Protein AF-A0A2U9Q0R7-F1 (afdb_monomer)

Sequence (409 aa):
MSDPLDISRLRLRRRIRINATPTELYAAVADVGAMAAWSPELVWARYDDGEGPTAGSWFTGRNRGPKGEWETRSVITRAQPPEVFEWTVIVDGASIGQWTYSFQADGDATVVEVAWQVNNWIPVLGDTDDKLEQLKVHTAEMMETTLAAMADALAASNCPGAEGVSTLDDKVVAITGASSGIGAATARRLAAAGAAVVLGARRTEQLDALAAEIRSEGGRADAVTVDVTRSEDVQRLVDTAVEGWGRLDVLVSSAGIGPISTMSAGRRTDWDAMIDVNVRGVLHGIHAALPVFEQQGRGHFVTIVSTAGLQISPTMAVYAATKNAVRTLLEGLRTESTDGTVKTTAISPGYVRTEFSDSITDPGVRAQIRQGMELAIDPDAVARAVEFVIDQPWEVEIGELTIRPTVQG

Structure (mmCIF, N/CA/C/O backbone):
data_AF-A0A2U9Q0R7-F1
#
_entry.id   AF-A0A2U9Q0R7-F1
#
loop_
_atom_site.group_PDB
_atom_site.id
_atom_site.type_symbol
_atom_site.label_atom_id
_atom_site.label_alt_id
_atom_site.label_comp_id
_atom_site.label_asym_id
_atom_site.label_entity_id
_atom_site.label_seq_id
_atom_site.pdbx_PDB_ins_code
_atom_site.Cartn_x
_atom_site.Cartn_y
_atom_site.Cartn_z
_atom_site.occupancy
_atom_site.B_iso_or_equiv
_atom_site.auth_seq_id
_atom_site.auth_comp_id
_atom_site.auth_asym_id
_atom_site.auth_atom_id
_atom_site.pdbx_PDB_model_num
ATOM 1 N N . MET A 1 1 ? -42.981 18.824 51.037 1.00 36.31 1 MET A N 1
ATOM 2 C CA . MET A 1 1 ? -41.598 18.462 51.392 1.00 36.31 1 MET A CA 1
ATOM 3 C C . MET A 1 1 ? -41.343 17.128 50.729 1.00 36.31 1 MET A C 1
ATOM 5 O O . MET A 1 1 ? -41.839 16.124 51.221 1.00 36.31 1 MET A O 1
ATOM 9 N N . SER A 1 2 ? -40.757 17.152 49.533 1.00 39.16 2 SER A N 1
ATOM 10 C CA . SER A 1 2 ? -40.217 15.952 48.895 1.00 39.16 2 SER A CA 1
ATOM 11 C C . SER A 1 2 ? -39.167 15.357 49.829 1.00 39.16 2 SER A C 1
ATOM 13 O O . SER A 1 2 ? -38.414 16.098 50.460 1.00 39.16 2 SER A O 1
ATOM 15 N N . ASP A 1 3 ? -39.185 14.037 49.968 1.00 39.62 3 ASP A N 1
ATOM 16 C CA . ASP A 1 3 ? -38.144 13.283 50.663 1.00 39.62 3 ASP A CA 1
ATOM 17 C C . ASP A 1 3 ? -36.784 13.711 50.078 1.00 39.62 3 ASP A C 1
ATOM 19 O O . ASP A 1 3 ? -36.675 13.747 48.846 1.00 39.62 3 ASP A O 1
ATOM 23 N N . PRO A 1 4 ? -35.777 14.114 50.880 1.00 48.28 4 PRO A N 1
ATOM 24 C CA . PRO A 1 4 ? -34.452 14.378 50.339 1.00 48.28 4 PRO A CA 1
ATOM 25 C C . PRO A 1 4 ? -33.988 13.098 49.646 1.00 48.28 4 PRO A C 1
ATOM 27 O O . PRO A 1 4 ? -33.861 12.056 50.285 1.00 48.28 4 PRO A O 1
ATOM 30 N N . LEU A 1 5 ? 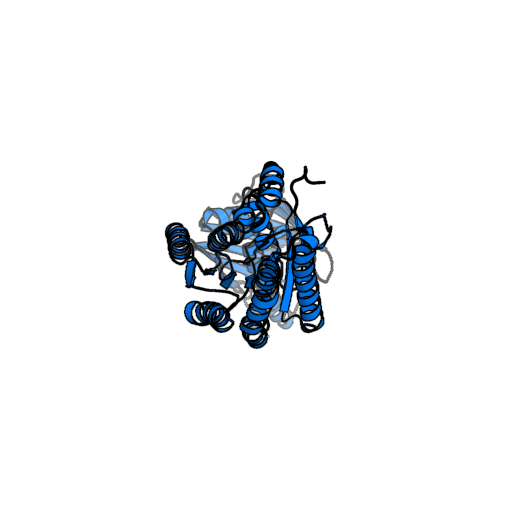-33.823 13.171 48.324 1.00 50.31 5 LEU A N 1
ATOM 31 C CA . LEU A 1 5 ? -33.411 12.059 47.476 1.00 50.31 5 LEU A CA 1
ATOM 32 C C . LEU A 1 5 ? -32.237 11.324 48.153 1.00 50.31 5 LEU A C 1
ATOM 34 O O . LEU A 1 5 ? -31.189 11.927 48.388 1.00 50.31 5 LEU A O 1
ATOM 38 N N . ASP A 1 6 ? -32.415 10.040 48.497 1.00 57.03 6 ASP A N 1
ATOM 39 C CA . ASP A 1 6 ? -31.360 9.185 49.069 1.00 57.03 6 ASP A CA 1
ATOM 40 C C . ASP A 1 6 ? -30.329 8.842 47.979 1.00 57.03 6 ASP A C 1
ATOM 42 O O . ASP A 1 6 ? -30.268 7.745 47.418 1.00 57.03 6 ASP A O 1
ATOM 46 N N . ILE A 1 7 ? -29.538 9.849 47.629 1.00 53.94 7 ILE A N 1
ATOM 47 C CA . ILE A 1 7 ? -28.488 9.832 46.608 1.00 53.94 7 ILE A CA 1
ATOM 48 C C . ILE A 1 7 ? -27.239 9.066 47.038 1.00 53.94 7 I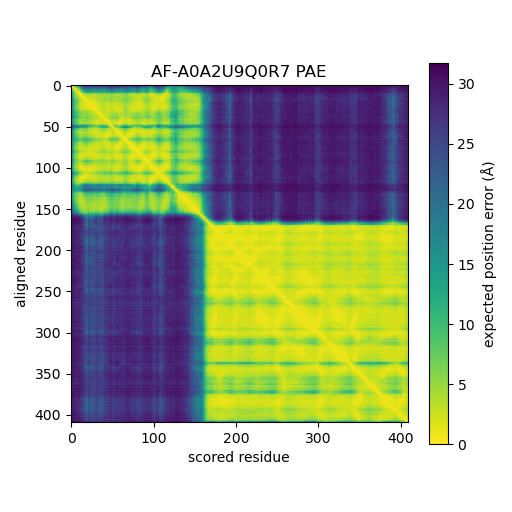LE A C 1
ATOM 50 O O . ILE A 1 7 ? -26.376 8.838 46.194 1.00 53.94 7 ILE A O 1
ATOM 54 N N . SER A 1 8 ? -27.162 8.590 48.291 1.00 53.50 8 SER A N 1
ATOM 55 C CA . SER A 1 8 ? -26.117 7.647 48.734 1.00 53.50 8 SER A CA 1
ATOM 56 C C . SER A 1 8 ? -26.096 6.358 47.892 1.00 53.50 8 SER A C 1
ATOM 58 O O . SER A 1 8 ? -25.140 5.582 47.925 1.00 53.50 8 SER A O 1
ATOM 60 N N . ARG A 1 9 ? -27.157 6.141 47.103 1.00 55.09 9 ARG A N 1
ATOM 61 C CA . ARG A 1 9 ? -27.356 5.011 46.195 1.00 55.09 9 ARG A CA 1
ATOM 62 C C . ARG A 1 9 ? -27.059 5.321 44.728 1.00 55.09 9 ARG A C 1
ATOM 64 O O . ARG A 1 9 ? -27.230 4.431 43.892 1.00 55.09 9 ARG A O 1
ATOM 71 N N . LEU A 1 10 ? -26.652 6.545 44.379 1.00 68.00 10 LEU A N 1
ATOM 72 C CA . LEU A 1 10 ? -26.339 6.883 42.993 1.00 68.00 10 LEU A CA 1
ATOM 73 C C . LEU A 1 10 ? -25.033 6.201 42.577 1.00 68.00 10 LEU A C 1
ATOM 75 O O . LEU A 1 10 ? -23.938 6.644 42.924 1.00 68.00 10 LEU A O 1
ATOM 79 N N . ARG A 1 11 ? -25.177 5.114 41.819 1.00 77.62 11 ARG A N 1
ATOM 80 C CA . ARG A 1 11 ? -24.068 4.339 41.279 1.00 77.62 11 ARG A CA 1
ATOM 81 C C . ARG A 1 11 ? -24.190 4.239 39.767 1.00 77.62 11 ARG A C 1
ATOM 83 O O . ARG A 1 11 ? -25.132 3.638 39.254 1.00 77.62 11 ARG A O 1
ATOM 90 N N . LEU A 1 12 ? -23.219 4.809 39.069 1.00 81.94 12 LEU A N 1
ATOM 91 C CA . LEU A 1 12 ? -23.057 4.671 37.628 1.00 81.94 12 LEU A CA 1
ATOM 92 C C . LEU A 1 12 ? -22.105 3.516 37.351 1.00 81.94 12 LEU A C 1
ATOM 94 O O . LEU A 1 12 ? -21.152 3.301 38.099 1.00 81.94 12 LEU A O 1
ATOM 98 N N . ARG A 1 13 ? -22.392 2.745 36.302 1.00 84.19 13 ARG A N 1
ATOM 99 C CA . ARG A 1 13 ? -21.550 1.635 35.856 1.00 84.19 13 ARG A CA 1
ATOM 100 C C . ARG A 1 13 ? -21.471 1.598 34.341 1.00 84.19 13 ARG A C 1
ATOM 102 O O . ARG A 1 13 ? -22.481 1.811 33.658 1.00 84.19 13 ARG A O 1
ATOM 109 N N . ARG A 1 14 ? -20.286 1.275 33.840 1.00 84.69 14 ARG A N 1
ATOM 110 C CA . ARG A 1 14 ? -20.006 1.011 32.431 1.00 84.69 14 ARG A CA 1
ATOM 111 C C . ARG A 1 14 ? -19.108 -0.197 32.289 1.00 84.69 14 ARG A C 1
ATOM 113 O O . ARG A 1 14 ? -18.334 -0.502 33.191 1.00 84.69 14 ARG A O 1
ATOM 120 N N . ARG A 1 15 ? -19.278 -0.906 31.176 1.00 83.00 15 ARG A N 1
ATOM 121 C CA . ARG A 1 15 ? -18.509 -2.099 30.839 1.00 83.00 15 ARG A CA 1
ATOM 122 C C . ARG A 1 15 ? -18.008 -1.993 29.417 1.00 83.00 15 ARG A C 1
ATOM 124 O O . ARG A 1 15 ? -18.792 -1.676 28.527 1.00 83.00 15 ARG A O 1
ATOM 131 N N . ILE A 1 16 ? -16.745 -2.331 29.223 1.00 82.31 16 ILE A N 1
ATOM 132 C CA . ILE A 1 16 ? -16.118 -2.434 27.910 1.00 82.31 16 ILE A CA 1
ATOM 133 C C . ILE A 1 16 ? -15.230 -3.675 27.876 1.00 82.31 16 ILE A C 1
ATOM 135 O O . ILE A 1 16 ? -14.721 -4.115 28.908 1.00 82.31 16 ILE A O 1
ATOM 139 N N . ARG A 1 17 ? -15.077 -4.264 26.693 1.00 81.44 17 ARG A N 1
ATOM 140 C CA . ARG A 1 17 ? -14.149 -5.366 26.440 1.00 81.44 17 ARG A CA 1
ATOM 141 C C . ARG A 1 17 ? -12.865 -4.790 25.842 1.00 81.44 17 ARG A C 1
ATOM 143 O O . ARG A 1 17 ? -12.944 -4.084 24.844 1.00 81.44 17 ARG A O 1
ATOM 150 N N . ILE A 1 18 ? -11.716 -5.094 26.443 1.00 81.69 18 ILE A N 1
ATOM 151 C CA . ILE A 1 18 ? -10.391 -4.614 26.022 1.00 81.69 18 ILE A CA 1
ATOM 152 C C . ILE A 1 18 ? -9.479 -5.818 25.780 1.00 81.69 18 ILE A C 1
ATOM 154 O O . ILE A 1 18 ? -9.442 -6.736 26.599 1.00 81.69 18 ILE A O 1
ATOM 158 N N . ASN A 1 19 ? -8.732 -5.813 24.675 1.00 79.81 19 ASN A N 1
ATOM 159 C CA . ASN A 1 19 ? -7.786 -6.873 24.307 1.00 79.81 19 ASN A CA 1
ATOM 160 C C . ASN A 1 19 ? -6.472 -6.751 25.102 1.00 79.81 19 ASN A C 1
ATOM 162 O O . ASN A 1 19 ? -5.429 -6.411 24.557 1.00 79.81 19 ASN A O 1
ATOM 166 N N . ALA A 1 20 ? -6.549 -6.984 26.409 1.00 81.88 20 ALA A N 1
ATOM 167 C CA . ALA A 1 20 ? -5.415 -7.058 27.324 1.00 81.88 20 ALA A CA 1
ATOM 168 C C . ALA A 1 20 ? -5.755 -8.012 28.476 1.00 81.88 20 ALA A C 1
ATOM 170 O O . ALA A 1 20 ? -6.934 -8.258 28.766 1.00 81.88 20 ALA A O 1
ATOM 171 N N . THR A 1 21 ? -4.741 -8.541 29.156 1.00 86.56 21 THR A N 1
ATOM 172 C CA . THR A 1 21 ? -4.942 -9.405 30.324 1.00 86.56 21 THR A CA 1
ATOM 173 C C . THR A 1 21 ? -5.424 -8.596 31.537 1.00 86.56 21 THR A C 1
ATOM 175 O O . THR A 1 21 ? -5.109 -7.407 31.661 1.00 86.56 21 THR A O 1
ATOM 178 N N . PRO A 1 22 ? -6.126 -9.223 32.502 1.00 89.25 22 PRO A N 1
ATOM 179 C CA . PRO A 1 22 ? -6.543 -8.531 33.722 1.00 89.25 22 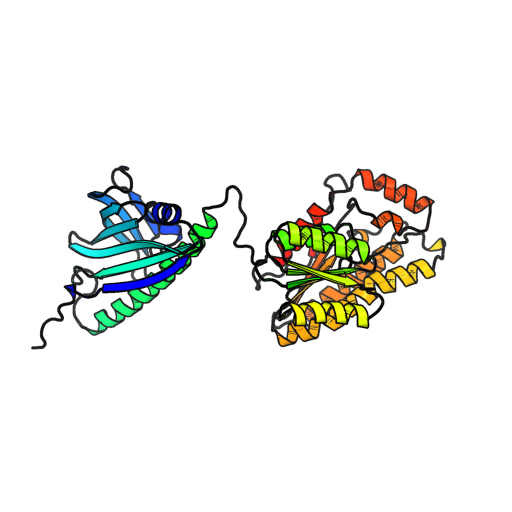PRO A CA 1
ATOM 180 C C . PRO A 1 22 ? -5.369 -7.908 34.490 1.00 89.25 22 PRO A C 1
ATOM 182 O O . PRO A 1 22 ? -5.508 -6.846 35.089 1.00 89.25 22 PRO A O 1
ATOM 185 N N . THR A 1 23 ? -4.197 -8.547 34.454 1.00 88.06 23 THR A N 1
ATOM 186 C CA . THR A 1 23 ? -2.985 -8.077 35.137 1.00 88.06 23 THR A CA 1
ATOM 187 C C . THR A 1 23 ? -2.444 -6.782 34.536 1.00 88.06 23 THR A C 1
ATOM 189 O O . THR A 1 23 ? -2.077 -5.880 35.285 1.00 88.06 23 THR A O 1
ATOM 192 N N . GLU A 1 24 ? -2.409 -6.668 33.207 1.00 84.69 24 GLU A N 1
ATOM 193 C CA . GLU A 1 24 ? -1.933 -5.462 32.511 1.00 84.69 24 GLU A CA 1
ATOM 194 C C . GLU A 1 24 ? -2.866 -4.277 32.764 1.00 84.69 24 GLU A C 1
ATOM 196 O O . GLU A 1 24 ? -2.420 -3.183 33.111 1.00 84.69 24 GLU A O 1
ATOM 201 N N . LEU A 1 25 ? -4.175 -4.520 32.685 1.00 84.75 25 LEU A N 1
ATOM 202 C CA . LEU A 1 25 ? -5.189 -3.500 32.943 1.00 84.75 25 LEU A CA 1
ATOM 203 C C . LEU A 1 25 ? -5.178 -3.043 34.400 1.00 84.75 25 LEU A C 1
ATOM 205 O O . LEU A 1 25 ? -5.251 -1.845 34.673 1.00 84.75 25 LEU A O 1
ATOM 209 N N . TYR A 1 26 ? -5.028 -3.982 35.338 1.00 90.94 26 TYR A N 1
ATOM 210 C CA . TYR A 1 26 ? -4.843 -3.644 36.742 1.00 90.94 26 TYR A CA 1
ATOM 211 C C . TYR A 1 26 ? -3.612 -2.754 36.930 1.00 90.94 26 TYR A C 1
ATOM 213 O O . TYR A 1 26 ? -3.703 -1.736 37.611 1.00 90.94 26 TYR A O 1
ATOM 221 N N . ALA A 1 27 ? -2.472 -3.116 36.333 1.00 87.50 27 ALA A N 1
ATOM 222 C CA . ALA A 1 27 ? -1.229 -2.367 36.484 1.00 87.50 27 ALA A CA 1
ATOM 223 C C . ALA A 1 27 ? -1.359 -0.921 35.978 1.00 87.50 27 ALA A C 1
ATOM 225 O O . ALA A 1 27 ? -0.905 -0.008 36.663 1.00 87.50 27 ALA A O 1
ATOM 226 N N . ALA A 1 28 ? -2.033 -0.696 34.846 1.00 84.56 28 ALA A N 1
ATOM 227 C CA . ALA A 1 28 ? -2.244 0.650 34.313 1.00 84.56 28 ALA A CA 1
ATOM 228 C C . ALA A 1 28 ? -3.179 1.509 35.173 1.00 84.56 28 ALA A C 1
ATOM 230 O O . ALA A 1 28 ? -2.927 2.698 35.354 1.00 84.56 28 ALA A O 1
ATOM 231 N N . VAL A 1 29 ? -4.242 0.922 35.733 1.00 87.25 29 VAL A N 1
ATOM 232 C CA . VAL A 1 29 ? -5.137 1.642 36.656 1.00 87.25 29 VAL A CA 1
ATOM 233 C C . VAL A 1 29 ? -4.445 1.915 37.996 1.00 87.25 29 VAL A C 1
ATOM 235 O O . VAL A 1 29 ? -4.684 2.945 38.625 1.00 87.25 29 VAL A O 1
ATOM 238 N N . ALA A 1 30 ? -3.575 1.004 38.425 1.00 88.88 30 ALA A N 1
ATOM 239 C CA . ALA A 1 30 ? -2.810 1.120 39.655 1.00 88.88 30 ALA A CA 1
ATOM 240 C C . ALA A 1 30 ? -1.616 2.088 39.540 1.00 88.88 30 ALA A C 1
ATOM 242 O O . ALA A 1 30 ? -1.083 2.494 40.566 1.00 88.88 30 ALA A O 1
ATOM 243 N N . ASP A 1 31 ? -1.192 2.489 38.340 1.00 88.25 31 ASP A N 1
ATOM 244 C CA . ASP A 1 31 ? -0.187 3.539 38.154 1.00 88.25 31 ASP A CA 1
ATOM 245 C C . ASP A 1 31 ? -0.850 4.924 38.127 1.00 88.25 31 ASP A C 1
ATOM 247 O O . ASP A 1 31 ? -1.196 5.470 37.076 1.00 88.25 31 ASP A O 1
ATOM 251 N N . VAL A 1 32 ? -1.001 5.531 39.310 1.00 85.75 32 VAL A N 1
ATOM 252 C CA . VAL A 1 32 ? -1.632 6.857 39.436 1.00 85.75 32 VAL A CA 1
ATOM 253 C C . VAL A 1 32 ? -0.897 7.953 38.659 1.00 85.75 32 VAL A C 1
ATOM 255 O O . VAL A 1 32 ? -1.521 8.933 38.263 1.00 85.75 32 VAL A O 1
ATOM 258 N N . GLY A 1 33 ? 0.408 7.801 38.411 1.00 82.12 33 GLY A N 1
ATOM 259 C CA . GLY A 1 33 ? 1.181 8.749 37.607 1.00 82.12 33 GLY A CA 1
ATOM 260 C C . GLY A 1 33 ? 0.798 8.700 36.132 1.00 82.12 33 GLY A C 1
ATOM 261 O O . GLY A 1 33 ? 0.728 9.740 35.473 1.00 82.12 33 GLY A O 1
ATOM 262 N N . ALA A 1 34 ? 0.487 7.503 35.640 1.00 80.94 34 ALA A N 1
ATOM 263 C CA . ALA A 1 34 ? 0.043 7.271 34.274 1.00 80.94 34 ALA A CA 1
ATOM 264 C C . ALA A 1 34 ? -1.440 7.611 34.048 1.00 80.94 34 ALA A C 1
ATOM 266 O O . ALA A 1 34 ? -1.838 7.803 32.901 1.00 80.94 34 ALA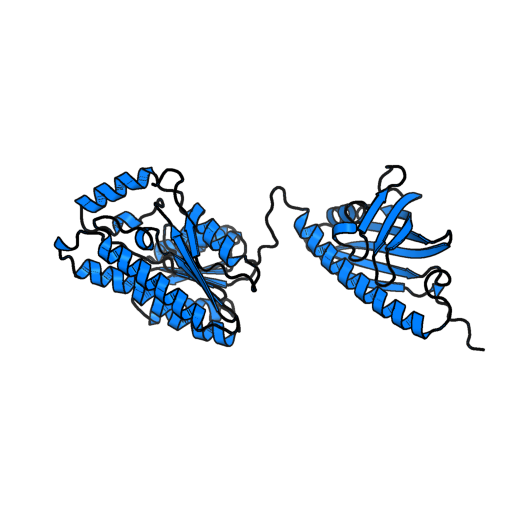 A O 1
ATOM 267 N N . MET A 1 35 ? -2.255 7.756 35.103 1.00 82.31 35 MET A N 1
ATOM 268 C CA . MET A 1 35 ? -3.690 8.068 34.971 1.00 82.31 35 MET A CA 1
ATOM 269 C C . MET A 1 35 ? -3.975 9.327 34.149 1.00 82.31 35 MET A C 1
ATOM 271 O O . MET A 1 35 ? -4.976 9.389 33.441 1.00 82.31 35 MET A O 1
ATOM 275 N N . ALA A 1 36 ? -3.100 10.333 34.215 1.00 78.50 36 ALA A N 1
ATOM 276 C CA . ALA A 1 36 ? -3.255 11.571 33.450 1.00 78.50 36 ALA A CA 1
ATOM 277 C C . ALA A 1 36 ? -3.142 11.370 31.927 1.00 78.50 36 ALA A C 1
ATOM 279 O O . ALA A 1 36 ? -3.573 12.227 31.163 1.00 78.50 36 ALA A O 1
ATOM 280 N N . ALA A 1 37 ? -2.582 10.243 31.473 1.00 72.81 37 ALA A N 1
ATOM 281 C CA . ALA A 1 37 ? -2.518 9.913 30.052 1.00 72.81 37 ALA A CA 1
ATOM 282 C C . ALA A 1 37 ? -3.889 9.528 29.471 1.00 72.81 37 ALA A C 1
ATOM 284 O O . ALA A 1 37 ? -4.082 9.642 28.264 1.00 72.81 37 ALA A O 1
ATOM 285 N N . TRP A 1 38 ? -4.830 9.083 30.311 1.00 75.69 38 TRP A N 1
ATOM 286 C CA . TRP A 1 38 ? -6.128 8.568 29.868 1.00 75.69 38 TRP A CA 1
ATOM 287 C C . TRP A 1 38 ? -7.338 9.152 30.606 1.00 75.69 38 TRP A C 1
ATOM 289 O O . TRP A 1 38 ? -8.475 8.948 30.190 1.00 75.69 38 TRP A O 1
ATOM 299 N N . SER A 1 39 ? -7.141 9.903 31.687 1.00 79.19 39 SER A N 1
ATOM 300 C CA . SER A 1 39 ? -8.217 10.645 32.339 1.00 79.19 39 SER A CA 1
ATOM 301 C C . SER A 1 39 ? -8.267 12.073 31.777 1.00 79.19 39 SER A C 1
ATOM 303 O O . SER A 1 39 ? -7.356 12.858 32.040 1.00 79.19 39 SER A O 1
ATOM 305 N N . PRO A 1 40 ? -9.315 12.446 31.019 1.00 71.88 40 PRO A N 1
ATOM 306 C CA . PRO A 1 40 ? -9.360 13.699 30.254 1.00 71.88 40 PRO A CA 1
ATOM 307 C C . PRO A 1 40 ? -9.313 14.962 31.124 1.00 71.88 40 PRO A C 1
ATOM 309 O O . PRO A 1 40 ? -8.894 16.022 30.660 1.00 71.88 40 PRO A O 1
ATOM 312 N N . GLU A 1 41 ? -9.737 14.861 32.383 1.00 79.12 41 GLU A N 1
ATOM 313 C CA . GLU A 1 41 ? -9.744 15.986 33.319 1.00 79.12 41 GLU A CA 1
ATOM 314 C C . GLU A 1 41 ? -8.511 16.010 34.227 1.00 79.12 41 GLU A C 1
ATOM 316 O O . GLU A 1 41 ? -8.253 17.030 34.863 1.00 79.12 41 GLU A O 1
ATOM 321 N N . LEU A 1 42 ? -7.728 14.928 34.291 1.00 84.00 42 LEU A N 1
ATOM 322 C CA . LEU A 1 42 ? -6.583 14.814 35.189 1.00 84.00 42 LEU A CA 1
ATOM 323 C C . LEU A 1 42 ? -5.303 15.288 34.493 1.00 84.00 42 LEU A C 1
ATOM 325 O O . LEU A 1 42 ? -4.824 14.681 33.545 1.00 84.00 42 LEU A O 1
ATOM 329 N N . VAL A 1 43 ? -4.702 16.359 35.004 1.00 84.50 43 VAL A N 1
ATOM 330 C CA . VAL A 1 43 ? -3.455 16.930 34.472 1.00 84.50 43 VAL A CA 1
ATOM 331 C C . VAL A 1 43 ? -2.236 16.133 34.938 1.00 84.50 43 VAL A C 1
ATOM 333 O O . VAL A 1 43 ? -1.302 15.912 34.173 1.00 84.50 43 VAL A O 1
ATOM 336 N N . TRP A 1 44 ? -2.219 15.740 36.211 1.00 90.12 44 TRP A N 1
ATOM 337 C CA . TRP A 1 44 ? -1.220 14.844 36.798 1.00 90.12 44 TRP A CA 1
ATOM 338 C C . TRP A 1 44 ? -1.771 14.243 38.090 1.00 90.12 44 TRP A C 1
ATOM 340 O O . TRP A 1 44 ? -2.589 14.872 38.764 1.00 90.12 44 TRP A O 1
ATOM 350 N N . ALA A 1 45 ? -1.276 13.068 38.475 1.00 89.44 45 ALA A N 1
ATOM 351 C CA . ALA A 1 45 ? -1.429 12.527 39.821 1.00 89.44 45 ALA A CA 1
ATOM 352 C C . ALA A 1 45 ? -0.126 11.874 40.294 1.00 89.44 45 ALA A C 1
ATOM 354 O O . ALA A 1 45 ? 0.746 11.537 39.497 1.00 89.44 45 ALA A O 1
ATOM 355 N N . ARG A 1 46 ? 0.049 11.768 41.611 1.00 90.94 46 ARG A N 1
ATOM 356 C CA . ARG A 1 46 ? 1.210 11.115 42.225 1.00 90.94 46 ARG A CA 1
ATOM 357 C C . ARG A 1 46 ? 0.862 10.585 43.603 1.00 90.94 46 ARG A C 1
ATOM 359 O O . ARG A 1 46 ? 0.080 11.208 44.320 1.00 90.94 46 ARG A O 1
ATOM 366 N N . TYR A 1 47 ? 1.497 9.486 43.990 1.00 91.94 47 TYR A N 1
ATOM 367 C CA . TYR A 1 47 ? 1.465 9.024 45.373 1.00 91.94 47 TYR A CA 1
ATOM 368 C C . TYR A 1 47 ? 2.083 10.061 46.308 1.00 91.94 47 TYR A C 1
ATOM 370 O O . TYR A 1 47 ? 3.127 10.633 45.991 1.00 91.94 47 TYR A O 1
ATOM 378 N N . ASP A 1 48 ? 1.441 10.282 47.453 1.00 86.75 48 ASP A N 1
ATOM 379 C CA . ASP A 1 48 ? 1.896 11.257 48.448 1.00 86.75 48 ASP A CA 1
ATOM 380 C C . ASP A 1 48 ? 3.192 10.777 49.123 1.00 86.75 48 ASP A C 1
ATOM 382 O O . ASP A 1 48 ? 4.151 11.538 49.241 1.00 86.75 48 ASP A O 1
ATOM 386 N N . ASP A 1 49 ? 3.239 9.489 49.479 1.00 79.50 49 ASP A N 1
ATOM 387 C CA . ASP A 1 49 ? 4.306 8.905 50.306 1.00 79.50 49 ASP A CA 1
ATOM 388 C C . ASP A 1 49 ? 5.165 7.867 49.552 1.00 79.50 49 ASP A C 1
ATOM 390 O O . ASP A 1 49 ? 6.077 7.270 50.116 1.00 79.50 49 ASP A O 1
ATOM 394 N N . GLY A 1 50 ? 4.885 7.631 48.263 1.00 69.81 50 GLY A N 1
ATOM 395 C CA . GLY A 1 50 ? 5.636 6.689 47.418 1.00 69.81 50 GLY A CA 1
ATOM 396 C C . GLY A 1 50 ? 5.381 5.197 47.684 1.00 69.81 50 GLY A C 1
ATOM 397 O O . GLY A 1 50 ? 6.016 4.364 47.045 1.00 69.81 50 GLY A O 1
ATOM 398 N N . GLU A 1 51 ? 4.445 4.841 48.572 1.00 70.62 51 GLU A N 1
ATOM 399 C CA . GLU A 1 51 ? 4.152 3.442 48.948 1.00 70.62 51 GLU A CA 1
ATOM 400 C C . GLU A 1 51 ? 3.430 2.608 47.864 1.00 70.62 51 GLU A C 1
ATOM 402 O O . GLU A 1 51 ? 3.206 1.412 48.044 1.00 70.62 51 GLU A O 1
ATOM 407 N N . GLY A 1 52 ? 3.127 3.194 46.701 1.00 68.62 52 GLY A N 1
ATOM 408 C CA . GLY A 1 52 ? 2.522 2.482 45.573 1.00 68.62 52 GLY A CA 1
ATOM 409 C C . GLY A 1 52 ? 1.059 2.082 45.815 1.00 68.62 52 GLY A C 1
ATOM 410 O O . GLY A 1 52 ? 0.430 2.554 46.764 1.00 68.62 52 GLY A O 1
ATOM 411 N N . PRO A 1 53 ? 0.470 1.241 44.946 1.00 82.88 53 PRO A N 1
ATOM 412 C CA . PRO A 1 53 ? -0.961 0.940 44.960 1.00 82.88 53 PRO A CA 1
ATOM 413 C C . PRO A 1 53 ? -1.346 -0.052 46.067 1.00 82.88 53 PRO A C 1
ATOM 415 O O . PRO A 1 53 ? -1.805 -1.159 45.785 1.00 82.88 53 PRO A O 1
ATOM 418 N N . THR A 1 54 ? -1.171 0.319 47.336 1.00 89.50 54 THR A N 1
ATOM 419 C CA . THR A 1 54 ? -1.647 -0.478 48.476 1.00 89.50 54 THR A CA 1
ATOM 420 C C . THR A 1 54 ? -2.878 0.152 49.115 1.00 89.50 54 THR A C 1
ATOM 422 O O . THR A 1 54 ? -3.088 1.364 49.061 1.00 89.50 54 THR A O 1
ATOM 425 N N . ALA A 1 55 ? -3.737 -0.679 49.705 1.00 91.56 55 ALA A N 1
ATOM 426 C CA . ALA A 1 55 ? -4.884 -0.178 50.451 1.00 91.56 55 ALA A CA 1
ATOM 427 C C . ALA A 1 55 ? -4.402 0.680 51.634 1.00 91.56 55 ALA A C 1
ATOM 429 O O . ALA A 1 55 ? -3.587 0.234 52.438 1.00 91.56 55 ALA A O 1
ATOM 430 N N . GLY A 1 56 ? -4.925 1.900 51.737 1.00 91.06 56 GLY A N 1
ATOM 431 C CA . GLY A 1 56 ? -4.498 2.911 52.704 1.00 91.06 56 GLY A CA 1
ATOM 432 C C . GLY A 1 56 ? -3.521 3.948 52.146 1.00 91.06 56 GLY A C 1
ATOM 433 O O . GLY A 1 56 ? -3.386 5.009 52.757 1.00 91.06 56 GLY A O 1
ATOM 434 N N . SER A 1 57 ? -2.897 3.704 50.989 1.00 92.56 57 SER A N 1
ATOM 435 C CA . SER A 1 57 ? -2.027 4.688 50.340 1.00 92.56 57 SER A CA 1
ATOM 436 C C . SER A 1 57 ? -2.824 5.872 49.793 1.00 92.56 57 SER A C 1
ATOM 438 O O . SER A 1 57 ? -3.954 5.732 49.308 1.00 92.56 57 SER A O 1
ATOM 440 N N . TRP A 1 58 ? -2.199 7.045 49.854 1.00 93.44 58 TRP A N 1
ATOM 441 C CA . TRP A 1 58 ? -2.769 8.305 49.395 1.00 93.44 58 TRP A CA 1
ATOM 442 C C . TRP A 1 58 ? -2.111 8.776 48.105 1.00 93.44 58 TRP A C 1
ATOM 444 O O . TRP A 1 58 ? -0.906 8.602 47.904 1.00 93.44 58 TRP A O 1
ATOM 454 N N . PHE A 1 59 ? -2.900 9.410 47.246 1.00 93.25 59 PHE A N 1
ATOM 455 C CA . PHE A 1 59 ? -2.391 10.122 46.084 1.00 93.25 59 PHE A CA 1
ATOM 456 C C . PHE A 1 59 ? -3.108 11.454 45.892 1.00 93.25 59 PHE A C 1
ATOM 458 O O . PHE A 1 59 ? -4.302 11.593 46.172 1.00 93.25 59 PHE A O 1
ATOM 465 N N . THR A 1 60 ? -2.368 12.430 45.384 1.00 92.75 60 THR A N 1
ATOM 466 C CA . THR A 1 60 ? -2.872 13.758 45.039 1.00 92.75 60 THR A CA 1
ATOM 467 C C . THR A 1 60 ? -2.900 13.904 43.527 1.00 92.75 60 THR A C 1
ATOM 469 O O . THR A 1 60 ? -1.966 13.477 42.846 1.00 92.75 60 THR A O 1
ATOM 472 N N . GLY A 1 61 ? -3.959 14.522 43.006 1.00 90.56 61 GLY A N 1
ATOM 473 C CA . GLY A 1 61 ? -4.109 14.824 41.587 1.00 90.56 61 GLY A CA 1
ATOM 474 C C . GLY A 1 61 ? -4.574 16.254 41.340 1.00 90.56 61 GLY A C 1
ATOM 475 O O . GLY A 1 61 ? -5.356 16.800 42.121 1.00 90.56 61 GLY A O 1
ATOM 476 N N . ARG A 1 62 ? -4.103 16.851 40.243 1.00 89.88 62 ARG A N 1
ATOM 477 C CA . ARG A 1 62 ? -4.563 18.153 39.747 1.00 89.88 62 ARG A CA 1
ATOM 478 C C . ARG A 1 62 ? -5.465 17.934 38.551 1.00 89.88 62 ARG A C 1
ATOM 480 O O . ARG A 1 62 ? -5.050 17.311 37.579 1.00 89.88 62 ARG A O 1
ATOM 487 N N . ASN A 1 63 ? -6.661 18.495 38.611 1.00 84.88 63 ASN A N 1
ATOM 488 C CA . ASN A 1 63 ? -7.671 18.373 37.574 1.00 84.88 63 ASN A CA 1
ATOM 489 C C . ASN A 1 63 ? -7.885 19.723 36.879 1.00 84.88 63 ASN A C 1
ATOM 491 O O . ASN A 1 63 ? -7.626 20.778 37.467 1.00 84.88 63 ASN A O 1
ATOM 495 N N . ARG A 1 64 ? -8.363 19.696 35.635 1.00 82.50 64 ARG A N 1
ATOM 496 C CA . ARG A 1 64 ? -8.706 20.869 34.828 1.00 82.50 64 ARG A CA 1
ATOM 497 C C . ARG A 1 64 ? -10.103 20.702 34.248 1.00 82.50 64 ARG A C 1
ATOM 499 O O . ARG A 1 64 ? -10.395 19.705 33.603 1.00 82.50 64 ARG A O 1
ATOM 506 N N . GLY A 1 65 ? -10.920 21.739 34.395 1.00 74.88 65 GLY A N 1
ATOM 507 C CA . GLY A 1 65 ? -12.269 21.777 33.845 1.00 74.88 65 GLY A CA 1
ATOM 508 C C . GLY A 1 65 ? -12.737 23.199 33.523 1.00 74.88 65 GLY A C 1
ATOM 509 O O . GLY A 1 65 ? -11.962 24.156 33.617 1.00 74.88 65 GLY A O 1
ATOM 510 N N . PRO A 1 66 ? -14.021 23.378 33.166 1.00 61.53 66 PRO A N 1
ATOM 511 C CA . PRO A 1 66 ? -14.548 24.646 32.646 1.00 61.53 66 PRO A CA 1
ATOM 512 C C . PRO A 1 66 ? -14.421 25.845 33.598 1.00 61.53 66 PRO A C 1
ATOM 514 O O . PRO A 1 66 ? -14.442 26.991 33.158 1.00 61.53 66 PRO A O 1
ATOM 517 N N . LYS A 1 67 ? -14.310 25.594 34.909 1.00 67.25 67 LYS A N 1
ATOM 518 C CA . LYS A 1 67 ? -14.205 26.625 35.956 1.00 67.25 67 LYS A CA 1
ATOM 519 C C . LYS A 1 67 ? -12.769 26.869 36.439 1.00 67.25 67 LYS A C 1
ATOM 521 O O . LYS A 1 67 ? -12.578 27.637 37.378 1.00 67.25 67 LYS A O 1
ATOM 526 N N . GLY A 1 68 ? -11.779 26.245 35.803 1.00 76.88 68 GLY A N 1
ATOM 527 C CA . GLY A 1 68 ? -10.372 26.323 36.183 1.00 76.88 68 GLY A CA 1
ATOM 528 C C . GLY A 1 68 ? -9.825 24.986 36.670 1.00 76.88 68 GLY A C 1
ATOM 529 O O . GLY A 1 68 ? -10.357 23.922 36.354 1.00 76.88 68 GLY A O 1
ATOM 530 N N . GLU A 1 69 ? -8.730 25.052 37.418 1.00 84.88 69 GLU A N 1
ATOM 531 C CA . GLU A 1 69 ? -8.029 23.880 37.936 1.00 84.88 69 GLU A CA 1
ATOM 532 C C . GLU A 1 69 ? -8.252 23.734 39.441 1.00 84.88 69 GLU A C 1
ATOM 534 O O . GLU A 1 69 ? -8.330 24.732 40.161 1.00 84.88 69 GLU A O 1
ATOM 539 N N . TRP A 1 70 ? -8.342 22.494 39.914 1.00 84.31 70 TRP A N 1
ATOM 540 C CA . TRP A 1 70 ? -8.484 22.170 41.333 1.00 84.31 70 TRP A CA 1
ATOM 541 C C . TRP A 1 70 ? -7.686 20.917 41.683 1.00 84.31 70 TRP A C 1
ATOM 543 O O . TRP A 1 70 ? -7.377 20.093 40.820 1.00 84.31 70 TRP A O 1
ATOM 553 N N . GLU A 1 71 ? -7.358 20.763 42.961 1.00 87.12 71 GLU A N 1
ATOM 554 C CA . GLU A 1 71 ? -6.674 19.577 43.467 1.00 87.12 71 GLU A CA 1
ATOM 555 C C . GLU A 1 71 ? -7.659 18.648 44.174 1.00 87.12 71 GLU A C 1
ATOM 557 O O . GLU A 1 71 ? -8.585 19.076 44.863 1.00 87.12 71 GLU A O 1
ATOM 562 N N . THR A 1 72 ? -7.451 17.353 43.985 1.00 89.06 72 THR A N 1
ATOM 563 C CA . THR A 1 72 ? -8.161 16.285 44.684 1.00 89.06 72 THR A CA 1
ATOM 564 C C . THR A 1 72 ? -7.154 15.440 45.431 1.00 89.06 72 THR A C 1
ATOM 566 O O . THR A 1 72 ? -6.078 15.147 44.902 1.00 89.06 72 THR A O 1
ATOM 569 N N . ARG A 1 73 ? -7.532 14.978 46.620 1.00 92.56 73 ARG A N 1
ATOM 570 C CA . ARG A 1 73 ? -6.768 13.975 47.352 1.00 92.56 73 ARG A CA 1
ATOM 571 C C . ARG A 1 73 ? -7.567 12.684 47.399 1.00 92.56 73 ARG A C 1
ATOM 573 O O . ARG A 1 73 ? -8.762 12.719 47.663 1.00 92.56 73 ARG A O 1
ATOM 580 N N . SER A 1 74 ? -6.928 11.553 47.160 1.00 93.19 74 SER A N 1
ATOM 581 C CA . SER A 1 74 ? -7.597 10.260 47.073 1.00 93.19 74 SER A CA 1
ATOM 582 C C . SER A 1 74 ? -6.920 9.241 47.973 1.00 93.19 74 SER A C 1
ATOM 584 O O . SER A 1 74 ? -5.702 9.267 48.140 1.00 93.19 74 SER A O 1
ATOM 586 N N . VAL A 1 75 ? -7.714 8.331 48.533 1.00 94.12 75 VAL A N 1
ATOM 587 C CA . VAL A 1 75 ? -7.226 7.193 49.322 1.00 94.12 75 VAL A CA 1
ATOM 588 C C . VAL A 1 75 ? -7.637 5.891 48.651 1.00 94.12 75 VAL A C 1
ATOM 590 O O . VAL A 1 75 ? -8.812 5.704 48.321 1.00 94.12 75 VAL A O 1
ATOM 593 N N . ILE A 1 76 ? -6.680 4.989 48.449 1.00 94.69 76 ILE A N 1
ATOM 594 C CA . ILE A 1 76 ? -6.945 3.654 47.909 1.00 94.69 76 ILE A CA 1
ATOM 595 C C . ILE A 1 76 ? -7.651 2.840 48.989 1.00 94.69 76 ILE A C 1
ATOM 597 O O . ILE A 1 76 ? -7.099 2.590 50.060 1.00 94.69 76 ILE A O 1
ATOM 601 N N . THR A 1 77 ? -8.883 2.424 48.719 1.00 94.81 77 THR A N 1
ATOM 602 C CA . THR A 1 77 ? -9.693 1.644 49.661 1.00 94.81 77 THR A CA 1
ATOM 603 C C . THR A 1 77 ? -9.532 0.147 49.443 1.00 94.81 77 THR A C 1
ATOM 605 O O . THR A 1 77 ? -9.637 -0.622 50.399 1.00 94.81 77 THR A O 1
ATOM 608 N N . ARG A 1 78 ? -9.245 -0.278 48.208 1.00 95.50 78 ARG A N 1
ATOM 609 C CA . ARG A 1 78 ? -9.036 -1.685 47.858 1.00 95.50 78 ARG A CA 1
ATOM 610 C C . ARG A 1 78 ? -8.089 -1.802 46.668 1.00 95.50 78 ARG A C 1
ATOM 612 O O . ARG A 1 78 ? -8.296 -1.177 45.637 1.00 95.50 78 ARG A O 1
ATOM 619 N N . ALA A 1 79 ? -7.078 -2.645 46.816 1.00 93.69 79 ALA A N 1
ATOM 620 C CA . ALA A 1 79 ? -6.110 -2.975 45.779 1.00 93.69 79 ALA A CA 1
ATOM 621 C C . ALA A 1 79 ? -5.890 -4.493 45.808 1.00 93.69 79 ALA A C 1
ATOM 623 O O . ALA A 1 79 ? -5.167 -4.995 46.669 1.00 93.69 79 ALA A O 1
ATOM 624 N N . GLN A 1 80 ? -6.595 -5.237 44.949 1.00 94.88 80 GLN A N 1
ATOM 625 C CA . GLN A 1 80 ? -6.470 -6.698 44.858 1.00 94.88 80 GLN A CA 1
ATOM 626 C C . GLN A 1 80 ? -6.183 -7.089 43.401 1.00 94.88 80 GLN A C 1
ATOM 628 O O . GLN A 1 80 ? -7.121 -7.235 42.616 1.00 94.88 80 GLN A O 1
ATOM 633 N N . PRO A 1 81 ? -4.905 -7.225 43.011 1.00 89.94 81 PRO A N 1
ATOM 634 C CA . PRO A 1 81 ? -4.541 -7.624 41.659 1.00 89.94 81 PRO A CA 1
ATOM 635 C C . PRO A 1 81 ? -4.879 -9.097 41.380 1.00 89.94 81 PRO A C 1
ATOM 637 O O . PRO A 1 81 ? -4.679 -9.934 42.262 1.00 89.94 81 PRO A O 1
ATOM 640 N N . PRO A 1 82 ? -5.314 -9.443 40.154 1.00 92.00 82 PRO A N 1
ATOM 641 C CA . PRO A 1 82 ? -5.671 -8.547 39.050 1.00 92.00 82 PRO A CA 1
ATOM 642 C C . PRO A 1 82 ? -7.164 -8.163 39.050 1.00 92.00 82 PRO A C 1
ATOM 644 O O . PRO A 1 82 ? -7.674 -7.692 38.046 1.00 92.00 82 PRO A O 1
ATOM 647 N N . GLU A 1 83 ? -7.895 -8.421 40.134 1.00 93.12 83 GLU A N 1
ATOM 648 C CA . GLU A 1 83 ? -9.362 -8.446 40.146 1.00 93.12 83 GLU A CA 1
ATOM 649 C C . GLU A 1 83 ? -10.005 -7.062 40.243 1.00 93.12 83 GLU A C 1
ATOM 651 O O . GLU A 1 83 ? -11.045 -6.818 39.626 1.00 93.12 83 GLU A O 1
ATOM 656 N N . VAL A 1 84 ? -9.436 -6.157 41.045 1.00 95.25 84 VAL A N 1
ATOM 657 C CA . VAL A 1 84 ? -10.151 -4.932 41.430 1.00 95.25 84 VAL A CA 1
ATOM 658 C C . VAL A 1 84 ? -9.257 -3.838 42.015 1.00 95.25 84 VAL A C 1
ATOM 660 O O . VAL A 1 84 ? -8.423 -4.078 42.895 1.00 95.25 84 VAL A O 1
ATOM 663 N N . PHE A 1 85 ? -9.509 -2.603 41.599 1.00 94.44 85 PHE A N 1
ATOM 664 C CA . PHE A 1 85 ? -8.865 -1.418 42.151 1.00 94.44 85 PHE A CA 1
ATOM 665 C C . PHE A 1 85 ? -9.913 -0.352 42.492 1.00 94.44 85 PHE A C 1
ATOM 667 O O . PHE A 1 85 ? -10.762 -0.009 41.667 1.00 94.44 85 PHE A O 1
ATOM 674 N N . GLU A 1 86 ? -9.888 0.144 43.729 1.00 95.25 86 GLU A N 1
ATOM 675 C CA . GLU A 1 86 ? -10.865 1.096 44.259 1.00 95.25 86 GLU A CA 1
ATOM 676 C C . GLU A 1 86 ? -10.188 2.201 45.056 1.00 95.25 86 GLU A C 1
ATOM 678 O O . GLU A 1 86 ? -9.286 1.963 45.868 1.00 95.25 86 GLU A O 1
ATOM 683 N N . TRP A 1 87 ? -10.699 3.414 44.883 1.00 94.19 87 TRP A N 1
ATOM 684 C CA . TRP A 1 87 ? -10.281 4.557 45.675 1.00 94.19 87 TRP A CA 1
ATOM 685 C C . TRP A 1 87 ? -11.433 5.521 45.913 1.00 94.19 87 TRP A C 1
ATOM 687 O O . TRP A 1 87 ? -12.382 5.619 45.131 1.00 94.19 87 TRP A O 1
ATOM 697 N N . THR A 1 88 ? -11.307 6.271 46.998 1.00 92.94 88 THR A N 1
ATOM 698 C CA . THR A 1 88 ? -12.238 7.325 47.383 1.00 92.94 88 THR A CA 1
ATOM 699 C C . THR A 1 88 ? -11.605 8.681 47.126 1.00 92.94 88 THR A C 1
ATOM 701 O O . THR A 1 88 ? -10.486 8.932 47.570 1.00 92.94 88 THR A O 1
ATOM 704 N N . VAL A 1 89 ? -12.341 9.562 46.454 1.00 89.62 89 VAL A N 1
ATOM 705 C CA . VAL A 1 89 ? -11.936 10.943 46.176 1.00 89.62 89 VAL A CA 1
ATOM 706 C C . VAL A 1 89 ? -12.403 11.851 47.312 1.00 89.62 89 VAL A C 1
ATOM 708 O O . VAL A 1 89 ? -13.561 11.785 47.742 1.00 89.62 89 VAL A O 1
ATOM 711 N N . ILE A 1 90 ? -11.500 12.700 47.796 1.00 87.62 90 ILE A N 1
ATOM 712 C CA . ILE A 1 90 ? -11.701 13.638 48.899 1.00 87.62 90 ILE A CA 1
ATOM 713 C C . ILE A 1 90 ? -11.375 15.057 48.423 1.00 87.62 90 ILE A C 1
ATOM 715 O O . ILE A 1 90 ? -10.312 15.323 47.857 1.00 87.62 90 ILE A O 1
ATOM 719 N N . VAL A 1 91 ? -12.300 15.977 48.691 1.00 82.12 91 VAL A N 1
ATOM 720 C CA . VAL A 1 91 ? -12.167 17.415 48.424 1.00 82.12 91 VAL A CA 1
ATOM 721 C C . VAL A 1 91 ? -12.554 18.158 49.696 1.00 82.12 91 VAL A C 1
ATOM 723 O O . VAL A 1 91 ? -13.563 17.827 50.317 1.00 82.12 91 VAL A O 1
ATOM 726 N N . ASP A 1 92 ? -11.719 19.104 50.128 1.00 81.12 92 ASP A N 1
ATOM 727 C CA . ASP A 1 92 ? -11.920 19.902 51.350 1.00 81.12 92 ASP A CA 1
ATOM 728 C C . ASP A 1 92 ? -12.255 19.067 52.605 1.00 81.12 92 ASP A C 1
ATOM 730 O O . ASP A 1 92 ? -13.061 19.447 53.453 1.00 81.12 92 ASP A O 1
ATOM 734 N N . GLY A 1 93 ? -11.637 17.887 52.724 1.00 80.62 93 GLY A N 1
ATOM 735 C CA . GLY A 1 93 ? -11.829 16.970 53.854 1.00 80.62 93 GLY A CA 1
ATOM 736 C C . GLY A 1 93 ? -13.110 16.128 53.805 1.00 80.62 93 GLY A C 1
ATOM 737 O O . GLY A 1 93 ? -13.336 15.330 54.714 1.00 80.62 93 GLY A O 1
ATOM 738 N N . ALA A 1 94 ? -13.926 16.248 52.755 1.00 81.75 94 ALA A N 1
ATOM 739 C CA . ALA A 1 94 ? -15.129 15.446 52.551 1.00 81.75 94 ALA A CA 1
ATOM 740 C C . ALA A 1 94 ? -14.942 14.418 51.423 1.00 81.75 94 ALA A C 1
ATOM 742 O O . ALA A 1 94 ? -14.452 14.745 50.344 1.00 81.75 94 ALA A O 1
ATOM 743 N N . SER A 1 95 ? -15.375 13.174 51.655 1.00 85.44 95 SER A N 1
ATOM 744 C CA . SER A 1 95 ? -15.458 12.156 50.600 1.00 85.44 95 SER A CA 1
ATOM 745 C C . SER A 1 95 ? -16.583 12.506 49.634 1.00 85.44 95 SER A C 1
ATOM 747 O O . SER A 1 95 ? -17.740 12.552 50.045 1.00 85.44 95 SER A O 1
ATOM 749 N N . ILE A 1 96 ? -16.251 12.726 48.363 1.00 81.25 96 ILE A N 1
ATOM 750 C CA . ILE A 1 96 ? -17.235 13.108 47.342 1.00 81.25 96 ILE A CA 1
ATOM 751 C C . ILE A 1 96 ? -17.729 11.910 46.525 1.00 81.25 96 ILE A C 1
ATOM 753 O O . ILE A 1 96 ? -18.889 11.873 46.115 1.00 81.25 96 ILE A O 1
ATOM 757 N N . GLY A 1 97 ? -16.909 10.870 46.382 1.00 85.44 97 GLY A N 1
ATOM 758 C CA . GLY A 1 97 ? -17.322 9.613 45.770 1.00 85.44 97 GLY A CA 1
ATOM 759 C C . GLY A 1 97 ? -16.200 8.591 45.669 1.00 85.44 97 GLY A C 1
ATOM 760 O O . GLY A 1 97 ? -15.072 8.843 46.098 1.00 85.44 97 GLY A O 1
ATOM 761 N N . GLN A 1 98 ? -16.539 7.428 45.130 1.00 90.62 98 GLN A N 1
ATOM 762 C CA . GLN A 1 98 ? -15.674 6.262 45.032 1.00 90.62 98 GLN A CA 1
ATOM 763 C C . GLN A 1 98 ? -15.662 5.720 43.605 1.00 90.62 98 GLN A C 1
ATOM 765 O O . GLN A 1 98 ? -16.715 5.478 43.009 1.00 90.62 98 GLN A O 1
ATOM 770 N N . TRP A 1 99 ? -14.457 5.485 43.095 1.00 91.38 99 TRP A N 1
ATOM 771 C CA . TRP A 1 99 ? -14.219 4.772 41.849 1.00 91.38 99 TRP A CA 1
ATOM 772 C C . TRP A 1 99 ? -13.964 3.293 42.123 1.00 91.38 99 TRP A C 1
ATOM 774 O O . TRP A 1 99 ? -13.353 2.916 43.125 1.00 91.38 99 TRP A O 1
ATOM 784 N N . THR A 1 100 ? -14.430 2.443 41.216 1.00 93.44 100 THR A N 1
ATOM 785 C CA . THR A 1 100 ? -14.171 1.003 41.234 1.00 93.44 100 THR A CA 1
ATOM 786 C C . THR A 1 100 ? -13.908 0.525 39.822 1.00 93.44 100 THR A C 1
ATOM 788 O O . THR A 1 100 ? -14.752 0.714 38.952 1.00 93.44 100 THR A O 1
ATOM 791 N N . TYR A 1 101 ? -12.773 -0.131 39.624 1.00 92.81 101 TYR A N 1
ATOM 792 C CA . TYR A 1 101 ? -12.425 -0.851 38.406 1.00 92.81 101 TYR A CA 1
ATOM 793 C C . TYR A 1 101 ? -12.423 -2.333 38.749 1.00 92.81 101 TYR A C 1
ATOM 795 O O . TYR A 1 101 ? -11.754 -2.736 39.696 1.00 92.81 101 TYR A O 1
ATOM 803 N N . SER A 1 102 ? -13.210 -3.136 38.040 1.00 93.94 102 SER A N 1
ATOM 804 C CA . SER A 1 102 ? -13.252 -4.593 38.189 1.00 93.94 102 SER A CA 1
ATOM 805 C C . SER A 1 102 ? -12.901 -5.252 36.864 1.00 93.94 102 SER A C 1
ATOM 807 O O . SER A 1 102 ? -13.423 -4.852 35.823 1.00 93.94 102 SER A O 1
ATOM 809 N N . PHE A 1 103 ? -12.044 -6.265 36.911 1.00 93.62 103 PHE A N 1
ATOM 810 C CA . PHE A 1 103 ? -11.477 -6.900 35.727 1.00 93.62 103 PHE A CA 1
ATOM 811 C C . PHE A 1 103 ? -11.897 -8.367 35.678 1.00 93.62 103 PHE A C 1
ATOM 813 O O . PHE A 1 103 ? -11.673 -9.124 36.623 1.00 93.62 103 PHE A O 1
ATOM 820 N N . GLN A 1 104 ? -12.514 -8.777 34.574 1.00 93.19 104 GLN A N 1
ATOM 821 C CA . GLN A 1 104 ? -12.956 -10.150 34.363 1.00 93.19 104 GLN A CA 1
ATOM 822 C C . GLN A 1 104 ? -12.391 -10.686 33.048 1.00 93.19 104 GLN A C 1
ATOM 824 O O . GLN A 1 104 ? -12.669 -10.136 31.987 1.00 93.19 104 GLN A O 1
ATOM 829 N N . ALA A 1 105 ? -11.628 -11.778 33.112 1.00 90.50 105 ALA A N 1
ATOM 830 C CA . ALA A 1 105 ? -11.091 -12.435 31.922 1.00 90.50 105 ALA A CA 1
ATOM 831 C C . ALA A 1 105 ? -12.209 -12.954 30.997 1.00 90.50 105 ALA A C 1
ATOM 833 O O . ALA A 1 105 ? -13.219 -13.490 31.466 1.00 90.50 105 ALA A O 1
ATOM 834 N N . ASP A 1 106 ? -12.001 -12.818 29.689 1.00 85.44 106 ASP A N 1
ATOM 835 C CA . ASP A 1 106 ? -12.930 -13.202 28.626 1.00 85.44 106 ASP A CA 1
ATOM 836 C C . ASP A 1 106 ? -12.151 -13.617 27.357 1.00 85.44 106 ASP A C 1
ATOM 838 O O . ASP A 1 106 ? -11.984 -12.849 26.404 1.00 85.44 106 ASP A O 1
ATOM 842 N N . GLY A 1 107 ? -11.629 -14.849 27.359 1.00 84.94 107 GLY A N 1
ATOM 843 C CA . GLY A 1 107 ? -10.703 -15.334 26.328 1.00 84.94 107 GLY A CA 1
ATOM 844 C C . GLY A 1 107 ? -9.358 -14.610 26.406 1.00 84.94 107 GLY A C 1
ATOM 845 O O . GLY A 1 107 ? -8.807 -14.474 27.496 1.00 84.94 107 GLY A O 1
ATOM 846 N N . ASP A 1 108 ? -8.873 -14.110 25.267 1.00 76.38 108 ASP A N 1
ATOM 847 C CA . ASP A 1 108 ? -7.653 -13.286 25.174 1.00 76.38 108 ASP A CA 1
ATOM 848 C C . ASP A 1 108 ? -7.899 -11.799 25.513 1.00 76.38 108 ASP A C 1
ATOM 850 O O . ASP A 1 108 ? -7.018 -10.956 25.366 1.00 76.38 108 ASP A O 1
ATOM 854 N N . ALA A 1 109 ? -9.112 -11.461 25.959 1.00 78.06 109 ALA A N 1
ATOM 855 C CA . ALA A 1 109 ? -9.513 -10.113 26.339 1.00 78.06 109 ALA A CA 1
ATOM 856 C C . ALA A 1 109 ? -9.971 -10.061 27.804 1.00 78.06 109 ALA A C 1
ATOM 858 O O . ALA A 1 109 ? -10.163 -11.082 28.468 1.00 78.06 109 ALA A O 1
ATOM 859 N N . THR A 1 110 ? -10.211 -8.851 28.300 1.00 86.62 110 THR A N 1
ATOM 860 C CA . THR A 1 110 ? -10.779 -8.593 29.623 1.00 86.62 110 THR A CA 1
ATOM 861 C C . THR A 1 110 ? -11.991 -7.686 29.498 1.00 86.62 110 THR A C 1
ATOM 863 O O . THR A 1 110 ? -11.955 -6.647 28.839 1.00 86.62 110 THR A O 1
ATOM 866 N N . VAL A 1 111 ? -13.073 -8.053 30.176 1.00 86.81 111 VAL A N 1
ATOM 867 C CA . VAL A 1 111 ? -14.199 -7.158 30.430 1.00 86.81 111 VAL A CA 1
ATOM 868 C C . VAL A 1 111 ? -13.859 -6.304 31.647 1.00 86.81 111 VAL A C 1
ATOM 870 O O . VAL A 1 111 ? -13.706 -6.822 32.755 1.00 86.81 111 VAL A O 1
ATOM 873 N N . VAL A 1 112 ? -13.754 -4.995 31.438 1.00 89.25 112 VAL A N 1
ATOM 874 C CA . VAL A 1 112 ? -13.538 -4.009 32.500 1.00 89.25 112 VAL A CA 1
ATOM 875 C C . VAL A 1 112 ? -14.873 -3.381 32.865 1.00 89.25 112 VAL A C 1
ATOM 877 O O . VAL A 1 112 ? -15.533 -2.792 32.010 1.00 89.25 112 VAL A O 1
ATOM 880 N N . GLU A 1 113 ? -15.277 -3.490 34.130 1.00 89.88 113 GLU A N 1
ATOM 881 C CA . GLU A 1 113 ? -16.371 -2.700 34.699 1.00 89.88 113 GLU A CA 1
ATOM 882 C C . GLU A 1 113 ? -15.793 -1.511 35.462 1.00 89.88 113 GLU A C 1
ATOM 884 O O . GLU A 1 113 ? -15.075 -1.694 36.444 1.00 89.88 113 GLU A O 1
ATOM 889 N N . VAL A 1 114 ? -16.166 -0.300 35.053 1.00 89.19 114 VAL A N 1
ATOM 890 C CA . VAL A 1 114 ? -15.898 0.922 35.813 1.00 89.19 114 VAL A CA 1
ATOM 891 C C . VAL A 1 114 ? -17.183 1.367 36.480 1.00 89.19 114 VAL A C 1
ATOM 893 O O . VAL A 1 114 ? -18.234 1.465 35.841 1.00 89.19 114 VAL A O 1
ATOM 896 N N . ALA A 1 115 ? -17.105 1.650 37.773 1.00 88.12 115 ALA A N 1
ATOM 897 C CA . ALA A 1 115 ? -18.201 2.184 38.552 1.00 88.12 115 ALA A CA 1
ATOM 898 C C . ALA A 1 115 ? -17.790 3.462 39.281 1.00 88.12 115 ALA A C 1
ATOM 900 O O . ALA A 1 115 ? -16.691 3.551 39.825 1.00 88.12 115 ALA A O 1
ATOM 901 N N . TRP A 1 116 ? -18.720 4.410 39.337 1.00 87.50 116 TRP A N 1
ATOM 902 C CA . TRP A 1 116 ? -18.636 5.592 40.183 1.00 87.50 116 TRP A CA 1
ATOM 903 C C . TRP A 1 116 ? -19.822 5.611 41.141 1.00 87.50 116 TRP A C 1
ATOM 905 O O . TRP A 1 116 ? -20.973 5.466 40.716 1.00 87.50 116 TRP A O 1
ATOM 915 N N . GLN A 1 117 ? -19.544 5.778 42.429 1.00 86.31 117 GLN A N 1
ATOM 916 C CA . GLN A 1 117 ? -20.548 5.944 43.475 1.00 86.31 117 GLN A CA 1
ATOM 917 C C . GLN A 1 117 ? -20.379 7.310 44.136 1.00 86.31 117 GLN A C 1
ATOM 919 O O . GLN A 1 117 ? -19.289 7.648 44.590 1.00 86.31 117 GLN A O 1
ATOM 924 N N . VAL A 1 118 ? -21.457 8.090 44.212 1.00 81.12 118 VAL A N 1
ATOM 925 C CA . VAL A 1 118 ? -21.438 9.400 44.877 1.00 81.12 118 VAL A CA 1
ATOM 926 C C . VAL A 1 118 ? -21.611 9.212 46.385 1.00 81.12 118 VAL A C 1
ATOM 928 O O . VAL A 1 118 ? -22.575 8.587 46.824 1.00 81.12 118 VAL A O 1
ATOM 931 N N . ASN A 1 119 ? -20.696 9.785 47.172 1.00 74.88 119 ASN A N 1
ATOM 932 C CA . ASN A 1 119 ? -20.722 9.709 48.638 1.00 74.88 119 ASN A CA 1
ATOM 933 C C . ASN A 1 119 ? -21.257 11.004 49.266 1.00 74.88 119 ASN A C 1
ATOM 935 O O . ASN A 1 119 ? -22.095 10.951 50.165 1.00 74.88 119 ASN A O 1
ATOM 939 N N . ASN A 1 120 ? -20.801 12.171 48.792 1.00 68.94 120 ASN A N 1
ATOM 940 C CA . ASN A 1 120 ? -21.273 13.479 49.252 1.00 68.94 120 ASN A CA 1
ATOM 941 C C . ASN A 1 120 ? -21.205 14.515 48.120 1.00 68.94 120 ASN A C 1
ATOM 943 O O . ASN A 1 120 ? -20.181 14.685 47.468 1.00 68.94 120 ASN A O 1
ATOM 947 N N . TRP A 1 121 ? -22.296 15.242 47.909 1.00 61.66 121 TRP A N 1
ATOM 948 C CA . TRP A 1 121 ? -22.481 16.177 46.794 1.00 61.66 121 TRP A CA 1
ATOM 949 C C . TRP A 1 121 ? -22.370 17.653 47.214 1.00 61.66 121 TRP A C 1
ATOM 951 O O . TRP A 1 121 ? -22.178 18.526 46.364 1.00 61.66 121 TRP A O 1
ATOM 961 N N . ILE A 1 122 ? -22.474 17.934 48.521 1.00 53.66 122 ILE A N 1
ATOM 962 C CA . ILE A 1 122 ? -22.556 19.288 49.094 1.00 53.66 122 ILE A CA 1
ATOM 963 C C . ILE A 1 122 ? -21.344 20.174 48.729 1.00 53.66 122 ILE A C 1
ATOM 965 O O . ILE A 1 122 ? -21.572 21.344 48.422 1.00 53.66 122 ILE A O 1
ATOM 969 N N . PRO A 1 123 ? -20.090 19.672 48.673 1.00 53.16 123 PRO A N 1
ATOM 970 C CA . PRO A 1 123 ? -18.943 20.501 48.286 1.00 53.16 123 PRO A CA 1
ATOM 971 C C . PRO A 1 123 ? -18.880 20.830 46.786 1.00 53.16 123 PRO A C 1
ATOM 973 O O . PRO A 1 123 ? -18.261 21.817 46.404 1.00 53.16 123 PRO A O 1
ATOM 976 N N . VAL A 1 124 ? -19.492 20.008 45.924 1.00 51.81 124 VAL A N 1
ATOM 977 C CA . VAL A 1 124 ? -19.218 20.033 44.474 1.00 51.81 124 VAL A CA 1
ATOM 978 C C . VAL A 1 124 ? -20.240 20.867 43.699 1.00 51.81 124 VAL A C 1
ATOM 980 O O . VAL A 1 124 ? -19.879 21.527 42.726 1.00 51.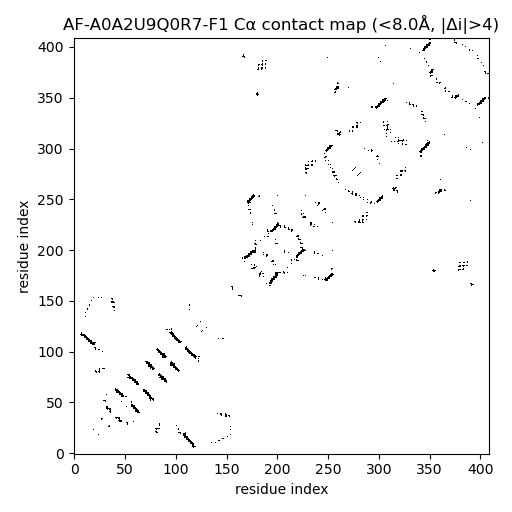81 124 VAL A O 1
ATOM 983 N N . LEU A 1 125 ? -21.516 20.867 44.106 1.00 50.97 125 LEU A N 1
ATOM 984 C CA . LEU A 1 125 ? -22.586 21.414 43.256 1.00 50.97 125 LEU A CA 1
ATOM 985 C C . LEU A 1 125 ? -23.490 22.462 43.916 1.00 50.97 125 LEU A C 1
ATOM 987 O O . LEU A 1 125 ? -24.043 23.303 43.200 1.00 50.97 125 LEU A O 1
ATOM 991 N N . GLY A 1 126 ? -23.645 22.475 45.244 1.00 53.44 126 GLY A N 1
ATOM 992 C CA . GLY A 1 126 ? -24.712 23.249 45.902 1.00 53.44 126 GLY A CA 1
ATOM 993 C C . GLY A 1 126 ? -26.123 22.859 45.410 1.00 53.44 126 GLY A C 1
ATOM 994 O O . GLY A 1 126 ? -26.263 22.128 44.437 1.00 53.44 126 GLY A O 1
ATOM 995 N N . ASP A 1 127 ? -27.181 23.356 46.058 1.00 51.41 127 ASP A N 1
ATOM 996 C CA . ASP A 1 127 ? -28.562 22.825 45.962 1.00 51.41 127 ASP A CA 1
ATOM 997 C C . ASP A 1 127 ? -29.152 22.632 44.536 1.00 51.41 127 ASP A C 1
ATOM 999 O O . ASP A 1 127 ? -28.788 23.375 43.614 1.00 51.41 127 ASP A O 1
ATOM 1003 N N . THR A 1 128 ? -30.137 21.717 44.444 1.00 53.00 128 THR A N 1
ATOM 1004 C CA . THR A 1 128 ? -31.160 21.407 43.401 1.00 53.00 128 THR A CA 1
ATOM 1005 C C . THR A 1 128 ? -30.954 20.235 42.416 1.00 53.00 128 THR A C 1
ATOM 1007 O O . THR A 1 128 ? -29.902 20.066 41.804 1.00 53.00 128 THR A O 1
ATOM 1010 N N . ASP A 1 129 ? -32.035 19.459 42.235 1.00 54.72 129 ASP A N 1
ATOM 1011 C CA . ASP A 1 129 ? -32.181 18.230 41.429 1.00 54.72 129 ASP A CA 1
ATOM 1012 C C . ASP A 1 129 ? -31.734 18.345 39.956 1.00 54.72 129 ASP A C 1
ATOM 1014 O O . ASP A 1 129 ? -31.233 17.373 39.389 1.00 54.72 129 ASP A O 1
ATOM 1018 N N . ASP A 1 130 ? -31.817 19.531 39.341 1.00 59.00 130 ASP A N 1
ATOM 1019 C CA . ASP A 1 130 ? -31.330 19.766 37.968 1.00 59.00 130 ASP A CA 1
ATOM 1020 C C . ASP A 1 130 ? -29.816 19.548 37.846 1.00 59.00 130 ASP A C 1
ATOM 1022 O O . ASP A 1 130 ? -29.311 19.084 36.819 1.00 59.00 130 ASP A O 1
ATOM 1026 N N . LYS A 1 131 ? -29.072 19.832 38.920 1.00 62.16 131 LYS A N 1
ATOM 1027 C CA . LYS A 1 131 ? -27.628 19.588 38.967 1.00 62.16 131 LYS A CA 1
ATOM 1028 C C . LYS A 1 131 ? -27.306 18.108 39.114 1.00 62.16 131 LYS A C 1
ATOM 1030 O O . LYS A 1 131 ? -26.224 17.697 38.708 1.00 62.16 131 LYS A O 1
ATOM 1035 N N . LEU A 1 132 ? -28.222 17.304 39.660 1.00 63.09 132 LEU A N 1
ATOM 1036 C CA . LEU A 1 132 ? -28.034 15.860 39.780 1.00 63.09 132 LEU A CA 1
ATOM 1037 C C . LEU A 1 132 ? -28.128 15.180 38.413 1.00 63.09 132 LEU A C 1
ATOM 1039 O O . LEU A 1 132 ? -27.290 14.337 38.103 1.00 63.09 132 LEU A O 1
ATOM 1043 N N . GLU A 1 133 ? -29.106 15.553 37.585 1.00 66.06 133 GLU A N 1
ATOM 1044 C CA . GLU A 1 133 ? -29.195 15.037 36.213 1.00 66.06 133 GLU A CA 1
ATOM 1045 C C . GLU A 1 133 ? -28.007 15.493 35.360 1.00 66.06 133 GLU A C 1
ATOM 1047 O O . GLU A 1 133 ? -27.400 14.677 34.668 1.00 66.06 133 GLU A O 1
ATOM 1052 N N . GLN A 1 134 ? -27.582 16.753 35.486 1.00 66.75 134 GLN A N 1
ATOM 1053 C CA . GLN A 1 134 ? -26.365 17.232 34.820 1.00 66.75 134 GLN A CA 1
ATOM 1054 C C . GLN A 1 134 ? -25.113 16.484 35.296 1.00 66.75 134 GLN A C 1
ATOM 1056 O O . GLN A 1 134 ? -24.283 16.106 34.474 1.00 66.75 134 GLN A O 1
ATOM 1061 N N . LEU A 1 135 ? -24.996 16.204 36.599 1.00 68.00 135 LEU A N 1
ATOM 1062 C CA . LEU A 1 135 ? -23.898 15.409 37.146 1.00 68.00 135 LEU A CA 1
ATOM 1063 C C . LEU A 1 135 ? -23.918 13.979 36.603 1.00 68.00 135 LEU A C 1
ATOM 1065 O O . LEU A 1 135 ? -22.861 13.460 36.257 1.00 68.00 135 LEU A O 1
ATOM 1069 N N . LYS A 1 136 ? -25.091 13.339 36.511 1.00 66.75 136 LYS A N 1
ATOM 1070 C CA . LYS A 1 136 ? -25.223 11.988 35.944 1.00 66.75 136 LYS A CA 1
ATOM 1071 C C . LYS A 1 136 ? -24.747 11.946 34.497 1.00 66.75 136 LYS A C 1
ATOM 1073 O O . LYS A 1 136 ? -23.977 11.052 34.159 1.00 66.75 136 LYS A O 1
ATOM 1078 N N . VAL A 1 137 ? -25.196 12.895 33.673 1.00 67.69 137 VAL A N 1
ATOM 1079 C CA . VAL A 1 137 ? -24.814 12.992 32.256 1.00 67.69 137 VAL A CA 1
ATOM 1080 C C . VAL A 1 137 ? -23.315 13.235 32.129 1.00 67.69 137 VAL A C 1
ATOM 1082 O O . VAL A 1 137 ? -22.626 12.431 31.513 1.00 67.69 137 VAL A O 1
ATOM 1085 N N . HIS A 1 138 ? -22.797 14.259 32.806 1.00 71.00 138 HIS A N 1
ATOM 1086 C CA . HIS A 1 138 ? -21.379 14.602 32.764 1.00 71.00 138 HIS A CA 1
ATOM 1087 C C . HIS A 1 138 ? -20.487 13.461 33.276 1.00 71.00 138 HIS A C 1
ATOM 1089 O O . HIS A 1 138 ? -19.475 13.135 32.665 1.00 71.00 138 HIS A O 1
ATOM 1095 N N . THR A 1 139 ? -20.888 12.785 34.357 1.00 71.06 139 THR A N 1
ATOM 1096 C CA . THR A 1 139 ? -20.136 11.636 34.878 1.00 71.06 139 THR A CA 1
ATOM 1097 C C . THR A 1 139 ? -20.191 10.453 33.918 1.00 71.06 139 THR A C 1
ATOM 1099 O O . THR A 1 139 ? -19.185 9.775 33.743 1.00 71.06 139 THR A O 1
ATOM 1102 N N . ALA A 1 140 ? -21.334 10.190 33.279 1.00 68.94 140 ALA A N 1
ATOM 1103 C CA . ALA A 1 140 ? -21.435 9.137 32.275 1.00 68.94 140 ALA A CA 1
ATOM 1104 C C . ALA A 1 140 ? -20.533 9.429 31.066 1.00 68.94 140 ALA A C 1
ATOM 1106 O O . ALA A 1 140 ? -19.788 8.548 30.656 1.00 68.94 140 ALA A O 1
ATOM 1107 N N . GLU A 1 141 ? -20.538 10.660 30.550 1.00 72.06 141 GLU A N 1
ATOM 1108 C CA . GLU A 1 141 ? -19.652 11.100 29.463 1.00 72.06 141 GLU A CA 1
ATOM 1109 C C . GLU A 1 141 ? -18.172 10.990 29.853 1.00 72.06 141 GLU A C 1
ATOM 1111 O O . GLU A 1 141 ? -17.359 10.476 29.081 1.00 72.06 141 GLU A O 1
ATOM 1116 N N . MET A 1 142 ? -17.822 11.402 31.075 1.00 74.12 142 MET A N 1
ATOM 1117 C CA . MET A 1 142 ? -16.471 11.253 31.614 1.00 74.12 142 MET A CA 1
ATOM 1118 C C . MET A 1 142 ? -16.074 9.776 31.717 1.00 74.12 142 MET A C 1
ATOM 1120 O O . MET A 1 142 ? -14.960 9.432 31.335 1.00 74.12 142 MET A O 1
ATOM 1124 N N . MET A 1 143 ? -16.960 8.891 32.190 1.00 78.31 143 MET A N 1
ATOM 1125 C CA . MET A 1 143 ? -16.694 7.449 32.275 1.00 78.31 143 MET A CA 1
ATOM 1126 C C . MET A 1 143 ? -16.461 6.829 30.894 1.00 78.31 143 MET A C 1
ATOM 1128 O O . MET A 1 143 ? -15.523 6.050 30.751 1.00 78.31 143 MET A O 1
ATOM 1132 N N . GLU A 1 144 ? -17.268 7.184 29.888 1.00 73.81 144 GLU A N 1
ATOM 1133 C CA . GLU A 1 144 ? -17.074 6.720 28.504 1.00 73.81 144 GLU A CA 1
ATOM 1134 C C . GLU A 1 144 ? -15.738 7.214 27.939 1.00 73.81 144 GLU A C 1
ATOM 1136 O O . GLU A 1 144 ? -14.952 6.427 27.416 1.00 73.81 144 GLU A O 1
ATOM 1141 N N . THR A 1 145 ? -15.438 8.504 28.114 1.00 74.75 145 THR A N 1
ATOM 1142 C CA . THR A 1 145 ? -14.192 9.115 27.624 1.00 74.75 145 THR A CA 1
ATOM 1143 C C . THR A 1 145 ? -12.968 8.502 28.303 1.00 74.75 145 THR A C 1
ATOM 1145 O O . THR A 1 145 ? -11.987 8.190 27.639 1.00 74.75 145 THR A O 1
ATOM 1148 N N . THR A 1 146 ? -13.045 8.272 29.616 1.00 76.06 146 THR A N 1
ATOM 1149 C CA . THR A 1 146 ? -11.980 7.641 30.408 1.00 76.06 146 THR A CA 1
ATOM 1150 C C . THR A 1 146 ? -11.760 6.196 29.967 1.00 76.06 146 THR A C 1
ATOM 1152 O O . THR A 1 146 ? -10.622 5.773 29.817 1.00 76.06 146 THR A O 1
ATOM 1155 N N . LEU A 1 147 ? -12.830 5.430 29.729 1.00 75.06 147 LEU A N 1
ATOM 1156 C CA . LEU A 1 147 ? -12.729 4.047 29.263 1.00 75.06 147 LEU A CA 1
ATOM 1157 C C . LEU A 1 147 ? -12.127 3.946 27.859 1.00 75.06 147 LEU A C 1
ATOM 1159 O O . LEU A 1 147 ? -11.279 3.083 27.636 1.00 75.06 147 LEU A O 1
ATOM 1163 N N . ALA A 1 148 ? -12.539 4.824 26.944 1.00 73.12 148 ALA A N 1
ATOM 1164 C CA . ALA A 1 148 ? -11.985 4.895 25.595 1.00 73.12 148 ALA A CA 1
ATOM 1165 C C . ALA A 1 148 ? -10.495 5.263 25.630 1.00 73.12 148 ALA A C 1
ATOM 1167 O O . ALA A 1 148 ? -9.660 4.509 25.142 1.00 73.12 148 ALA A O 1
ATOM 1168 N N . ALA A 1 149 ? -10.145 6.351 26.318 1.00 74.06 149 ALA A N 1
ATOM 1169 C CA . ALA A 1 149 ? -8.762 6.799 26.431 1.00 74.06 149 ALA A CA 1
ATOM 1170 C C . ALA A 1 149 ? -7.873 5.799 27.193 1.00 74.06 149 ALA A C 1
ATOM 1172 O O . ALA A 1 149 ? -6.689 5.673 26.893 1.00 74.06 149 ALA A O 1
ATOM 1173 N N . MET A 1 150 ? -8.422 5.058 28.161 1.00 74.12 150 MET A N 1
ATOM 1174 C CA . MET A 1 150 ? -7.704 3.992 28.862 1.00 74.12 150 MET A CA 1
ATOM 1175 C C . MET A 1 150 ? -7.420 2.814 27.928 1.00 74.12 150 MET A C 1
ATOM 1177 O O . MET A 1 150 ? -6.309 2.290 27.957 1.00 74.12 150 MET A O 1
ATOM 1181 N N . ALA A 1 151 ? -8.379 2.418 27.085 1.00 69.00 151 ALA A N 1
ATOM 1182 C CA . ALA A 1 151 ? -8.148 1.406 26.056 1.00 69.00 151 ALA A CA 1
ATOM 1183 C C . ALA A 1 151 ? -7.051 1.851 25.070 1.00 69.00 151 ALA A C 1
ATOM 1185 O O . ALA A 1 151 ? -6.149 1.065 24.776 1.00 69.00 151 ALA A O 1
ATOM 1186 N N . ASP A 1 152 ? -7.070 3.120 24.654 1.00 66.75 152 ASP A N 1
ATOM 1187 C CA . ASP A 1 152 ? -6.061 3.703 23.763 1.00 66.75 152 ASP A CA 1
ATOM 1188 C C . ASP A 1 152 ? -4.665 3.754 24.415 1.00 66.75 152 ASP A C 1
ATOM 1190 O O . ASP A 1 152 ? -3.665 3.362 23.811 1.00 66.75 152 ASP A O 1
ATOM 1194 N N . ALA A 1 153 ? -4.575 4.195 25.674 1.00 64.62 153 ALA A N 1
ATOM 1195 C CA . ALA A 1 153 ? -3.311 4.298 26.403 1.00 64.62 153 ALA A CA 1
ATOM 1196 C C . ALA A 1 153 ? -2.684 2.925 26.692 1.00 64.62 153 ALA A C 1
ATOM 1198 O O . ALA A 1 153 ? -1.466 2.769 26.606 1.00 64.62 153 ALA A O 1
ATOM 1199 N N . LEU A 1 154 ? -3.507 1.921 27.001 1.00 62.53 154 LEU A N 1
ATOM 1200 C CA . LEU A 1 154 ? -3.054 0.551 27.240 1.00 62.53 154 LEU A CA 1
ATOM 1201 C C . LEU A 1 154 ? -2.588 -0.150 25.964 1.00 62.53 154 LEU A C 1
ATOM 1203 O O . LEU A 1 154 ? -1.588 -0.871 26.002 1.00 62.53 154 LEU A O 1
ATOM 1207 N N . ALA A 1 155 ? -3.247 0.119 24.835 1.00 56.56 155 ALA A N 1
ATOM 1208 C CA . ALA A 1 155 ? -2.752 -0.291 23.525 1.00 56.56 155 ALA A CA 1
ATOM 1209 C C . ALA A 1 155 ? -1.361 0.311 23.233 1.00 56.56 155 ALA A C 1
ATOM 1211 O O . ALA A 1 155 ? -0.510 -0.362 22.656 1.00 56.56 155 ALA A O 1
ATOM 1212 N N . ALA A 1 156 ? -1.085 1.534 23.701 1.00 47.94 156 ALA A N 1
ATOM 1213 C CA . ALA A 1 156 ? 0.207 2.197 23.522 1.00 47.94 156 ALA A CA 1
ATOM 1214 C C . ALA A 1 156 ? 1.320 1.721 24.486 1.00 47.94 156 ALA A C 1
ATOM 1216 O O . ALA A 1 156 ? 2.499 1.805 24.139 1.00 47.94 156 ALA A O 1
ATOM 1217 N N . SER A 1 157 ? 0.992 1.232 25.692 1.00 44.47 157 SER A N 1
ATOM 1218 C CA . SER A 1 157 ? 1.984 0.877 26.729 1.00 44.47 157 SER A CA 1
ATOM 1219 C C . SER A 1 157 ? 2.575 -0.539 26.632 1.00 44.47 157 SER A C 1
ATOM 1221 O O . SER A 1 157 ? 3.619 -0.797 27.226 1.00 44.47 157 SER A O 1
ATOM 1223 N N . ASN A 1 158 ? 1.955 -1.449 25.875 1.00 40.44 158 ASN A N 1
ATOM 1224 C CA . ASN A 1 158 ? 2.377 -2.853 25.754 1.00 40.44 158 ASN A CA 1
ATOM 1225 C C . ASN A 1 158 ? 3.424 -3.130 24.651 1.00 40.44 158 ASN A C 1
ATOM 1227 O O . ASN A 1 158 ? 3.688 -4.287 24.322 1.00 40.44 158 ASN A O 1
ATOM 1231 N N . CYS A 1 159 ? 4.072 -2.095 24.109 1.00 28.61 159 CYS A N 1
ATOM 1232 C CA . CYS A 1 159 ? 5.064 -2.237 23.042 1.00 28.61 159 CYS A CA 1
ATOM 1233 C C . CYS A 1 159 ? 6.503 -1.933 23.515 1.00 28.61 159 CYS A C 1
ATOM 1235 O O . CYS A 1 159 ? 6.830 -0.780 23.816 1.00 28.61 159 CYS A O 1
ATOM 1237 N N . PRO A 1 160 ? 7.431 -2.912 23.506 1.00 30.25 160 PRO A N 1
ATOM 1238 C CA . PRO A 1 160 ? 8.851 -2.621 23.398 1.00 30.25 160 PRO A CA 1
ATOM 1239 C C . PRO A 1 160 ? 9.142 -2.157 21.962 1.00 30.25 160 PRO A C 1
ATOM 1241 O O . PRO A 1 160 ? 9.356 -2.965 21.066 1.00 30.25 160 PRO A O 1
ATOM 1244 N N . GLY A 1 161 ? 9.168 -0.837 21.770 1.00 28.12 161 GLY A N 1
ATOM 1245 C CA . GLY A 1 161 ? 9.398 -0.189 20.475 1.00 28.12 161 GLY A CA 1
ATOM 1246 C C . GLY A 1 161 ? 8.087 0.291 19.862 1.00 28.12 161 GLY A C 1
ATOM 1247 O O . GLY A 1 161 ? 7.152 -0.477 19.728 1.00 28.12 161 GLY A O 1
ATOM 1248 N N . ALA A 1 162 ? 8.008 1.580 19.547 1.00 33.34 162 ALA A N 1
ATOM 1249 C CA . ALA A 1 162 ? 6.811 2.219 19.017 1.00 33.34 162 ALA A CA 1
ATOM 1250 C C . ALA A 1 162 ? 6.243 1.496 17.779 1.00 33.34 162 ALA A C 1
ATOM 1252 O O . ALA A 1 162 ? 6.845 1.576 16.712 1.00 33.34 162 ALA A O 1
ATOM 1253 N N . GLU A 1 163 ? 5.063 0.889 17.911 1.00 31.38 163 GLU A N 1
ATOM 1254 C CA . GLU A 1 163 ? 4.146 0.595 16.807 1.00 31.38 163 GLU A CA 1
ATOM 1255 C C . GLU A 1 163 ? 2.744 1.017 17.261 1.00 31.38 163 GLU A C 1
ATOM 1257 O O . GLU A 1 163 ? 2.301 0.685 18.361 1.00 31.38 163 GLU A O 1
ATOM 1262 N N . GLY A 1 164 ? 2.105 1.882 16.469 1.00 35.16 164 GLY A N 1
ATOM 1263 C CA . GLY A 1 164 ? 0.749 2.353 16.728 1.00 35.16 164 GLY A CA 1
ATOM 1264 C C . GLY A 1 164 ? -0.255 1.211 16.617 1.00 35.16 164 GLY A C 1
ATOM 1265 O O . GLY A 1 164 ? 0.070 0.126 16.141 1.00 35.16 164 GLY A O 1
ATOM 1266 N N . VAL A 1 165 ? -1.503 1.468 17.012 1.00 39.47 165 VAL A N 1
ATOM 1267 C CA . VAL A 1 165 ? -2.626 0.671 16.510 1.00 39.47 165 VAL A CA 1
ATOM 1268 C C . VAL A 1 165 ? -2.532 0.724 14.990 1.00 39.47 165 VAL A C 1
ATOM 1270 O O . VAL A 1 165 ? -2.827 1.759 14.394 1.00 39.47 165 VAL A O 1
ATOM 1273 N N . SER A 1 166 ? -2.042 -0.361 14.394 1.00 48.12 166 SER A N 1
ATOM 1274 C CA . SER A 1 166 ? -1.965 -0.524 12.954 1.00 48.12 166 SER A CA 1
ATOM 1275 C C . SER A 1 166 ? -3.370 -0.304 12.418 1.00 48.12 166 SER A C 1
ATOM 1277 O O . SER A 1 166 ? -4.273 -1.113 12.630 1.00 48.12 166 SER A O 1
ATOM 1279 N N . THR A 1 167 ? -3.589 0.798 11.709 1.00 62.00 167 THR A N 1
ATOM 1280 C CA . THR A 1 167 ? -4.849 1.026 11.001 1.00 62.00 167 THR A CA 1
ATOM 1281 C C . THR A 1 167 ? -5.034 0.013 9.869 1.00 62.00 167 THR A C 1
ATOM 1283 O O . THR A 1 167 ? -6.061 0.067 9.188 1.00 62.00 167 THR A O 1
ATOM 1286 N N . LEU A 1 168 ? -4.031 -0.844 9.623 1.00 75.06 168 LEU A N 1
ATOM 1287 C CA . LEU A 1 168 ? -3.988 -1.893 8.610 1.00 75.06 168 LEU A CA 1
ATOM 1288 C C . LEU A 1 168 ? -4.763 -3.141 9.026 1.00 75.06 168 LEU A C 1
ATOM 1290 O O . LEU A 1 168 ? -5.152 -3.895 8.129 1.00 75.06 168 LEU A O 1
ATOM 1294 N N . ASP A 1 169 ? -5.040 -3.324 10.323 1.00 75.75 169 ASP A N 1
ATOM 1295 C CA . ASP A 1 169 ? -5.958 -4.364 10.785 1.00 75.75 169 ASP A CA 1
ATOM 1296 C C . ASP A 1 169 ? -7.285 -4.226 10.027 1.00 75.75 169 ASP A C 1
ATOM 1298 O O . ASP A 1 169 ? -7.865 -3.145 9.897 1.00 75.75 169 ASP A O 1
ATOM 1302 N N . ASP A 1 170 ? -7.722 -5.335 9.433 1.00 81.69 170 ASP A N 1
ATOM 1303 C CA . ASP A 1 170 ? -8.928 -5.422 8.606 1.00 81.69 170 ASP A CA 1
ATOM 1304 C C . ASP A 1 170 ? -8.956 -4.588 7.311 1.00 81.69 170 ASP A C 1
ATOM 1306 O O . ASP A 1 170 ? -9.955 -4.655 6.585 1.00 81.69 170 ASP A O 1
ATOM 1310 N N . LYS A 1 171 ? -7.874 -3.890 6.927 1.00 94.56 171 LYS A N 1
ATOM 1311 C CA . LYS A 1 171 ? -7.794 -3.302 5.577 1.00 94.56 171 LYS A CA 1
ATOM 1312 C C . LYS A 1 171 ? -7.695 -4.392 4.513 1.00 94.56 171 LYS A C 1
ATOM 1314 O O . LYS A 1 171 ? -7.043 -5.419 4.710 1.00 94.56 171 LYS A O 1
ATOM 1319 N N . VAL A 1 172 ? -8.285 -4.131 3.350 1.00 98.50 172 VAL A N 1
ATOM 1320 C CA . VAL A 1 172 ? -8.168 -4.975 2.155 1.00 98.50 172 VAL A CA 1
ATOM 1321 C C . VAL A 1 172 ? -7.294 -4.278 1.119 1.00 98.50 172 VAL A C 1
ATOM 1323 O O . VAL A 1 172 ? -7.619 -3.186 0.644 1.00 98.50 172 VAL A O 1
ATOM 1326 N N . VAL A 1 173 ? -6.182 -4.913 0.754 1.00 98.88 173 VAL A N 1
ATOM 1327 C CA . VAL A 1 173 ? -5.157 -4.342 -0.124 1.00 98.88 173 VAL A CA 1
ATOM 1328 C C . VAL A 1 173 ? -4.950 -5.220 -1.353 1.00 98.88 173 VAL A C 1
ATOM 1330 O O . VAL A 1 173 ? -4.455 -6.341 -1.257 1.00 98.88 173 VAL A O 1
ATOM 1333 N N . ALA A 1 174 ? -5.262 -4.695 -2.535 1.00 98.88 174 ALA A N 1
ATOM 1334 C CA . ALA A 1 174 ? -4.917 -5.339 -3.799 1.00 98.88 174 ALA A CA 1
ATOM 1335 C C . ALA A 1 174 ? -3.516 -4.901 -4.249 1.00 98.88 174 ALA A C 1
ATOM 1337 O O . ALA A 1 174 ? -3.204 -3.710 -4.249 1.00 98.88 174 ALA A O 1
ATOM 1338 N N . ILE A 1 175 ? -2.662 -5.844 -4.654 1.00 98.94 175 ILE A N 1
ATOM 1339 C CA . ILE A 1 175 ? -1.259 -5.577 -5.006 1.00 98.94 175 ILE A CA 1
ATOM 1340 C C . ILE A 1 175 ? -0.952 -6.157 -6.384 1.00 98.94 175 ILE A C 1
ATOM 1342 O O . ILE A 1 175 ? -0.939 -7.374 -6.563 1.00 98.94 175 ILE A O 1
ATOM 1346 N N . THR A 1 176 ? -0.623 -5.308 -7.359 1.00 98.88 176 THR A N 1
ATOM 1347 C CA . THR A 1 176 ? -0.085 -5.774 -8.648 1.00 98.88 176 THR A CA 1
ATOM 1348 C C . THR A 1 176 ? 1.428 -5.962 -8.568 1.00 98.88 176 THR A C 1
ATOM 1350 O O . THR A 1 176 ? 2.117 -5.238 -7.856 1.00 98.88 176 THR A O 1
ATOM 1353 N N . GLY A 1 177 ? 1.978 -6.922 -9.314 1.00 98.12 177 GLY A N 1
ATOM 1354 C CA . GLY A 1 177 ? 3.410 -7.233 -9.271 1.00 98.12 177 GLY A CA 1
ATOM 1355 C C . GLY A 1 177 ? 3.826 -8.025 -8.026 1.00 98.12 177 GLY A C 1
ATOM 1356 O O . GLY A 1 177 ? 5.011 -8.077 -7.707 1.00 98.12 177 GLY A O 1
ATOM 1357 N N . ALA A 1 178 ? 2.879 -8.674 -7.343 1.00 98.38 178 ALA A N 1
ATOM 1358 C CA . ALA A 1 178 ? 3.105 -9.341 -6.058 1.00 98.38 178 ALA A CA 1
ATOM 1359 C C . ALA A 1 178 ? 4.011 -10.588 -6.122 1.00 98.38 178 ALA A C 1
ATOM 1361 O O . ALA A 1 178 ? 4.523 -11.022 -5.102 1.00 98.38 178 ALA A O 1
ATOM 1362 N N . SER A 1 179 ? 4.261 -11.155 -7.308 1.00 97.12 179 SER A N 1
ATOM 1363 C CA . SER A 1 179 ? 5.066 -12.387 -7.454 1.00 97.12 179 SER A CA 1
ATOM 1364 C C . SER A 1 179 ? 6.551 -12.270 -7.059 1.00 97.12 179 SER A C 1
ATOM 1366 O O . SER A 1 179 ? 7.208 -13.289 -6.898 1.00 97.12 179 SER A O 1
ATOM 1368 N N . SER A 1 180 ? 7.117 -11.061 -6.934 1.00 97.06 180 SER A N 1
ATOM 1369 C CA . SER A 1 180 ? 8.537 -10.881 -6.574 1.00 97.06 180 SER A CA 1
ATOM 1370 C C . SER A 1 180 ? 8.849 -9.472 -6.064 1.00 97.06 180 SER A C 1
ATOM 1372 O O . SER A 1 180 ? 8.039 -8.557 -6.210 1.00 97.06 180 SER A O 1
ATOM 1374 N N . GLY A 1 181 ? 10.075 -9.268 -5.574 1.00 97.19 181 GLY A N 1
ATOM 1375 C CA . GLY A 1 181 ? 10.642 -7.942 -5.326 1.00 97.19 181 GLY A CA 1
ATOM 1376 C C . GLY A 1 181 ? 9.815 -7.101 -4.354 1.00 97.19 181 GLY A C 1
ATOM 1377 O O . GLY A 1 181 ? 9.386 -7.599 -3.317 1.00 97.19 181 GLY A O 1
ATOM 1378 N N . ILE A 1 182 ? 9.597 -5.825 -4.696 1.00 98.44 182 ILE A N 1
ATOM 1379 C CA . ILE A 1 182 ? 8.871 -4.871 -3.840 1.00 98.44 182 ILE A CA 1
ATOM 1380 C C . ILE A 1 182 ? 7.442 -5.351 -3.578 1.00 98.44 182 ILE A C 1
ATOM 1382 O O . ILE A 1 182 ? 7.033 -5.380 -2.427 1.00 98.44 182 ILE A O 1
ATOM 1386 N N . GLY A 1 183 ? 6.704 -5.786 -4.606 1.00 98.50 183 GLY A N 1
ATOM 1387 C CA . GLY A 1 183 ? 5.326 -6.260 -4.438 1.00 98.50 183 GLY A CA 1
ATOM 1388 C C . GLY A 1 183 ? 5.211 -7.444 -3.472 1.00 98.50 183 GLY A C 1
ATOM 1389 O O . GLY A 1 183 ? 4.339 -7.437 -2.608 1.00 98.50 183 GLY A O 1
ATOM 1390 N N . ALA A 1 184 ? 6.122 -8.420 -3.564 1.00 98.62 184 ALA A N 1
ATOM 1391 C CA . ALA A 1 184 ? 6.144 -9.565 -2.648 1.00 98.62 184 ALA A CA 1
ATOM 1392 C C . ALA A 1 184 ? 6.509 -9.163 -1.209 1.00 98.62 184 ALA A C 1
ATOM 1394 O O . ALA A 1 184 ? 5.932 -9.683 -0.257 1.00 98.62 184 ALA A O 1
ATOM 1395 N N . ALA A 1 185 ? 7.465 -8.245 -1.036 1.00 98.69 185 ALA A N 1
ATOM 1396 C CA . ALA A 1 185 ? 7.838 -7.734 0.283 1.00 98.69 185 ALA A CA 1
ATOM 1397 C C . ALA A 1 185 ? 6.695 -6.927 0.919 1.00 98.69 185 ALA A C 1
ATOM 1399 O O . ALA A 1 185 ? 6.377 -7.127 2.087 1.00 98.69 185 ALA A O 1
ATOM 1400 N N . THR A 1 186 ? 6.024 -6.080 0.133 1.00 98.81 186 THR A N 1
ATOM 1401 C CA . THR A 1 186 ? 4.824 -5.349 0.554 1.00 98.81 186 THR A CA 1
ATOM 1402 C C . THR A 1 186 ? 3.709 -6.304 0.972 1.00 98.81 186 THR A C 1
ATOM 1404 O O . THR A 1 186 ? 3.124 -6.101 2.026 1.00 98.81 186 THR A O 1
ATOM 1407 N N . ALA A 1 187 ? 3.443 -7.360 0.200 1.00 98.75 187 ALA A N 1
ATOM 1408 C CA . ALA A 1 187 ? 2.415 -8.345 0.532 1.00 98.75 187 ALA A CA 1
ATOM 1409 C C . ALA A 1 187 ? 2.657 -9.018 1.890 1.00 98.75 187 ALA A C 1
ATOM 1411 O O . ALA A 1 187 ? 1.760 -9.020 2.727 1.00 98.75 187 ALA A O 1
ATOM 1412 N N . ARG A 1 188 ? 3.875 -9.531 2.125 1.00 98.44 188 ARG A N 1
ATOM 1413 C CA . ARG A 1 188 ? 4.246 -10.138 3.416 1.00 98.44 188 ARG A CA 1
ATOM 1414 C C . ARG A 1 188 ? 4.058 -9.162 4.563 1.00 98.44 188 ARG A C 1
ATOM 1416 O O . ARG A 1 188 ? 3.441 -9.496 5.564 1.00 98.44 188 ARG A O 1
ATOM 1423 N N . ARG A 1 189 ? 4.574 -7.946 4.390 1.00 97.00 189 ARG A N 1
ATOM 1424 C CA . ARG A 1 189 ? 4.568 -6.931 5.436 1.00 97.00 189 ARG A CA 1
ATOM 1425 C C . ARG A 1 189 ? 3.156 -6.498 5.815 1.00 97.00 189 ARG A C 1
ATOM 1427 O O . ARG A 1 189 ? 2.820 -6.516 6.988 1.00 97.00 189 ARG A O 1
ATOM 1434 N N . LEU A 1 190 ? 2.326 -6.167 4.828 1.00 97.75 190 LEU A N 1
ATOM 1435 C CA . LEU A 1 190 ? 0.950 -5.742 5.083 1.00 97.75 190 LEU A CA 1
ATOM 1436 C C . LEU A 1 190 ? 0.108 -6.872 5.684 1.00 97.75 190 LEU A C 1
ATOM 1438 O O . LEU A 1 190 ? -0.701 -6.611 6.565 1.00 97.75 190 LEU A O 1
ATOM 1442 N N . ALA A 1 191 ? 0.319 -8.120 5.254 1.00 97.31 191 ALA A N 1
ATOM 1443 C CA . ALA A 1 191 ? -0.375 -9.261 5.840 1.00 97.31 191 ALA A CA 1
ATOM 1444 C C . ALA A 1 191 ? 0.062 -9.542 7.286 1.00 97.31 191 ALA A C 1
ATOM 1446 O O . ALA A 1 191 ? -0.784 -9.839 8.125 1.00 97.31 191 ALA A O 1
ATOM 1447 N N . ALA A 1 192 ? 1.359 -9.409 7.590 1.00 92.94 192 ALA A N 1
ATOM 1448 C CA . ALA A 1 192 ? 1.881 -9.511 8.953 1.00 92.94 192 ALA A CA 1
ATOM 1449 C C . ALA A 1 192 ? 1.362 -8.383 9.862 1.00 92.94 192 ALA A C 1
ATOM 1451 O O . ALA A 1 192 ? 1.144 -8.611 11.046 1.00 92.94 192 ALA A O 1
ATOM 1452 N N . ALA A 1 193 ? 1.110 -7.200 9.296 1.00 88.06 193 ALA A N 1
ATOM 1453 C CA . ALA A 1 193 ? 0.484 -6.064 9.974 1.00 88.06 193 ALA A CA 1
ATOM 1454 C C . ALA A 1 193 ? -1.057 -6.143 10.035 1.00 88.06 193 ALA A C 1
ATOM 1456 O O . ALA A 1 193 ? -1.702 -5.154 10.382 1.00 88.06 193 ALA A O 1
ATOM 1457 N N . GLY A 1 194 ? -1.637 -7.292 9.662 1.00 91.06 194 GLY A N 1
ATOM 1458 C CA . GLY A 1 194 ? -3.051 -7.599 9.851 1.00 91.06 194 GLY A CA 1
ATOM 1459 C C . GLY A 1 194 ? -3.960 -7.359 8.649 1.00 91.06 194 GLY A C 1
ATOM 1460 O O . GLY A 1 194 ? -5.139 -7.693 8.736 1.00 91.06 194 GLY A O 1
ATOM 1461 N N . ALA A 1 195 ? -3.468 -6.860 7.511 1.00 96.44 195 ALA A N 1
ATOM 1462 C CA . ALA A 1 195 ? -4.291 -6.627 6.318 1.00 96.44 195 ALA A CA 1
ATOM 1463 C C . ALA A 1 195 ? -4.636 -7.927 5.559 1.00 96.44 195 ALA A C 1
ATOM 1465 O O . ALA A 1 195 ? -3.859 -8.883 5.525 1.00 96.44 195 ALA A O 1
ATOM 1466 N N . ALA A 1 196 ? -5.781 -7.949 4.871 1.00 98.31 196 ALA A N 1
ATOM 1467 C CA . ALA A 1 196 ? -6.049 -8.930 3.820 1.00 98.31 196 ALA A CA 1
ATOM 1468 C C . ALA A 1 196 ? -5.412 -8.463 2.516 1.00 98.31 196 ALA A C 1
ATOM 1470 O O . ALA A 1 196 ? -5.695 -7.362 2.043 1.00 98.31 196 ALA A O 1
ATOM 1471 N N . VAL A 1 197 ? -4.581 -9.309 1.911 1.00 98.75 197 VAL A N 1
ATOM 1472 C CA . VAL A 1 197 ? -3.881 -8.980 0.667 1.00 98.75 197 VAL A CA 1
ATOM 1473 C C . VAL A 1 197 ? -4.395 -9.802 -0.513 1.00 98.75 197 VAL A C 1
ATOM 1475 O O . VAL A 1 197 ? -4.435 -11.028 -0.471 1.00 98.75 197 VAL A O 1
ATOM 1478 N N . VAL A 1 198 ? -4.749 -9.137 -1.611 1.00 98.81 198 VAL A N 1
ATOM 1479 C CA . VAL A 1 198 ? -5.110 -9.795 -2.874 1.00 98.81 198 VAL A CA 1
ATOM 1480 C C . VAL A 1 198 ? -3.964 -9.612 -3.864 1.00 98.81 198 VAL A C 1
ATOM 1482 O O . VAL A 1 198 ? -3.643 -8.503 -4.293 1.00 98.81 198 VAL A O 1
ATOM 1485 N N . LEU A 1 199 ? -3.299 -10.714 -4.192 1.00 98.88 199 LEU A N 1
ATOM 1486 C CA . LEU A 1 199 ? -2.016 -10.754 -4.882 1.00 98.88 199 LEU A CA 1
ATOM 1487 C C . LEU A 1 199 ? -2.217 -10.948 -6.388 1.00 98.88 199 LEU A C 1
ATOM 1489 O O . LEU A 1 199 ? -2.647 -12.010 -6.833 1.00 98.88 199 LEU A O 1
ATOM 1493 N N . GLY A 1 200 ? -1.857 -9.939 -7.181 1.00 98.75 200 GLY A N 1
ATOM 1494 C CA . GLY A 1 200 ? -1.973 -9.935 -8.638 1.00 98.75 200 GLY A CA 1
ATOM 1495 C C . GLY A 1 200 ? -0.621 -9.959 -9.352 1.00 98.75 200 GLY A C 1
ATOM 1496 O O . GLY A 1 200 ? 0.198 -9.053 -9.189 1.00 98.75 200 GLY A O 1
ATOM 1497 N N . ALA A 1 201 ? -0.371 -10.961 -10.195 1.00 98.50 201 ALA A N 1
ATOM 1498 C CA . ALA A 1 201 ? 0.754 -10.997 -11.142 1.00 98.50 201 ALA A CA 1
ATOM 1499 C C . ALA A 1 201 ? 0.570 -12.092 -12.211 1.00 98.50 201 ALA A C 1
ATOM 1501 O O . ALA A 1 201 ? -0.328 -12.922 -12.131 1.00 98.50 201 ALA A O 1
ATOM 1502 N N . ARG A 1 202 ? 1.468 -12.141 -13.201 1.00 97.94 202 ARG A N 1
ATOM 1503 C CA . ARG A 1 202 ? 1.419 -13.139 -14.288 1.00 97.94 202 ARG A CA 1
ATOM 1504 C C . ARG A 1 202 ? 1.895 -14.537 -13.876 1.00 97.94 202 ARG A C 1
ATOM 1506 O O . ARG A 1 202 ? 1.515 -15.520 -14.494 1.00 97.94 202 ARG A O 1
ATOM 1513 N N . ARG A 1 203 ? 2.789 -14.626 -12.884 1.00 97.81 203 ARG A N 1
ATOM 1514 C CA . ARG A 1 203 ? 3.441 -15.881 -12.469 1.00 97.81 203 ARG A CA 1
ATOM 1515 C C . ARG A 1 203 ? 2.623 -16.562 -11.375 1.00 97.81 203 ARG A C 1
ATOM 1517 O O . ARG A 1 203 ? 2.910 -16.368 -10.197 1.00 97.81 203 ARG A O 1
ATOM 1524 N N . THR A 1 204 ? 1.621 -17.339 -11.777 1.00 97.00 204 THR A N 1
ATOM 1525 C CA . THR A 1 204 ? 0.658 -17.999 -10.879 1.00 97.00 204 THR A CA 1
ATOM 1526 C C . THR A 1 204 ? 1.337 -18.838 -9.798 1.00 97.00 204 THR A C 1
ATOM 1528 O O . THR A 1 204 ? 1.068 -18.632 -8.624 1.00 97.00 204 THR A O 1
ATOM 1531 N N . GLU A 1 205 ? 2.316 -19.673 -10.158 1.00 97.88 205 GLU A N 1
ATOM 1532 C CA . GLU A 1 205 ? 3.021 -20.535 -9.193 1.00 97.88 205 GLU A CA 1
ATOM 1533 C C . GLU A 1 205 ? 3.691 -19.746 -8.053 1.00 97.88 205 GLU A C 1
ATOM 1535 O O . GLU A 1 205 ? 3.653 -20.160 -6.898 1.00 97.88 205 GLU A O 1
ATOM 1540 N N . GLN A 1 206 ? 4.280 -18.584 -8.359 1.00 97.81 206 GLN A N 1
ATOM 1541 C CA . GLN A 1 206 ? 4.917 -17.734 -7.346 1.00 97.81 206 GLN A CA 1
ATOM 1542 C C . GLN A 1 206 ? 3.891 -17.023 -6.459 1.00 97.81 206 GLN A C 1
ATOM 1544 O O . GLN A 1 206 ? 4.151 -16.814 -5.277 1.00 97.81 206 GLN A O 1
ATOM 1549 N N . LEU A 1 207 ? 2.738 -16.644 -7.019 1.00 97.69 207 LEU A N 1
ATOM 1550 C CA . LEU A 1 207 ? 1.648 -16.046 -6.246 1.00 97.69 207 LEU A CA 1
ATOM 1551 C C . LEU A 1 207 ? 1.026 -17.057 -5.293 1.00 97.69 207 LEU A C 1
ATOM 1553 O O . LEU A 1 207 ? 0.833 -16.735 -4.127 1.00 97.69 207 LEU A O 1
ATOM 1557 N N . ASP A 1 208 ? 0.749 -18.267 -5.775 1.00 98.19 208 ASP A N 1
ATOM 1558 C CA . ASP A 1 208 ? 0.148 -19.325 -4.969 1.00 98.19 208 ASP A CA 1
ATOM 1559 C C . ASP A 1 208 ? 1.078 -19.723 -3.820 1.00 98.19 208 ASP A C 1
ATOM 1561 O O . ASP A 1 208 ? 0.628 -19.873 -2.684 1.00 98.19 208 ASP A O 1
ATOM 1565 N N . ALA A 1 209 ? 2.385 -19.815 -4.093 1.00 98.56 209 ALA A N 1
ATOM 1566 C CA . ALA A 1 209 ? 3.395 -20.048 -3.067 1.00 98.56 209 ALA A CA 1
ATOM 1567 C C . ALA A 1 209 ? 3.420 -18.923 -2.019 1.00 98.56 209 ALA A C 1
ATOM 1569 O O . ALA A 1 209 ? 3.407 -19.212 -0.825 1.00 98.56 209 ALA A O 1
ATOM 1570 N N . LEU A 1 210 ? 3.399 -17.656 -2.448 1.00 98.62 210 LEU A N 1
ATOM 1571 C CA . LEU A 1 210 ? 3.389 -16.505 -1.540 1.00 98.62 210 LEU A CA 1
ATOM 1572 C C . LEU A 1 210 ? 2.095 -16.422 -0.714 1.00 98.62 210 LEU A C 1
ATOM 1574 O O . LEU A 1 210 ? 2.142 -16.146 0.480 1.00 98.62 210 LEU A O 1
ATOM 1578 N N . ALA A 1 211 ? 0.935 -16.678 -1.319 1.00 98.62 211 ALA A N 1
ATOM 1579 C CA . ALA A 1 211 ? -0.335 -16.706 -0.601 1.00 98.62 211 ALA A CA 1
ATOM 1580 C C . ALA A 1 211 ? -0.366 -17.847 0.428 1.00 98.62 211 ALA A C 1
ATOM 1582 O O . ALA A 1 211 ? -0.848 -17.658 1.542 1.00 98.62 211 ALA A O 1
ATOM 1583 N N . ALA A 1 212 ? 0.162 -19.025 0.079 1.00 98.44 212 ALA A N 1
ATOM 1584 C CA . ALA A 1 212 ? 0.279 -20.147 1.005 1.00 98.44 212 ALA A CA 1
ATOM 1585 C C . ALA A 1 212 ? 1.237 -19.841 2.167 1.00 98.44 212 ALA A C 1
ATOM 1587 O O . ALA A 1 212 ? 0.898 -20.140 3.310 1.00 98.44 212 ALA A O 1
ATOM 1588 N N . GLU A 1 213 ? 2.382 -19.215 1.884 1.00 98.19 213 GLU A N 1
ATOM 1589 C CA . GLU A 1 213 ? 3.337 -18.724 2.885 1.00 98.19 213 GLU A CA 1
ATOM 1590 C C . GLU A 1 213 ? 2.638 -17.782 3.877 1.00 98.19 213 GLU A C 1
ATOM 1592 O O . GLU A 1 213 ? 2.567 -18.098 5.063 1.00 98.19 213 GLU A O 1
ATOM 1597 N N . ILE A 1 214 ? 2.005 -16.713 3.383 1.00 98.25 214 ILE A N 1
ATOM 1598 C CA . ILE A 1 214 ? 1.300 -15.724 4.215 1.00 98.25 214 ILE A CA 1
ATOM 1599 C C . ILE A 1 214 ? 0.219 -16.382 5.083 1.00 98.25 214 ILE A C 1
ATOM 1601 O O . ILE A 1 214 ? 0.130 -16.113 6.279 1.00 98.25 214 ILE A O 1
ATOM 1605 N N . ARG A 1 215 ? -0.595 -17.277 4.508 1.00 97.75 215 ARG A N 1
ATOM 1606 C CA . ARG A 1 215 ? -1.636 -17.991 5.266 1.00 97.75 215 ARG A CA 1
ATOM 1607 C C . ARG A 1 215 ? -1.048 -18.917 6.330 1.00 97.75 215 ARG A C 1
ATOM 1609 O O . ARG A 1 215 ? -1.640 -19.063 7.395 1.00 97.75 215 ARG A O 1
ATOM 1616 N N . SER A 1 216 ? 0.095 -19.549 6.058 1.00 95.31 216 SER A N 1
ATOM 1617 C CA . SER A 1 216 ? 0.767 -20.428 7.025 1.00 95.31 216 SER A CA 1
ATOM 1618 C C . SER A 1 216 ? 1.308 -19.671 8.241 1.00 95.31 216 SER A C 1
ATOM 1620 O O . SER A 1 216 ? 1.396 -20.243 9.324 1.00 95.31 216 SER A O 1
ATOM 1622 N N . GLU A 1 217 ? 1.584 -18.378 8.074 1.00 92.25 217 GLU A N 1
ATOM 1623 C CA . GLU A 1 217 ? 1.997 -17.454 9.134 1.00 92.25 217 GLU A CA 1
ATOM 1624 C C . GLU A 1 217 ? 0.800 -16.795 9.850 1.00 92.25 217 GLU A C 1
ATOM 1626 O O . GLU A 1 217 ? 0.988 -15.972 10.739 1.00 92.25 217 GLU A O 1
ATOM 1631 N N . GLY A 1 218 ? -0.437 -17.174 9.501 1.00 91.44 218 GLY A N 1
ATOM 1632 C CA . GLY A 1 218 ? -1.669 -16.646 10.099 1.00 91.44 218 GLY A CA 1
ATOM 1633 C C . GLY A 1 218 ? -2.238 -15.405 9.403 1.00 91.44 218 GLY A C 1
ATOM 1634 O O . GLY A 1 218 ? -3.275 -14.897 9.824 1.00 91.44 218 GLY A O 1
ATOM 1635 N N . GLY A 1 219 ? -1.603 -14.934 8.327 1.00 93.75 219 GLY A N 1
ATOM 1636 C CA . GLY A 1 219 ? -2.080 -13.811 7.526 1.00 93.75 219 GLY A CA 1
ATOM 1637 C C . GLY A 1 219 ? -3.235 -14.174 6.585 1.00 93.75 219 GLY A C 1
ATOM 1638 O O . GLY A 1 219 ? -3.577 -15.339 6.364 1.00 93.75 219 GLY A O 1
ATOM 1639 N N . ARG A 1 220 ? -3.835 -13.148 5.976 1.00 97.06 220 ARG A N 1
ATOM 1640 C CA . ARG A 1 220 ? -4.975 -13.277 5.057 1.00 97.06 220 ARG A CA 1
ATOM 1641 C C . ARG A 1 220 ? -4.541 -12.924 3.642 1.00 97.06 220 ARG A C 1
ATOM 1643 O O . ARG A 1 220 ? -4.135 -11.795 3.389 1.00 97.06 220 ARG A O 1
ATOM 1650 N N . ALA A 1 221 ? -4.622 -13.880 2.720 1.00 98.44 221 ALA A N 1
ATOM 1651 C CA . ALA A 1 221 ? -4.195 -13.663 1.342 1.00 98.44 221 ALA A CA 1
ATOM 1652 C C . ALA A 1 221 ? -5.043 -14.426 0.326 1.00 98.44 221 ALA A C 1
ATOM 1654 O O . ALA A 1 221 ? -5.375 -15.586 0.564 1.00 98.44 221 ALA A O 1
ATOM 1655 N N . ASP A 1 222 ? -5.272 -13.816 -0.835 1.00 98.38 222 ASP A N 1
ATOM 1656 C CA . ASP A 1 222 ? -5.788 -14.457 -2.049 1.00 98.38 222 ASP A CA 1
ATOM 1657 C C . ASP A 1 222 ? -4.874 -14.180 -3.238 1.00 98.38 222 ASP A C 1
ATOM 1659 O O . ASP A 1 222 ? -4.190 -13.162 -3.281 1.00 98.38 222 ASP A O 1
ATOM 1663 N N . ALA A 1 223 ? -4.847 -15.088 -4.210 1.00 98.38 223 ALA A N 1
ATOM 1664 C CA . ALA A 1 223 ? -4.009 -14.974 -5.398 1.00 98.38 223 ALA A CA 1
ATOM 1665 C C . ALA A 1 223 ? -4.872 -14.929 -6.661 1.00 98.38 223 ALA A C 1
ATOM 1667 O O . ALA A 1 223 ? -5.775 -15.744 -6.846 1.00 98.38 223 ALA A O 1
ATOM 1668 N N . VAL A 1 224 ? -4.561 -13.987 -7.551 1.00 98.06 224 VAL A N 1
ATOM 1669 C CA . VAL A 1 224 ? -5.226 -13.813 -8.844 1.00 98.06 224 VAL A CA 1
ATOM 1670 C C . VAL A 1 224 ? -4.160 -13.682 -9.922 1.00 98.06 224 VAL A C 1
ATOM 1672 O O . VAL A 1 224 ? -3.238 -12.870 -9.833 1.00 98.06 224 VAL A O 1
ATOM 1675 N N . THR A 1 225 ? -4.289 -14.465 -10.992 1.00 98.69 225 THR A N 1
ATOM 1676 C CA . THR A 1 225 ? -3.424 -14.273 -12.161 1.00 98.69 225 THR A CA 1
ATOM 1677 C C . THR A 1 225 ? -3.847 -13.001 -12.892 1.00 98.69 225 THR A C 1
ATOM 1679 O O . THR A 1 225 ? -4.997 -12.886 -13.326 1.00 98.69 225 THR A O 1
ATOM 1682 N N . VAL A 1 226 ? -2.918 -12.051 -13.003 1.00 98.69 226 VAL A N 1
ATOM 1683 C CA . VAL A 1 226 ? -3.152 -10.704 -13.539 1.00 98.69 226 VAL A CA 1
ATOM 1684 C C . VAL A 1 226 ? -2.025 -10.300 -14.483 1.00 98.69 226 VAL A C 1
ATOM 1686 O O . VAL A 1 226 ? -0.865 -10.179 -14.068 1.00 98.69 226 VAL A O 1
ATOM 1689 N N . ASP A 1 227 ? -2.371 -10.014 -15.737 1.00 98.69 227 ASP A N 1
ATOM 1690 C CA . ASP A 1 227 ? -1.564 -9.179 -16.620 1.00 98.69 227 ASP A CA 1
ATOM 1691 C C . ASP A 1 227 ? -2.120 -7.748 -16.630 1.00 98.69 227 ASP A C 1
ATOM 1693 O O . ASP A 1 227 ? -3.196 -7.492 -17.158 1.00 98.69 227 ASP A O 1
ATOM 1697 N N . VAL A 1 228 ? -1.375 -6.790 -16.071 1.00 98.69 228 VAL A N 1
ATOM 1698 C CA . VAL A 1 228 ? -1.831 -5.391 -15.964 1.00 98.69 228 VAL A CA 1
ATOM 1699 C C . VAL A 1 228 ? -2.053 -4.710 -17.319 1.00 98.69 228 VAL A C 1
ATOM 1701 O O . VAL A 1 228 ? -2.753 -3.701 -17.394 1.00 98.69 228 VAL A O 1
ATOM 1704 N N . THR A 1 229 ? -1.507 -5.261 -18.408 1.00 98.56 229 THR A N 1
ATOM 1705 C CA . THR A 1 229 ? -1.771 -4.764 -19.769 1.00 98.56 229 THR A CA 1
ATOM 1706 C C . THR A 1 229 ? -3.195 -5.072 -20.246 1.00 98.56 229 THR A C 1
ATOM 1708 O O . THR A 1 229 ? -3.646 -4.492 -21.233 1.00 98.56 229 THR A O 1
ATOM 1711 N N . ARG A 1 230 ? -3.925 -5.934 -19.526 1.00 98.75 230 ARG A N 1
ATOM 1712 C CA . ARG A 1 230 ? -5.299 -6.351 -19.808 1.00 98.75 230 ARG A CA 1
ATOM 1713 C C . ARG A 1 230 ? -6.242 -5.772 -18.758 1.00 98.75 230 ARG A C 1
ATOM 1715 O O . ARG A 1 230 ? -6.161 -6.123 -17.583 1.00 98.75 230 ARG A O 1
ATOM 1722 N N . SER A 1 231 ? -7.147 -4.884 -19.161 1.00 98.44 231 SER A N 1
ATOM 1723 C CA . SER A 1 231 ? -8.061 -4.213 -18.225 1.00 98.44 231 SER A CA 1
ATOM 1724 C C . SER A 1 231 ? -8.950 -5.198 -17.460 1.00 98.44 231 SER A C 1
ATOM 1726 O O . SER A 1 231 ? -9.187 -5.013 -16.270 1.00 98.44 231 SER A O 1
ATOM 1728 N N . GLU A 1 232 ? -9.390 -6.276 -18.112 1.00 98.69 232 GLU A N 1
ATOM 1729 C CA . GLU A 1 232 ? -10.237 -7.310 -17.512 1.00 98.69 232 GLU A CA 1
ATOM 1730 C C . GLU A 1 232 ? -9.537 -8.093 -16.391 1.00 98.69 232 GLU A C 1
ATOM 1732 O O . GLU A 1 232 ? -10.182 -8.560 -15.454 1.00 98.69 232 GLU A O 1
ATOM 1737 N N . ASP A 1 233 ? -8.211 -8.218 -16.459 1.00 98.75 233 ASP A N 1
ATOM 1738 C CA . ASP A 1 233 ? -7.426 -8.896 -15.433 1.00 98.75 233 ASP A CA 1
ATOM 1739 C C . ASP A 1 233 ? -7.297 -8.036 -14.178 1.00 98.75 233 ASP A C 1
ATOM 1741 O O . ASP A 1 233 ? -7.389 -8.546 -13.061 1.00 98.75 233 ASP A O 1
ATOM 1745 N N . VAL A 1 234 ? -7.111 -6.727 -14.360 1.00 98.88 234 VAL A N 1
ATOM 1746 C CA . VAL A 1 234 ? -7.044 -5.771 -13.250 1.00 98.88 234 VAL A CA 1
ATOM 1747 C C . VAL A 1 234 ? -8.417 -5.591 -12.603 1.00 98.88 234 VAL A C 1
ATOM 1749 O O . VAL A 1 234 ? -8.498 -5.544 -11.379 1.00 98.88 234 VAL A O 1
ATOM 1752 N N . GLN A 1 235 ? -9.494 -5.584 -13.395 1.00 98.88 235 GLN A N 1
ATOM 1753 C CA . GLN A 1 235 ? -10.857 -5.590 -12.864 1.00 98.88 235 GLN A CA 1
ATOM 1754 C C . GLN A 1 235 ? -11.100 -6.821 -11.989 1.00 98.88 235 GLN A C 1
ATOM 1756 O O . GLN A 1 235 ? -11.498 -6.682 -10.840 1.00 98.88 235 GLN A O 1
ATOM 1761 N N . ARG A 1 236 ? -10.740 -8.017 -12.470 1.00 98.75 236 ARG A N 1
ATOM 1762 C CA . ARG A 1 236 ? -10.879 -9.261 -11.700 1.00 98.75 236 ARG A CA 1
ATOM 1763 C C . ARG A 1 236 ? -10.101 -9.242 -10.380 1.00 98.75 236 ARG A C 1
ATOM 1765 O O . ARG A 1 236 ? -10.544 -9.852 -9.411 1.00 98.75 236 ARG A O 1
ATOM 1772 N N . LEU A 1 237 ? -8.951 -8.565 -10.324 1.00 98.88 237 LEU A N 1
ATOM 1773 C CA . LEU A 1 237 ? -8.206 -8.377 -9.075 1.00 98.88 237 LEU A CA 1
ATOM 1774 C C . LEU A 1 237 ? -9.012 -7.562 -8.054 1.00 98.88 237 LEU A C 1
ATOM 1776 O O . LEU A 1 237 ? -9.083 -7.949 -6.889 1.00 98.88 237 LEU A O 1
ATOM 1780 N N . VAL A 1 238 ? -9.613 -6.454 -8.497 1.00 98.88 238 VAL A N 1
ATOM 1781 C CA . VAL A 1 238 ? -10.469 -5.596 -7.663 1.00 98.88 238 VAL A CA 1
ATOM 1782 C C . VAL A 1 238 ? -11.743 -6.336 -7.255 1.00 98.88 238 VAL A C 1
ATOM 1784 O O . VAL A 1 238 ? -12.078 -6.343 -6.074 1.00 98.88 238 VAL A O 1
ATOM 1787 N N . ASP A 1 239 ? -12.398 -7.026 -8.190 1.00 98.62 239 ASP A N 1
ATOM 1788 C CA . ASP A 1 239 ? -13.602 -7.817 -7.919 1.00 98.62 239 ASP A CA 1
ATOM 1789 C C . ASP A 1 239 ? -13.315 -8.911 -6.886 1.00 98.62 239 ASP A C 1
ATOM 1791 O O . ASP A 1 239 ? -14.071 -9.064 -5.938 1.00 98.62 239 ASP A O 1
ATOM 1795 N N . THR A 1 240 ? -12.173 -9.603 -6.987 1.00 98.56 240 THR A N 1
ATOM 1796 C CA . THR A 1 240 ? -11.769 -10.617 -5.995 1.00 98.56 240 THR A CA 1
ATOM 1797 C C . THR A 1 240 ? -11.640 -10.016 -4.592 1.00 98.56 240 THR A C 1
ATOM 1799 O O . THR A 1 240 ? -12.030 -10.649 -3.613 1.00 98.56 240 THR A O 1
ATOM 1802 N N . ALA A 1 241 ? -11.124 -8.787 -4.476 1.00 98.31 241 ALA A N 1
ATOM 1803 C CA . ALA A 1 241 ? -11.055 -8.091 -3.194 1.00 98.31 241 ALA A CA 1
ATOM 1804 C C . ALA A 1 241 ? -12.453 -7.775 -2.643 1.00 98.31 241 ALA A C 1
ATOM 1806 O O . ALA A 1 241 ? -12.753 -8.098 -1.494 1.00 98.31 241 ALA A O 1
ATOM 1807 N N . VAL A 1 242 ? -13.327 -7.206 -3.473 1.00 98.12 242 VAL A N 1
ATOM 1808 C CA . VAL A 1 242 ? -14.684 -6.817 -3.067 1.00 98.12 242 VAL A CA 1
ATOM 1809 C C . VAL A 1 242 ? -15.560 -8.037 -2.764 1.00 98.12 242 VAL A C 1
ATOM 1811 O O . VAL A 1 242 ? -16.262 -8.046 -1.758 1.00 98.12 242 VAL A O 1
ATOM 1814 N N . GLU A 1 243 ? -15.512 -9.085 -3.581 1.00 97.00 243 GLU A N 1
ATOM 1815 C CA . GLU A 1 243 ? -16.298 -10.309 -3.396 1.00 97.00 243 GLU A CA 1
ATOM 1816 C C . GLU A 1 243 ? -15.791 -11.150 -2.219 1.00 97.00 243 GLU A C 1
ATOM 1818 O O . GLU A 1 243 ? -16.595 -11.675 -1.448 1.00 97.00 243 GLU A O 1
ATOM 1823 N N . GLY A 1 244 ? -14.468 -11.273 -2.064 1.00 92.19 244 GLY A N 1
ATOM 1824 C CA . GLY A 1 244 ? -13.854 -12.081 -1.010 1.00 92.19 244 GLY A CA 1
ATOM 1825 C C . GLY A 1 244 ? -13.872 -11.414 0.365 1.00 92.19 244 GLY A C 1
ATOM 1826 O O . GLY A 1 244 ? -14.022 -12.094 1.380 1.00 92.19 244 GLY A O 1
ATOM 1827 N N . TRP A 1 245 ? -13.749 -10.084 0.403 1.00 94.44 245 TRP A N 1
ATOM 1828 C CA . TRP A 1 245 ? -13.500 -9.333 1.638 1.00 94.44 245 TRP A CA 1
ATOM 1829 C C . TRP A 1 245 ? -14.474 -8.166 1.864 1.00 94.44 245 TRP A C 1
ATOM 1831 O O . TRP A 1 245 ? -14.368 -7.454 2.861 1.00 94.44 245 TRP A O 1
ATOM 1841 N N . GLY A 1 246 ? -15.441 -7.966 0.964 1.00 94.06 246 GLY A N 1
ATOM 1842 C CA . GLY A 1 246 ? -16.532 -6.993 1.092 1.00 94.06 246 GLY A CA 1
ATOM 1843 C C . GLY A 1 246 ? -16.171 -5.544 0.755 1.00 94.06 246 GLY A C 1
ATOM 1844 O O . GLY A 1 246 ? -17.060 -4.694 0.746 1.00 94.06 246 GLY A O 1
ATOM 1845 N N . ARG A 1 247 ? -14.889 -5.243 0.509 1.00 95.88 247 ARG A N 1
ATOM 1846 C CA . ARG A 1 247 ? -14.371 -3.889 0.255 1.00 95.88 247 ARG A CA 1
ATOM 1847 C C . ARG A 1 247 ? -13.004 -3.923 -0.425 1.00 95.88 247 ARG A C 1
ATOM 1849 O O . ARG A 1 247 ? -12.332 -4.951 -0.428 1.00 95.88 247 ARG A O 1
ATOM 1856 N N . LEU A 1 248 ? -12.559 -2.768 -0.910 1.00 98.56 248 LEU A N 1
ATOM 1857 C CA . LEU A 1 248 ? -11.157 -2.509 -1.247 1.00 98.56 248 LEU A CA 1
ATOM 1858 C C . LEU A 1 248 ? -10.723 -1.190 -0.609 1.00 98.56 248 LEU A C 1
ATOM 1860 O O . LEU A 1 248 ? -11.373 -0.172 -0.823 1.00 98.56 248 LEU A O 1
ATOM 1864 N N . ASP A 1 249 ? -9.623 -1.189 0.139 1.00 98.44 249 ASP A N 1
ATOM 1865 C CA . ASP A 1 249 ? -9.124 0.017 0.815 1.00 98.44 249 ASP A CA 1
ATOM 1866 C C . ASP A 1 249 ? -7.942 0.646 0.099 1.00 98.44 249 ASP A C 1
ATOM 1868 O O . ASP A 1 249 ? -7.819 1.871 0.044 1.00 98.44 249 ASP A O 1
ATOM 1872 N N . VAL A 1 250 ? -7.064 -0.196 -0.445 1.00 98.81 250 VAL A N 1
ATOM 1873 C CA . VAL A 1 250 ? -5.829 0.251 -1.078 1.00 98.81 250 VAL A CA 1
ATOM 1874 C C . VAL A 1 250 ? -5.567 -0.554 -2.341 1.00 98.81 250 VAL A C 1
ATOM 1876 O O . VAL A 1 250 ? -5.603 -1.785 -2.321 1.00 98.81 250 VAL A O 1
ATOM 1879 N N . LEU A 1 251 ? -5.223 0.138 -3.426 1.00 98.88 251 LEU A N 1
ATOM 1880 C CA . LEU A 1 251 ? -4.621 -0.482 -4.603 1.00 98.88 251 LEU A CA 1
ATOM 1881 C C . LEU A 1 251 ? -3.140 -0.103 -4.678 1.00 98.88 251 LEU A C 1
ATOM 1883 O O . LEU A 1 251 ? -2.792 1.047 -4.960 1.00 98.88 251 LEU A O 1
ATOM 1887 N N . VAL A 1 252 ? -2.266 -1.090 -4.476 1.00 98.94 252 VAL A N 1
ATOM 1888 C CA . VAL A 1 252 ? -0.817 -0.949 -4.631 1.00 98.94 252 VAL A CA 1
ATOM 1889 C C . VAL A 1 252 ? -0.401 -1.351 -6.047 1.00 98.94 252 VAL A C 1
ATOM 1891 O O . VAL A 1 252 ? -0.361 -2.530 -6.411 1.00 98.94 252 VAL A O 1
ATOM 1894 N N . SER A 1 253 ? -0.028 -0.364 -6.856 1.00 98.81 253 SER A N 1
ATOM 1895 C CA . SER A 1 253 ? 0.519 -0.567 -8.197 1.00 98.81 253 SER A CA 1
ATOM 1896 C C . SER A 1 253 ? 2.041 -0.737 -8.144 1.00 98.81 253 SER A C 1
ATOM 1898 O O . SER A 1 253 ? 2.785 0.243 -8.217 1.00 98.81 253 SER A O 1
ATOM 1900 N N . SER A 1 254 ? 2.509 -1.983 -7.989 1.00 98.44 254 SER A N 1
ATOM 1901 C CA . SER A 1 254 ? 3.945 -2.330 -7.948 1.00 98.44 254 SER A CA 1
ATOM 1902 C C . SER A 1 254 ? 4.449 -2.991 -9.238 1.00 98.44 254 SER A C 1
ATOM 1904 O O . SER A 1 254 ? 5.656 -3.033 -9.487 1.00 98.44 254 SER A O 1
ATOM 1906 N N . ALA A 1 255 ? 3.548 -3.480 -10.100 1.00 97.31 255 ALA A N 1
ATOM 1907 C CA . ALA A 1 255 ? 3.928 -4.027 -11.400 1.00 97.31 255 ALA A CA 1
ATOM 1908 C C . ALA A 1 255 ? 4.660 -2.973 -12.251 1.00 97.31 255 ALA A C 1
ATOM 1910 O O . ALA A 1 255 ? 4.175 -1.864 -12.460 1.0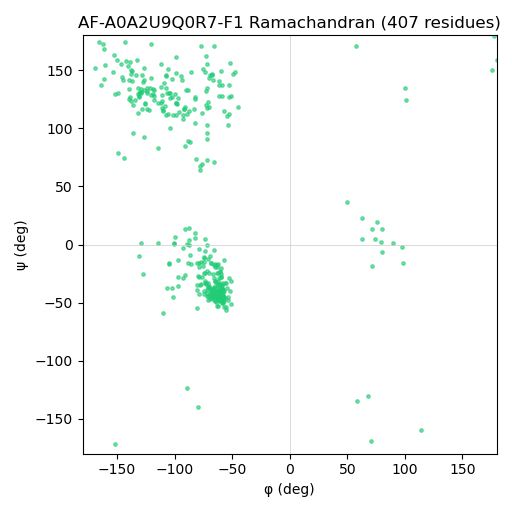0 97.31 255 ALA A O 1
ATOM 1911 N N . GLY A 1 256 ? 5.834 -3.335 -12.768 1.00 96.38 256 GLY A N 1
ATOM 1912 C CA . GLY A 1 256 ? 6.629 -2.455 -13.611 1.00 96.38 256 GLY A CA 1
ATOM 1913 C C . GLY A 1 256 ? 7.789 -3.185 -14.274 1.00 96.38 256 GLY A C 1
ATOM 1914 O O . GLY A 1 256 ? 8.304 -4.168 -13.740 1.00 96.38 256 GLY A O 1
ATOM 1915 N N . ILE A 1 257 ? 8.205 -2.692 -15.437 1.00 97.00 257 ILE A N 1
ATOM 1916 C CA . ILE A 1 257 ? 9.376 -3.186 -16.168 1.00 97.00 257 ILE A CA 1
ATOM 1917 C C . ILE A 1 257 ? 10.263 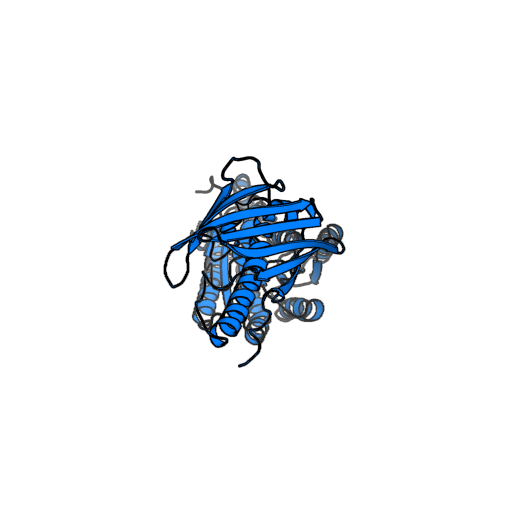-2.027 -16.625 1.00 97.00 257 ILE A C 1
ATOM 1919 O O . ILE A 1 257 ? 9.816 -0.884 -16.755 1.00 97.00 257 ILE A O 1
ATOM 1923 N N . GLY A 1 258 ? 11.526 -2.335 -16.903 1.00 95.38 258 GLY A N 1
ATOM 1924 C CA . GLY A 1 258 ? 12.469 -1.390 -17.480 1.00 95.38 258 GLY A CA 1
ATOM 1925 C C . GLY A 1 258 ? 13.420 -2.072 -18.451 1.00 95.38 258 GLY A C 1
ATOM 1926 O O . GLY A 1 258 ? 14.588 -2.232 -18.108 1.00 95.38 258 GLY A O 1
ATOM 1927 N N . PRO A 1 259 ? 12.977 -2.438 -19.668 1.00 94.50 259 PRO A N 1
ATOM 1928 C CA . PRO A 1 259 ? 13.865 -2.745 -20.783 1.00 94.50 259 PRO A CA 1
ATOM 1929 C C . PRO A 1 259 ? 14.637 -1.488 -21.231 1.00 94.50 259 PRO A C 1
ATOM 1931 O O . PRO A 1 259 ? 14.364 -0.875 -22.260 1.00 94.50 259 PRO A O 1
ATOM 1934 N N . ILE A 1 260 ? 15.579 -1.060 -20.388 1.00 93.81 260 ILE A N 1
ATOM 1935 C CA . ILE A 1 260 ? 16.326 0.194 -20.505 1.00 93.81 260 ILE A CA 1
ATOM 1936 C C . ILE A 1 260 ? 17.337 0.087 -21.652 1.00 93.81 260 ILE A C 1
ATOM 1938 O O . ILE A 1 260 ? 18.114 -0.865 -21.737 1.00 93.81 260 ILE A O 1
ATOM 1942 N N . SER A 1 261 ? 17.358 1.103 -22.514 1.00 93.81 261 SER A N 1
ATOM 1943 C CA . SER A 1 261 ? 18.318 1.239 -23.609 1.00 93.81 261 SER A CA 1
ATOM 1944 C C . SER A 1 261 ? 18.524 2.710 -23.964 1.00 93.81 261 SER A C 1
ATOM 1946 O O . SER A 1 261 ? 17.689 3.565 -23.670 1.00 93.81 261 SER A O 1
ATOM 1948 N N . THR A 1 262 ? 19.597 3.042 -24.684 1.00 94.12 262 THR A N 1
ATOM 1949 C CA . THR A 1 262 ? 19.675 4.365 -25.323 1.00 94.12 262 THR A CA 1
ATOM 1950 C C . THR A 1 262 ? 18.510 4.551 -26.302 1.00 94.12 262 THR A C 1
ATOM 1952 O O . THR A 1 262 ? 18.045 3.595 -26.925 1.00 94.12 262 THR A O 1
ATOM 1955 N N . MET A 1 263 ? 18.048 5.791 -26.489 1.00 93.38 263 MET A N 1
ATOM 1956 C CA . MET A 1 263 ? 17.025 6.080 -27.507 1.00 93.38 263 MET A CA 1
ATOM 1957 C C . MET A 1 263 ? 17.526 5.752 -28.920 1.00 93.38 263 MET A C 1
ATOM 1959 O O . MET A 1 263 ? 16.762 5.275 -29.755 1.00 93.38 263 MET A O 1
ATOM 1963 N N . SER A 1 264 ? 18.825 5.942 -29.175 1.00 94.81 264 SER A N 1
ATOM 1964 C CA . SER A 1 264 ? 19.461 5.602 -30.452 1.00 94.81 264 SER A CA 1
ATOM 1965 C C . SER A 1 264 ? 19.460 4.102 -30.762 1.00 94.81 264 SER A C 1
ATOM 1967 O O . SER A 1 264 ? 19.569 3.744 -31.930 1.00 94.81 264 SER A O 1
ATOM 1969 N N . ALA A 1 265 ? 19.284 3.227 -29.763 1.00 93.44 265 ALA A N 1
ATOM 1970 C CA . ALA A 1 265 ? 19.112 1.792 -29.991 1.00 93.44 265 ALA A CA 1
ATOM 1971 C C . ALA A 1 265 ? 17.773 1.452 -30.675 1.00 93.44 265 ALA A C 1
ATOM 1973 O O . ALA A 1 265 ? 17.622 0.348 -31.192 1.00 93.44 265 ALA A O 1
ATOM 1974 N N . GLY A 1 266 ? 16.800 2.375 -30.692 1.00 93.69 266 GLY A N 1
ATOM 1975 C CA . GLY A 1 266 ? 15.580 2.257 -31.500 1.00 93.69 266 GLY A CA 1
ATOM 1976 C C . GLY A 1 266 ? 14.667 1.076 -31.148 1.00 93.69 266 GLY A C 1
ATOM 1977 O O . GLY A 1 266 ? 13.889 0.633 -31.996 1.00 93.69 266 GLY A O 1
ATOM 1978 N N . ARG A 1 267 ? 14.757 0.554 -29.919 1.00 93.75 267 ARG A N 1
ATOM 1979 C CA . ARG A 1 267 ? 14.024 -0.626 -29.431 1.00 93.75 267 ARG A CA 1
ATOM 1980 C C . ARG A 1 267 ? 12.556 -0.305 -29.123 1.00 93.75 267 ARG A C 1
ATOM 1982 O O . ARG A 1 267 ? 12.134 -0.294 -27.976 1.00 93.75 267 ARG A O 1
ATOM 1989 N N . ARG A 1 268 ? 11.765 -0.035 -30.163 1.00 95.81 268 ARG A N 1
ATOM 1990 C CA . ARG A 1 268 ? 10.357 0.386 -30.025 1.00 95.81 268 ARG A CA 1
ATOM 1991 C C . ARG A 1 268 ? 9.487 -0.599 -29.243 1.00 95.81 268 ARG A C 1
ATOM 1993 O O . ARG A 1 268 ? 8.723 -0.159 -28.403 1.00 95.81 268 ARG A O 1
ATOM 2000 N N . THR A 1 269 ? 9.664 -1.904 -29.442 1.00 96.75 269 THR A N 1
ATOM 2001 C CA . THR A 1 269 ? 8.922 -2.936 -28.693 1.00 96.75 269 THR A CA 1
ATOM 2002 C C . THR A 1 269 ? 9.136 -2.832 -27.184 1.00 96.75 269 THR A C 1
ATOM 2004 O O . THR A 1 269 ? 8.215 -3.061 -26.410 1.00 96.75 269 THR A O 1
ATOM 2007 N N . ASP A 1 270 ? 10.343 -2.449 -26.767 1.00 96.88 270 ASP A N 1
ATOM 2008 C CA . ASP A 1 270 ? 10.689 -2.252 -25.361 1.00 96.88 270 ASP A CA 1
ATOM 2009 C C . ASP A 1 270 ? 10.039 -0.970 -24.814 1.00 96.88 270 ASP A C 1
ATOM 2011 O O . ASP A 1 270 ? 9.633 -0.913 -23.654 1.00 96.88 270 ASP A O 1
ATOM 2015 N N . TRP A 1 271 ? 9.896 0.055 -25.659 1.00 97.50 271 TRP A N 1
ATOM 2016 C CA . TRP A 1 271 ? 9.198 1.295 -25.317 1.00 97.50 271 TRP A CA 1
ATOM 2017 C C . TRP A 1 271 ? 7.696 1.071 -25.160 1.00 97.50 271 TRP A C 1
ATOM 2019 O O . TRP A 1 271 ? 7.133 1.493 -24.152 1.00 97.50 271 TRP A O 1
ATOM 2029 N N . ASP A 1 272 ? 7.079 0.365 -26.108 1.00 98.12 272 ASP A N 1
ATOM 2030 C CA . ASP A 1 272 ? 5.661 0.006 -26.068 1.00 98.12 272 ASP A CA 1
ATOM 2031 C C . ASP A 1 272 ? 5.364 -0.826 -24.814 1.00 98.12 272 ASP A C 1
ATOM 2033 O O . ASP A 1 272 ? 4.471 -0.485 -24.044 1.00 98.12 272 ASP A O 1
ATOM 2037 N N . ALA A 1 273 ? 6.202 -1.826 -24.516 1.00 98.06 273 ALA A N 1
ATOM 2038 C CA . ALA A 1 273 ? 6.065 -2.636 -23.308 1.00 98.06 273 ALA A CA 1
ATOM 2039 C C . ALA A 1 273 ? 6.176 -1.801 -22.015 1.00 98.06 273 ALA A C 1
ATOM 2041 O O . ALA A 1 273 ? 5.408 -2.019 -21.076 1.00 98.06 273 ALA A O 1
ATOM 2042 N N . MET A 1 274 ? 7.102 -0.831 -21.947 1.00 98.00 274 MET A N 1
ATOM 2043 C CA . MET A 1 274 ? 7.184 0.088 -20.802 1.00 98.00 274 MET A CA 1
ATOM 2044 C C . MET A 1 274 ? 5.923 0.940 -20.664 1.00 98.00 274 MET A C 1
ATOM 2046 O O . MET A 1 274 ? 5.455 1.133 -19.546 1.00 98.00 274 MET A O 1
ATOM 2050 N N . ILE A 1 275 ? 5.368 1.451 -21.762 1.00 98.69 275 ILE A N 1
ATOM 2051 C CA . ILE A 1 275 ? 4.139 2.255 -21.737 1.00 98.69 275 ILE A CA 1
ATOM 2052 C C . ILE A 1 275 ? 2.952 1.397 -21.289 1.00 98.69 275 ILE A C 1
ATOM 2054 O O . ILE A 1 275 ? 2.206 1.803 -20.395 1.00 98.69 275 ILE A O 1
ATOM 2058 N N . ASP A 1 276 ? 2.799 0.206 -21.863 1.00 98.62 276 ASP A N 1
ATOM 2059 C CA . ASP A 1 276 ? 1.669 -0.676 -21.585 1.00 98.62 276 ASP A CA 1
ATOM 2060 C C . ASP A 1 276 ? 1.676 -1.182 -20.138 1.00 98.62 276 ASP A C 1
ATOM 2062 O O . ASP A 1 276 ? 0.635 -1.193 -19.484 1.00 98.62 276 ASP A O 1
ATOM 2066 N N . VAL A 1 277 ? 2.839 -1.537 -19.588 1.00 98.50 277 VAL A N 1
ATOM 2067 C CA . VAL A 1 277 ? 2.923 -1.989 -18.193 1.00 98.50 277 VAL A CA 1
ATOM 2068 C C . VAL A 1 277 ? 2.925 -0.807 -17.223 1.00 98.50 277 VAL A C 1
ATOM 2070 O O . VAL A 1 277 ? 2.099 -0.761 -16.315 1.00 98.50 277 VAL A O 1
ATOM 2073 N N . ASN A 1 278 ? 3.846 0.147 -17.389 1.00 98.56 278 ASN A N 1
ATOM 2074 C CA . ASN A 1 278 ? 4.110 1.152 -16.357 1.00 98.56 278 ASN A CA 1
ATOM 2075 C C . ASN A 1 278 ? 3.076 2.282 -16.346 1.00 98.56 278 ASN A C 1
ATOM 2077 O O . ASN A 1 278 ? 2.904 2.898 -15.303 1.00 98.56 278 ASN A O 1
ATOM 2081 N N . VAL A 1 279 ? 2.433 2.591 -17.481 1.00 98.75 279 VAL A N 1
ATOM 2082 C CA . VAL A 1 279 ? 1.462 3.698 -17.589 1.00 98.75 279 VAL A CA 1
ATOM 2083 C C . VAL A 1 279 ? 0.049 3.157 -17.764 1.00 98.75 279 VAL A C 1
ATOM 2085 O O . VAL A 1 279 ? -0.819 3.425 -16.936 1.00 98.75 279 VAL A O 1
ATOM 2088 N N . ARG A 1 280 ? -0.193 2.368 -18.819 1.00 98.75 280 ARG A N 1
ATOM 2089 C CA . ARG A 1 280 ? -1.533 1.843 -19.117 1.00 98.75 280 ARG A CA 1
ATOM 2090 C C . ARG A 1 280 ? -2.017 0.892 -18.021 1.00 98.75 280 ARG A C 1
ATOM 2092 O O . ARG A 1 280 ? -3.165 1.003 -17.610 1.00 98.75 280 ARG A O 1
ATOM 2099 N N . GLY A 1 281 ? -1.138 0.045 -17.485 1.00 98.75 281 GLY A N 1
ATOM 2100 C CA . GLY A 1 281 ? -1.465 -0.817 -16.348 1.00 98.75 281 GLY A CA 1
ATOM 2101 C C . GLY A 1 281 ? -1.911 -0.051 -15.099 1.00 98.75 281 GLY A C 1
ATOM 2102 O O . GLY A 1 281 ? -2.869 -0.458 -14.445 1.00 98.75 281 GLY A O 1
ATOM 2103 N N . VAL A 1 282 ? -1.293 1.098 -14.805 1.00 98.75 282 VAL A N 1
ATOM 2104 C CA . VAL A 1 282 ? -1.721 1.973 -13.696 1.00 98.75 282 VAL A CA 1
ATOM 2105 C C . VAL A 1 282 ? -3.091 2.589 -13.985 1.00 98.75 282 VAL A C 1
ATOM 2107 O O . VAL A 1 282 ? -3.952 2.592 -13.110 1.00 98.75 282 VAL A O 1
ATOM 2110 N N . LEU A 1 283 ? -3.334 3.048 -15.217 1.00 98.88 283 LEU A N 1
ATOM 2111 C CA . LEU A 1 283 ? -4.645 3.567 -15.626 1.00 98.88 283 LEU A CA 1
ATOM 2112 C C . LEU A 1 283 ? -5.751 2.508 -15.533 1.00 98.88 283 LEU A C 1
ATOM 2114 O O . LEU A 1 283 ? -6.853 2.834 -15.105 1.00 98.88 283 LEU A O 1
ATOM 2118 N N . HIS A 1 284 ? -5.469 1.249 -15.882 1.00 98.88 284 HIS A N 1
ATOM 2119 C CA . HIS A 1 284 ? -6.412 0.147 -15.669 1.00 98.88 284 HIS A CA 1
ATOM 2120 C C . HIS A 1 284 ? -6.718 -0.057 -14.181 1.00 98.88 284 HIS A C 1
ATOM 2122 O O . HIS A 1 284 ? -7.871 -0.274 -13.823 1.00 98.88 284 HIS A O 1
ATOM 2128 N N . GLY A 1 285 ? -5.707 0.060 -13.315 1.00 98.81 285 GLY A N 1
ATOM 2129 C CA . GLY A 1 285 ? -5.882 0.009 -11.862 1.00 98.81 285 GLY A CA 1
ATOM 2130 C C . GLY A 1 285 ? -6.782 1.121 -11.333 1.00 98.81 285 GLY A C 1
ATOM 2131 O O . GLY A 1 285 ? -7.726 0.846 -10.595 1.00 98.81 285 GLY A O 1
ATOM 2132 N N . ILE A 1 286 ? -6.530 2.362 -11.757 1.00 98.69 286 ILE A N 1
ATOM 2133 C CA . ILE A 1 286 ? -7.372 3.515 -11.412 1.00 98.69 286 ILE A CA 1
ATOM 2134 C C . ILE A 1 286 ? -8.802 3.290 -11.905 1.00 98.69 286 ILE A C 1
ATOM 2136 O O . ILE A 1 286 ? -9.736 3.423 -11.124 1.00 98.69 286 ILE A O 1
ATOM 2140 N N . HIS A 1 287 ? -8.977 2.882 -13.164 1.00 98.69 287 HIS A N 1
ATOM 2141 C CA . HIS A 1 287 ? -10.295 2.620 -13.742 1.00 98.69 287 HIS A CA 1
ATOM 2142 C C . HIS A 1 287 ? -11.093 1.565 -12.963 1.00 98.69 287 HIS A C 1
ATOM 2144 O O . HIS A 1 287 ? -12.285 1.755 -12.748 1.00 98.69 287 HIS A O 1
ATOM 2150 N N . ALA A 1 288 ? -10.441 0.482 -12.531 1.00 98.81 288 ALA A N 1
ATOM 2151 C CA . ALA A 1 288 ? -11.101 -0.608 -11.821 1.00 98.81 288 ALA A CA 1
ATOM 2152 C C . ALA A 1 288 ? -11.459 -0.251 -10.367 1.00 98.81 288 ALA A C 1
ATOM 2154 O O . ALA A 1 288 ? -12.545 -0.591 -9.901 1.00 98.81 288 ALA A O 1
ATOM 2155 N N . ALA A 1 289 ? -10.561 0.422 -9.638 1.00 98.81 289 ALA A N 1
ATOM 2156 C CA . ALA A 1 289 ? -10.742 0.670 -8.205 1.00 98.81 289 ALA A CA 1
ATOM 2157 C C . ALA A 1 289 ? -11.455 1.992 -7.879 1.00 98.81 289 ALA A C 1
ATOM 2159 O O . ALA A 1 289 ? -12.102 2.080 -6.838 1.00 98.81 289 ALA A O 1
ATOM 2160 N N . LEU A 1 290 ? -11.376 3.011 -8.745 1.00 98.50 290 LEU A N 1
ATOM 2161 C CA . LEU A 1 290 ? -11.972 4.324 -8.474 1.00 98.50 290 LEU A CA 1
ATOM 2162 C C . LEU A 1 290 ? -13.491 4.251 -8.217 1.00 98.50 290 LEU A C 1
ATOM 2164 O O . LEU A 1 290 ? -13.910 4.795 -7.199 1.00 98.50 290 LEU A O 1
ATOM 2168 N N . PRO A 1 291 ? -14.310 3.524 -9.009 1.00 98.19 291 PRO A N 1
ATOM 2169 C CA . PRO A 1 291 ? -15.743 3.406 -8.728 1.00 98.19 291 PRO A CA 1
ATOM 2170 C C . PRO A 1 291 ? -16.045 2.759 -7.368 1.00 98.19 291 PRO A C 1
ATOM 2172 O O . PRO A 1 291 ? -17.004 3.137 -6.696 1.00 98.19 291 PRO A O 1
ATOM 2175 N N . VAL A 1 292 ? -15.213 1.802 -6.938 1.00 98.44 292 VAL A N 1
ATOM 2176 C CA . VAL A 1 292 ? -15.327 1.169 -5.614 1.00 98.44 292 VAL A CA 1
ATOM 2177 C C . VAL A 1 292 ? -15.029 2.192 -4.519 1.00 98.44 292 VAL A C 1
ATOM 2179 O O . VAL A 1 292 ? -15.784 2.307 -3.556 1.00 98.44 292 VAL A O 1
ATOM 2182 N N . PHE A 1 293 ? -13.960 2.974 -4.678 1.00 98.25 293 PHE A N 1
ATOM 2183 C CA . PHE A 1 293 ? -13.576 4.008 -3.715 1.00 98.25 293 PHE A CA 1
ATOM 2184 C C . PHE A 1 293 ? -14.625 5.118 -3.608 1.00 98.25 293 PHE A C 1
ATOM 2186 O O . PHE A 1 293 ? -14.981 5.500 -2.494 1.00 98.25 293 PHE A O 1
ATOM 2193 N N . GLU A 1 294 ? -15.174 5.568 -4.738 1.00 95.62 294 GLU A N 1
ATOM 2194 C CA . GLU A 1 294 ? -16.273 6.536 -4.797 1.00 95.62 294 GLU A CA 1
ATOM 2195 C C . GLU A 1 294 ? -17.527 6.014 -4.088 1.00 95.62 294 GLU A C 1
ATOM 2197 O O . GLU A 1 294 ? -18.114 6.715 -3.264 1.00 95.62 294 GLU A O 1
ATOM 2202 N N . GLN A 1 295 ? -17.915 4.761 -4.340 1.00 95.94 295 GLN A N 1
ATOM 2203 C CA . GLN A 1 295 ? -19.083 4.155 -3.700 1.00 95.94 295 GLN A CA 1
ATOM 2204 C C . GLN A 1 295 ? -18.909 3.997 -2.181 1.00 95.94 295 GLN A C 1
ATOM 2206 O O . GLN A 1 295 ? -19.870 4.155 -1.426 1.00 95.94 295 GLN A O 1
ATOM 2211 N N . GLN A 1 296 ? -17.700 3.666 -1.726 1.00 94.56 296 GLN A N 1
ATOM 2212 C CA . GLN A 1 296 ? -17.380 3.497 -0.306 1.00 94.56 296 GLN A CA 1
ATOM 2213 C C . GLN A 1 296 ? -17.122 4.828 0.420 1.00 94.56 296 GLN A C 1
ATOM 2215 O O . GLN A 1 296 ? -17.082 4.844 1.652 1.00 94.56 296 GLN A O 1
ATOM 2220 N N . GLY A 1 297 ? -16.896 5.921 -0.317 1.00 94.69 297 GLY A N 1
ATOM 2221 C CA . GLY A 1 297 ? -16.487 7.220 0.223 1.00 94.69 297 GLY A CA 1
ATOM 2222 C C . GLY A 1 297 ? -15.046 7.262 0.748 1.00 94.69 297 GLY A C 1
ATOM 2223 O O . GLY A 1 297 ? -14.693 8.192 1.471 1.00 94.69 297 GLY A O 1
ATOM 2224 N N . ARG A 1 298 ? -14.223 6.247 0.440 1.00 94.62 298 ARG A N 1
ATOM 2225 C CA . ARG A 1 298 ? -12.793 6.201 0.784 1.00 94.62 298 ARG A CA 1
ATOM 2226 C C . ARG A 1 298 ? -12.011 5.187 -0.058 1.00 94.62 298 ARG A C 1
ATOM 2228 O O . ARG A 1 298 ? -12.486 4.068 -0.265 1.00 94.62 298 ARG A O 1
ATOM 2235 N N . GLY A 1 299 ? -10.779 5.535 -0.431 1.00 97.50 299 GLY A N 1
ATOM 2236 C CA . GLY A 1 299 ? -9.767 4.588 -0.913 1.00 97.50 299 GLY A CA 1
ATOM 2237 C C . GLY A 1 299 ? -8.424 5.218 -1.295 1.00 97.50 299 GLY A C 1
ATOM 2238 O O . GLY A 1 299 ? -8.321 6.422 -1.528 1.00 97.50 299 GLY A O 1
ATOM 2239 N N . HIS A 1 300 ? -7.361 4.414 -1.320 1.00 98.50 300 HIS A N 1
ATOM 2240 C CA . HIS A 1 300 ? -5.986 4.902 -1.471 1.00 98.50 300 HIS A CA 1
ATOM 2241 C C . HIS A 1 300 ? -5.263 4.228 -2.639 1.00 98.50 300 HIS A C 1
ATOM 2243 O O . HIS A 1 300 ? -5.086 3.010 -2.676 1.00 98.50 300 HIS A O 1
ATOM 2249 N N . PHE A 1 301 ? -4.785 5.026 -3.590 1.00 98.81 301 PHE A N 1
ATOM 2250 C CA . PHE A 1 301 ? -3.864 4.566 -4.626 1.00 98.81 301 PHE A CA 1
ATOM 2251 C C . PHE A 1 301 ? -2.416 4.755 -4.181 1.00 98.81 301 PHE A C 1
ATOM 2253 O O . PHE A 1 301 ? -1.957 5.885 -4.020 1.00 98.81 301 PHE A O 1
ATOM 2260 N N . VAL A 1 302 ? -1.664 3.662 -4.062 1.00 98.81 302 VAL A N 1
ATOM 2261 C CA . VAL A 1 302 ? -0.220 3.699 -3.790 1.00 98.81 302 VAL A CA 1
ATOM 2262 C C . VAL A 1 302 ? 0.515 3.137 -4.996 1.00 98.81 302 VAL A C 1
ATOM 2264 O O . VAL A 1 302 ? 0.289 2.000 -5.396 1.00 98.81 302 VAL A O 1
ATOM 2267 N N . THR A 1 303 ? 1.415 3.904 -5.602 1.00 98.69 303 THR A N 1
ATOM 2268 C CA . THR A 1 303 ? 2.121 3.466 -6.815 1.00 98.69 303 THR A CA 1
ATOM 2269 C C . THR A 1 303 ? 3.627 3.513 -6.637 1.00 98.69 303 THR A C 1
ATOM 2271 O O . THR A 1 303 ? 4.191 4.524 -6.214 1.00 98.69 303 THR A O 1
ATOM 2274 N N . ILE A 1 304 ? 4.299 2.424 -7.017 1.00 98.38 304 ILE A N 1
ATOM 2275 C CA . ILE A 1 304 ? 5.757 2.347 -7.021 1.00 98.38 304 ILE A CA 1
ATOM 2276 C C . ILE A 1 304 ? 6.293 2.978 -8.311 1.00 98.38 304 ILE A C 1
ATOM 2278 O O . ILE A 1 304 ? 6.254 2.420 -9.414 1.00 98.38 304 ILE A O 1
ATOM 2282 N N . VAL A 1 305 ? 6.830 4.180 -8.160 1.00 96.44 305 VAL A N 1
ATOM 2283 C CA . VAL A 1 305 ? 7.459 4.971 -9.208 1.00 96.44 305 VAL A CA 1
ATOM 2284 C C . VAL A 1 305 ? 8.953 4.620 -9.274 1.00 96.44 305 VAL A C 1
ATOM 2286 O O . VAL A 1 305 ? 9.286 3.468 -9.549 1.00 96.44 305 VAL A O 1
ATOM 2289 N N . SER A 1 306 ? 9.854 5.594 -9.131 1.00 94.75 306 SER A N 1
ATOM 2290 C CA . SER A 1 306 ? 11.312 5.456 -9.171 1.00 94.75 306 SER A CA 1
ATOM 2291 C C . SER A 1 306 ? 11.952 6.840 -9.071 1.00 94.75 306 SER A C 1
ATOM 2293 O O . SER A 1 306 ? 11.432 7.809 -9.629 1.00 94.75 306 SER A O 1
ATOM 2295 N N . THR A 1 307 ? 13.152 6.923 -8.501 1.00 94.38 307 THR A N 1
ATOM 2296 C CA . THR A 1 307 ? 14.003 8.118 -8.608 1.00 94.38 307 THR A CA 1
ATOM 2297 C C . THR A 1 307 ? 14.378 8.475 -10.044 1.00 94.38 307 THR A C 1
ATOM 2299 O O . THR A 1 307 ? 14.679 9.636 -10.302 1.00 94.38 307 THR A O 1
ATOM 2302 N N . ALA A 1 308 ? 14.287 7.542 -11.000 1.00 89.81 308 ALA A N 1
ATOM 2303 C CA . ALA A 1 308 ? 14.442 7.845 -12.424 1.00 89.81 308 ALA A CA 1
ATOM 2304 C C . ALA A 1 308 ? 13.391 8.853 -12.930 1.00 89.81 308 ALA A C 1
ATOM 2306 O O . ALA A 1 308 ? 13.629 9.547 -13.913 1.00 89.81 308 ALA A O 1
ATOM 2307 N N . GLY A 1 309 ? 12.242 8.958 -12.248 1.00 84.00 309 GLY A N 1
ATOM 2308 C CA . GLY A 1 309 ? 11.242 9.995 -12.496 1.00 84.00 309 GLY A CA 1
ATOM 2309 C C . GLY A 1 309 ? 11.644 11.384 -11.977 1.00 84.00 309 GLY A C 1
ATOM 2310 O O . GLY A 1 309 ? 11.045 12.376 -12.369 1.00 84.00 309 GLY A O 1
ATOM 2311 N N . LEU A 1 310 ? 12.660 11.478 -11.119 1.00 88.81 310 LEU A N 1
ATOM 2312 C CA . LEU A 1 310 ? 13.140 12.728 -10.516 1.00 88.81 310 LEU A CA 1
ATOM 2313 C C . LEU A 1 310 ? 14.470 13.180 -11.124 1.00 88.81 310 LEU A C 1
ATOM 2315 O O . LEU A 1 310 ? 14.702 14.369 -11.321 1.00 88.81 310 LEU A O 1
ATOM 2319 N N . GLN A 1 311 ? 15.343 12.220 -11.425 1.00 88.19 311 GLN A N 1
ATOM 2320 C CA . GLN A 1 311 ? 16.674 12.440 -11.968 1.00 88.19 311 GLN A CA 1
ATOM 2321 C C . GLN A 1 311 ? 16.889 11.511 -13.160 1.00 88.19 311 GLN A C 1
ATOM 2323 O O . GLN A 1 311 ? 16.954 10.290 -13.024 1.00 88.19 311 GLN A O 1
ATOM 2328 N N . ILE A 1 312 ? 17.000 12.108 -14.345 1.00 90.88 312 ILE A N 1
ATOM 2329 C CA . ILE A 1 312 ? 17.106 11.370 -15.602 1.00 90.88 312 ILE A CA 1
ATOM 2330 C C . ILE A 1 312 ? 18.584 11.139 -15.920 1.00 90.88 312 ILE A C 1
ATOM 2332 O O . ILE A 1 312 ? 19.340 12.081 -16.149 1.00 90.88 312 ILE A O 1
ATOM 2336 N N . SER A 1 313 ? 18.995 9.874 -15.957 1.00 87.88 313 SER A N 1
ATOM 2337 C CA . SER A 1 313 ? 20.342 9.461 -16.367 1.00 87.88 313 SER A CA 1
ATOM 2338 C C . SER A 1 313 ? 20.369 8.995 -17.830 1.00 87.88 313 SER A C 1
ATOM 2340 O O . SER A 1 313 ? 19.325 8.630 -18.384 1.00 87.88 313 SER A O 1
ATOM 2342 N N . PRO A 1 314 ? 21.550 8.951 -18.480 1.00 89.25 314 PRO A N 1
ATOM 2343 C CA . PRO A 1 314 ? 21.693 8.311 -19.786 1.00 89.25 314 PRO A CA 1
ATOM 2344 C C . PRO A 1 314 ? 21.075 6.907 -19.794 1.00 89.25 314 PRO A C 1
ATOM 2346 O O . PRO A 1 314 ? 21.102 6.218 -18.779 1.00 89.25 314 PRO A O 1
ATOM 2349 N N . THR A 1 315 ? 20.525 6.485 -20.938 1.00 90.62 315 THR A N 1
ATOM 2350 C CA . THR A 1 315 ? 19.754 5.232 -21.146 1.00 90.62 315 THR A CA 1
ATOM 2351 C C . THR A 1 315 ? 18.353 5.189 -20.519 1.00 90.62 315 THR A C 1
ATOM 2353 O O . THR A 1 315 ? 17.509 4.436 -20.988 1.00 90.62 315 THR A O 1
ATOM 2356 N N . MET A 1 316 ? 18.036 6.044 -19.543 1.00 92.75 316 MET A N 1
ATOM 2357 C CA . MET A 1 316 ? 16.769 5.959 -18.803 1.00 92.75 316 MET A CA 1
ATOM 2358 C C . MET A 1 316 ? 15.611 6.745 -19.423 1.00 92.75 316 MET A C 1
ATOM 2360 O O . MET A 1 316 ? 14.532 6.733 -18.853 1.00 92.75 316 MET A O 1
ATOM 2364 N N . ALA A 1 317 ? 15.790 7.427 -20.559 1.00 95.56 317 ALA A N 1
ATOM 2365 C CA . ALA A 1 317 ? 14.832 8.422 -21.059 1.00 95.56 317 ALA A CA 1
ATOM 2366 C C . ALA A 1 317 ? 13.375 7.920 -21.133 1.00 95.56 317 ALA A C 1
ATOM 2368 O O . ALA A 1 317 ? 12.484 8.560 -20.580 1.00 95.56 317 ALA A O 1
ATOM 2369 N N . VAL A 1 318 ? 13.127 6.763 -21.761 1.00 96.56 318 VAL A N 1
ATOM 2370 C CA . VAL A 1 318 ? 11.763 6.217 -21.895 1.00 96.56 318 VAL A CA 1
ATOM 2371 C C . VAL A 1 318 ? 11.236 5.707 -20.554 1.00 96.56 318 VAL A C 1
ATOM 2373 O O . VAL A 1 318 ? 10.114 6.030 -20.175 1.00 96.56 318 VAL A O 1
ATOM 2376 N N . TYR A 1 319 ? 12.056 4.986 -19.786 1.00 97.00 319 TYR A N 1
ATOM 2377 C CA . TYR A 1 319 ? 11.681 4.521 -18.449 1.00 97.00 319 TYR A CA 1
ATOM 2378 C C . TYR A 1 319 ? 11.309 5.695 -17.524 1.00 97.00 319 TYR A C 1
ATOM 2380 O O . TYR A 1 319 ? 10.219 5.724 -16.954 1.00 97.00 319 TYR A O 1
ATOM 2388 N N . ALA A 1 320 ? 12.166 6.715 -17.454 1.00 96.81 320 ALA A N 1
ATOM 2389 C CA . ALA A 1 320 ? 11.954 7.955 -16.716 1.00 96.81 320 ALA A CA 1
ATOM 2390 C C . ALA A 1 320 ? 10.704 8.712 -17.182 1.00 96.81 320 ALA A C 1
ATOM 2392 O O . ALA A 1 320 ? 9.977 9.252 -16.347 1.00 96.81 320 ALA A O 1
ATOM 2393 N N . ALA A 1 321 ? 10.422 8.726 -18.490 1.00 97.81 321 ALA A N 1
ATOM 2394 C CA . ALA A 1 321 ? 9.199 9.308 -19.029 1.00 97.81 321 ALA A CA 1
ATOM 2395 C C . ALA A 1 321 ? 7.955 8.563 -18.525 1.00 97.81 321 ALA A C 1
ATOM 2397 O O . ALA A 1 321 ? 7.024 9.214 -18.060 1.00 97.81 321 ALA A O 1
ATOM 2398 N N . THR A 1 322 ? 7.953 7.222 -18.516 1.00 98.44 322 THR A N 1
ATOM 2399 C CA . THR A 1 322 ? 6.819 6.455 -17.957 1.00 98.44 322 THR A CA 1
ATOM 2400 C C . THR A 1 322 ? 6.607 6.737 -16.470 1.00 98.44 322 THR A C 1
ATOM 2402 O O . THR A 1 322 ? 5.477 6.918 -16.027 1.00 98.44 322 THR A O 1
ATOM 2405 N N . LYS A 1 323 ? 7.691 6.855 -15.698 1.00 97.25 323 LYS A N 1
ATOM 2406 C CA . LYS A 1 323 ? 7.633 7.152 -14.263 1.00 97.25 323 LYS A CA 1
ATOM 2407 C C . LYS A 1 323 ? 7.172 8.586 -13.977 1.00 97.25 323 LYS A C 1
ATOM 2409 O O . LYS A 1 323 ? 6.406 8.792 -13.042 1.00 97.25 323 LYS A O 1
ATOM 2414 N N . ASN A 1 324 ? 7.557 9.561 -14.803 1.00 96.75 324 ASN A N 1
ATOM 2415 C CA . ASN A 1 324 ? 7.000 10.916 -14.734 1.00 96.75 324 ASN A CA 1
ATOM 2416 C C . ASN A 1 324 ? 5.523 10.959 -15.125 1.00 96.75 324 ASN A C 1
ATOM 2418 O O . ASN A 1 324 ? 4.748 11.599 -14.427 1.00 96.75 324 ASN A O 1
ATOM 2422 N N . ALA A 1 325 ? 5.125 10.247 -16.184 1.00 98.25 325 ALA A N 1
ATOM 2423 C CA . ALA A 1 325 ? 3.728 10.179 -16.600 1.00 98.25 325 ALA A CA 1
ATOM 2424 C C . ALA A 1 325 ? 2.837 9.679 -15.456 1.00 98.25 325 ALA A C 1
ATOM 2426 O O . ALA A 1 325 ? 1.835 10.310 -15.148 1.00 98.25 325 ALA A O 1
ATOM 2427 N N . VAL A 1 326 ? 3.245 8.613 -14.762 1.00 97.81 326 VAL A N 1
ATOM 2428 C CA . VAL A 1 326 ? 2.523 8.100 -13.586 1.00 97.81 326 VAL A CA 1
ATOM 2429 C C . VAL A 1 326 ? 2.429 9.136 -12.463 1.00 97.81 326 VAL A C 1
ATOM 2431 O O . VAL A 1 326 ? 1.345 9.322 -11.923 1.00 97.81 326 VAL A O 1
ATOM 2434 N N . ARG A 1 327 ? 3.518 9.850 -12.133 1.00 96.75 327 ARG A N 1
ATOM 2435 C CA . ARG A 1 327 ? 3.473 10.933 -11.125 1.00 96.75 327 ARG A CA 1
ATOM 2436 C C . ARG A 1 327 ? 2.454 12.005 -11.507 1.00 96.75 327 ARG A C 1
ATOM 2438 O O . ARG A 1 327 ? 1.663 12.417 -10.669 1.00 96.75 327 ARG A O 1
ATOM 2445 N N . THR A 1 328 ? 2.444 12.416 -12.774 1.00 97.50 328 THR A N 1
ATOM 2446 C CA . THR A 1 328 ? 1.479 13.395 -13.289 1.00 97.50 328 THR A CA 1
ATOM 2447 C C . THR A 1 328 ? 0.043 12.874 -13.245 1.00 97.50 328 THR A C 1
ATOM 2449 O O . THR A 1 328 ? -0.849 13.631 -12.882 1.00 97.50 328 THR A O 1
ATOM 2452 N N . LEU A 1 329 ? -0.192 11.603 -13.583 1.00 98.00 329 LEU A N 1
ATOM 2453 C CA . LEU A 1 329 ? -1.524 10.992 -13.519 1.00 98.00 329 LEU A CA 1
ATOM 2454 C C . LEU A 1 329 ? -2.071 10.965 -12.086 1.00 98.00 329 LEU A C 1
ATOM 2456 O O . LEU A 1 329 ? -3.232 11.303 -11.879 1.00 98.00 329 LEU A O 1
ATOM 2460 N N . LEU A 1 330 ? -1.237 10.598 -11.108 1.00 97.25 330 LEU A N 1
ATOM 2461 C CA . LEU A 1 330 ? -1.632 10.580 -9.697 1.00 97.25 330 LEU A CA 1
ATOM 2462 C C . LEU A 1 330 ? -1.926 11.987 -9.176 1.00 97.25 330 LEU A C 1
ATOM 2464 O O . LEU A 1 330 ? -2.946 12.178 -8.528 1.00 97.25 330 LEU A O 1
ATOM 2468 N N . GLU A 1 331 ? -1.094 12.975 -9.517 1.00 96.12 331 GLU A N 1
ATOM 2469 C CA . GLU A 1 331 ? -1.363 14.374 -9.162 1.00 96.12 331 GLU A CA 1
ATOM 2470 C C . GLU A 1 331 ? -2.668 14.881 -9.794 1.00 96.12 331 GLU A C 1
ATOM 2472 O O . GLU A 1 331 ? -3.449 15.551 -9.125 1.00 96.12 331 GLU A O 1
ATOM 2477 N N . GLY A 1 332 ? -2.944 14.518 -11.052 1.00 97.19 332 GLY A N 1
ATOM 2478 C CA . GLY A 1 332 ? -4.216 14.823 -11.709 1.00 97.19 332 GLY A CA 1
ATOM 2479 C C . GLY A 1 332 ? -5.409 14.263 -10.929 1.00 97.19 332 GLY A C 1
ATOM 2480 O O . GLY A 1 332 ? -6.282 15.024 -10.516 1.00 97.19 332 GLY A O 1
ATOM 2481 N N . LEU A 1 333 ? -5.387 12.962 -10.626 1.00 96.50 333 LEU A N 1
ATOM 2482 C CA . LEU A 1 333 ? -6.439 12.295 -9.849 1.00 96.50 333 LEU A CA 1
ATOM 2483 C C . LEU A 1 333 ? -6.620 12.919 -8.456 1.00 96.50 333 LEU A C 1
ATOM 2485 O O . LEU A 1 333 ? -7.743 13.159 -8.018 1.00 96.50 333 LEU A O 1
ATOM 2489 N N . ARG A 1 334 ? -5.517 13.242 -7.773 1.00 94.62 334 ARG A N 1
ATOM 2490 C CA . ARG A 1 334 ? -5.532 13.934 -6.479 1.00 94.62 334 ARG A CA 1
ATOM 2491 C C . ARG A 1 334 ? -6.243 15.283 -6.563 1.00 94.62 334 ARG A C 1
ATOM 2493 O O . ARG A 1 334 ? -7.033 15.619 -5.689 1.00 94.62 334 ARG A O 1
ATOM 2500 N N . THR A 1 335 ? -5.972 16.067 -7.610 1.00 94.56 335 THR A N 1
ATOM 2501 C CA . THR A 1 335 ? -6.614 17.380 -7.796 1.00 94.56 335 THR A CA 1
ATOM 2502 C C . THR A 1 335 ? -8.098 17.288 -8.148 1.00 94.56 335 THR A C 1
ATOM 2504 O O . THR A 1 335 ? -8.835 18.233 -7.875 1.00 94.56 335 THR A O 1
ATOM 2507 N N . GLU A 1 336 ? -8.542 16.168 -8.720 1.00 93.75 336 GLU A N 1
ATOM 2508 C CA . GLU A 1 336 ? -9.956 15.891 -8.994 1.00 93.75 336 GLU A CA 1
ATOM 2509 C C . GLU A 1 336 ? -10.702 15.459 -7.714 1.00 93.75 336 GLU A C 1
ATOM 2511 O O . GLU A 1 336 ? -11.849 15.858 -7.499 1.00 93.75 336 GLU A O 1
ATOM 2516 N N . SER A 1 337 ? -10.032 14.734 -6.810 1.00 86.31 337 SER A N 1
ATOM 2517 C CA . SER A 1 337 ? -10.575 14.263 -5.526 1.00 86.31 337 SER A CA 1
ATOM 2518 C C . SER A 1 337 ? -10.540 15.339 -4.425 1.00 86.31 337 SER A C 1
ATOM 2520 O O . SER A 1 337 ? -9.738 15.299 -3.491 1.00 86.31 337 SER A O 1
ATOM 2522 N N . THR A 1 338 ? -11.434 16.323 -4.521 1.00 81.12 338 THR A N 1
ATOM 2523 C CA . THR A 1 338 ? -11.505 17.466 -3.579 1.00 81.12 338 THR A CA 1
ATOM 2524 C C . THR A 1 338 ? -12.351 17.232 -2.324 1.00 81.12 338 THR A C 1
ATOM 2526 O O . THR A 1 338 ? -12.326 18.048 -1.404 1.00 81.12 338 THR A O 1
ATOM 2529 N N . ASP A 1 339 ? -13.090 16.129 -2.269 1.00 87.00 339 ASP A N 1
ATOM 2530 C CA . ASP A 1 339 ? -14.001 15.760 -1.180 1.00 87.00 339 ASP A CA 1
ATOM 2531 C C . ASP A 1 339 ? -13.347 14.866 -0.108 1.00 87.00 339 ASP A C 1
ATOM 2533 O O . ASP A 1 339 ? -13.973 14.558 0.905 1.00 87.00 339 ASP A O 1
ATOM 2537 N N . GLY A 1 340 ? -12.083 14.478 -0.311 1.00 85.94 340 GLY A N 1
ATOM 2538 C CA . GLY A 1 340 ? -11.342 13.587 0.584 1.00 85.94 340 GLY A CA 1
ATOM 2539 C C . GLY A 1 340 ? -11.663 12.100 0.401 1.00 85.94 340 GLY A C 1
ATOM 2540 O O . GLY A 1 340 ? -11.275 11.295 1.251 1.00 85.94 340 GLY A O 1
ATOM 2541 N N . THR A 1 341 ? -12.349 11.725 -0.685 1.00 92.31 341 THR A N 1
ATOM 2542 C CA . THR A 1 341 ? -12.702 10.331 -0.990 1.00 92.31 341 THR A CA 1
ATOM 2543 C C . THR A 1 341 ? -11.486 9.510 -1.416 1.00 92.31 341 THR A C 1
ATOM 2545 O O . THR A 1 341 ? -11.347 8.353 -1.022 1.00 92.31 341 THR A O 1
ATOM 2548 N N . VAL A 1 342 ? -10.575 10.080 -2.205 1.00 96.56 342 VAL A N 1
ATOM 2549 C CA . VAL A 1 342 ? -9.402 9.363 -2.713 1.00 96.56 342 VAL A CA 1
ATOM 2550 C C . VAL A 1 342 ? -8.115 9.991 -2.204 1.00 96.56 342 VAL A C 1
ATOM 2552 O O . VAL A 1 342 ? -7.918 11.199 -2.312 1.00 96.56 342 VAL A O 1
ATOM 2555 N N . LYS A 1 343 ? -7.210 9.135 -1.718 1.00 96.81 343 LYS A N 1
ATOM 2556 C CA . LYS A 1 343 ? -5.799 9.473 -1.523 1.00 96.81 343 LYS A CA 1
ATOM 2557 C C . LYS A 1 343 ? -4.950 8.956 -2.670 1.00 96.81 343 LYS A C 1
ATOM 2559 O O . LYS A 1 343 ? -5.183 7.855 -3.182 1.00 96.81 343 LYS A O 1
ATOM 2564 N N . THR A 1 344 ? -3.887 9.680 -2.993 1.00 98.00 344 THR A N 1
ATOM 2565 C CA . THR A 1 344 ? -2.846 9.184 -3.903 1.00 98.00 344 THR A CA 1
ATOM 2566 C C . THR A 1 344 ? -1.456 9.309 -3.287 1.00 98.00 344 THR A C 1
ATOM 2568 O O . THR A 1 344 ? -1.132 10.302 -2.641 1.00 98.00 344 THR A O 1
ATOM 2571 N N . THR A 1 345 ? -0.615 8.296 -3.498 1.00 98.50 345 THR A N 1
ATOM 2572 C CA . THR A 1 345 ? 0.785 8.303 -3.067 1.00 98.50 345 THR A CA 1
ATOM 2573 C C . THR A 1 345 ? 1.693 7.714 -4.138 1.00 98.50 345 THR A C 1
ATOM 2575 O O . THR A 1 345 ? 1.523 6.573 -4.574 1.00 98.50 345 THR A O 1
ATOM 2578 N N . ALA A 1 346 ? 2.720 8.470 -4.511 1.00 98.31 346 ALA A N 1
ATOM 2579 C CA . ALA A 1 346 ? 3.840 8.008 -5.317 1.00 98.31 346 ALA A CA 1
ATOM 2580 C C . ALA A 1 346 ? 5.039 7.668 -4.420 1.00 98.31 346 ALA A C 1
ATOM 2582 O O . ALA A 1 346 ? 5.569 8.525 -3.716 1.00 98.31 346 ALA A O 1
ATOM 2583 N N . ILE A 1 347 ? 5.528 6.431 -4.477 1.00 98.31 347 ILE A N 1
ATOM 2584 C CA . ILE A 1 347 ? 6.780 6.053 -3.811 1.00 98.31 347 ILE A CA 1
ATOM 2585 C C . ILE A 1 347 ? 7.874 5.989 -4.868 1.00 98.31 347 ILE A C 1
ATOM 2587 O O . ILE A 1 347 ? 7.725 5.293 -5.868 1.00 98.31 347 ILE A O 1
ATOM 2591 N N . SER A 1 348 ? 8.988 6.682 -4.652 1.00 97.69 348 SER A N 1
ATOM 2592 C CA . SER A 1 348 ? 10.102 6.814 -5.596 1.00 97.69 348 SER A CA 1
ATOM 2593 C C . SER A 1 348 ? 11.378 6.150 -5.049 1.00 97.69 348 SER A C 1
ATOM 2595 O O . SER A 1 348 ? 12.231 6.841 -4.484 1.00 97.69 348 SER A O 1
ATOM 2597 N N . PRO A 1 349 ? 11.550 4.818 -5.208 1.00 96.38 349 PRO A N 1
ATOM 2598 C CA . PRO A 1 349 ? 12.762 4.123 -4.790 1.00 96.38 349 PRO A CA 1
ATOM 2599 C C . PRO A 1 349 ? 13.961 4.394 -5.704 1.00 96.38 349 PRO A C 1
ATOM 2601 O O . PRO A 1 349 ? 13.813 4.568 -6.920 1.00 96.38 349 PRO A O 1
ATOM 2604 N N . GLY A 1 350 ? 15.151 4.371 -5.105 1.00 93.94 350 GLY A N 1
ATOM 2605 C CA . GLY A 1 350 ? 16.441 4.224 -5.770 1.00 93.94 350 GLY A CA 1
ATOM 2606 C C . GLY A 1 350 ? 16.735 2.766 -6.136 1.00 93.94 350 GLY A C 1
ATOM 2607 O O . GLY A 1 350 ? 15.851 2.036 -6.582 1.00 93.94 350 GLY A O 1
ATOM 2608 N N . TYR A 1 351 ? 17.981 2.325 -5.964 1.00 92.62 351 TYR A N 1
ATOM 2609 C CA . TYR A 1 351 ? 18.363 0.937 -6.220 1.00 92.62 351 TYR A CA 1
ATOM 2610 C C . TYR A 1 351 ? 17.779 -0.008 -5.168 1.00 92.62 351 TYR A C 1
ATOM 2612 O O . TYR A 1 351 ? 18.058 0.143 -3.982 1.00 92.62 351 TYR A O 1
ATOM 2620 N N . VAL A 1 352 ? 17.011 -1.007 -5.613 1.00 94.50 352 VAL A N 1
ATOM 2621 C CA . VAL A 1 352 ? 16.379 -2.025 -4.759 1.00 94.50 352 VAL A CA 1
ATOM 2622 C C . VAL A 1 352 ? 16.703 -3.415 -5.300 1.00 94.50 352 VAL A C 1
ATOM 2624 O O . VAL A 1 352 ? 16.540 -3.674 -6.496 1.00 94.50 352 VAL A O 1
ATOM 2627 N N . ARG A 1 353 ? 17.159 -4.314 -4.421 1.00 93.44 353 ARG A N 1
ATOM 2628 C CA . ARG A 1 353 ? 17.653 -5.653 -4.768 1.00 93.44 353 ARG A CA 1
ATOM 2629 C C . ARG A 1 353 ? 16.488 -6.556 -5.184 1.00 93.44 353 ARG A C 1
ATOM 2631 O O . ARG A 1 353 ? 15.846 -7.188 -4.354 1.00 93.44 353 ARG A O 1
ATOM 2638 N N . THR A 1 354 ? 16.194 -6.566 -6.483 1.00 91.38 354 THR A N 1
ATOM 2639 C CA . THR A 1 354 ? 15.049 -7.253 -7.104 1.00 91.38 354 THR A CA 1
ATOM 2640 C C . TH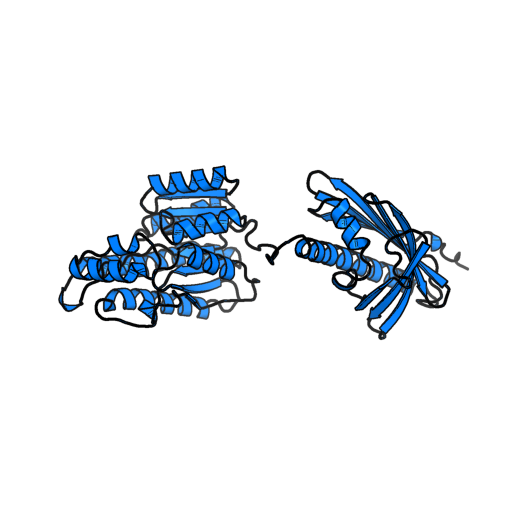R A 1 354 ? 15.426 -7.849 -8.463 1.00 91.38 354 THR A C 1
ATOM 2642 O O . THR A 1 354 ? 16.495 -7.573 -9.006 1.00 91.38 354 THR A O 1
ATOM 2645 N N . GLU A 1 355 ? 14.499 -8.595 -9.064 1.00 89.69 355 GLU A N 1
ATOM 2646 C CA . GLU A 1 355 ? 14.594 -9.121 -10.436 1.00 89.69 355 GLU A CA 1
ATOM 2647 C C . GLU A 1 355 ? 14.402 -8.041 -11.526 1.00 89.69 355 GLU A C 1
ATOM 2649 O O . GLU A 1 355 ? 14.389 -8.352 -12.713 1.00 89.69 355 GLU A O 1
ATOM 2654 N N . PHE A 1 356 ? 14.272 -6.751 -11.176 1.00 89.06 356 PHE A N 1
ATOM 2655 C CA . PHE A 1 356 ? 14.016 -5.668 -12.142 1.00 89.06 356 PHE A CA 1
ATOM 2656 C C . PHE A 1 356 ? 15.006 -5.664 -13.318 1.00 89.06 356 PHE A C 1
ATOM 2658 O O . PHE A 1 356 ? 14.611 -5.475 -14.474 1.00 89.06 356 PHE A O 1
ATOM 2665 N N . SER A 1 357 ? 16.289 -5.928 -13.034 1.00 86.50 357 SER A N 1
ATOM 2666 C CA . SER A 1 357 ? 17.349 -5.947 -14.050 1.00 86.50 357 SER A CA 1
ATOM 2667 C C . SER A 1 357 ? 17.158 -7.025 -15.124 1.00 86.50 357 SER A C 1
ATOM 2669 O O . SER A 1 357 ? 17.712 -6.902 -16.216 1.00 86.50 357 SER A O 1
ATOM 2671 N N . ASP A 1 358 ? 16.353 -8.054 -14.856 1.00 88.81 358 ASP A N 1
ATOM 2672 C CA . ASP A 1 358 ? 16.102 -9.148 -15.796 1.00 88.81 358 ASP A CA 1
ATOM 2673 C C . ASP A 1 358 ? 15.155 -8.737 -16.926 1.00 88.81 358 ASP A C 1
ATOM 2675 O O . ASP A 1 358 ? 15.182 -9.339 -17.999 1.00 88.81 358 ASP A O 1
ATOM 2679 N N . SER A 1 359 ? 14.394 -7.652 -16.735 1.00 87.94 359 SER A N 1
ATOM 2680 C CA . SER A 1 359 ? 13.616 -7.026 -17.809 1.00 87.94 359 SER A CA 1
ATOM 2681 C C . SER A 1 359 ? 14.475 -6.226 -18.798 1.00 87.94 359 SER A C 1
ATOM 2683 O O . SER A 1 359 ? 13.981 -5.857 -19.860 1.00 87.94 359 SER A O 1
ATOM 2685 N N . ILE A 1 360 ? 15.759 -5.978 -18.497 1.00 91.94 360 ILE A N 1
ATOM 2686 C CA . ILE A 1 360 ? 16.665 -5.239 -19.383 1.00 91.94 360 ILE A CA 1
ATOM 2687 C C . ILE A 1 360 ? 17.116 -6.134 -20.542 1.00 91.94 360 ILE A C 1
ATOM 2689 O O . ILE A 1 360 ? 17.860 -7.102 -20.375 1.00 91.94 360 ILE A O 1
ATOM 2693 N N . THR A 1 361 ? 16.684 -5.774 -21.746 1.00 89.00 361 THR A N 1
ATOM 2694 C CA . THR A 1 361 ? 16.921 -6.516 -22.993 1.00 89.00 361 THR A CA 1
ATOM 2695 C C . THR A 1 361 ? 18.227 -6.123 -23.694 1.00 89.00 361 THR A C 1
ATOM 2697 O O . THR A 1 361 ? 18.686 -6.842 -24.587 1.00 89.00 361 THR A O 1
ATOM 2700 N N . ASP A 1 362 ? 18.836 -4.990 -23.326 1.00 89.94 362 ASP A N 1
ATOM 2701 C CA . ASP A 1 362 ? 20.167 -4.587 -23.782 1.00 89.94 362 ASP A CA 1
ATOM 2702 C C . ASP A 1 362 ? 21.250 -5.186 -22.861 1.00 89.94 362 ASP A C 1
ATOM 2704 O O . ASP A 1 362 ? 21.313 -4.832 -21.681 1.00 89.94 362 ASP A O 1
ATOM 2708 N N . PRO A 1 363 ? 22.118 -6.094 -23.351 1.00 89.31 363 PRO A N 1
ATOM 2709 C CA . PRO A 1 363 ? 23.083 -6.781 -22.496 1.00 89.31 363 PRO A CA 1
ATOM 2710 C C . PRO A 1 363 ? 24.099 -5.853 -21.821 1.00 89.31 363 PRO A C 1
ATOM 2712 O O . PRO A 1 363 ? 24.495 -6.128 -20.687 1.00 89.31 363 PRO A O 1
ATOM 2715 N N . GLY A 1 364 ? 24.518 -4.780 -22.502 1.00 90.38 364 GLY A N 1
ATOM 2716 C CA . GLY A 1 364 ? 25.501 -3.833 -21.979 1.00 90.38 364 GLY A CA 1
ATOM 2717 C C . GLY A 1 364 ? 24.906 -2.992 -20.857 1.00 90.38 364 GLY A C 1
ATOM 2718 O O . GLY A 1 364 ? 25.476 -2.915 -19.767 1.00 90.38 364 GLY A O 1
ATOM 2719 N N . VAL A 1 365 ? 23.705 -2.455 -21.085 1.00 89.94 365 VAL A N 1
ATOM 2720 C CA . VAL A 1 365 ? 22.963 -1.714 -20.055 1.00 89.94 365 VAL A CA 1
ATOM 2721 C C . VAL A 1 365 ? 22.607 -2.622 -18.879 1.00 89.94 365 VAL A C 1
ATOM 2723 O O . VAL A 1 365 ? 22.771 -2.225 -17.728 1.00 89.94 365 VAL A O 1
ATOM 2726 N N . ARG A 1 366 ? 22.186 -3.867 -19.134 1.00 92.44 366 ARG A N 1
ATOM 2727 C CA . ARG A 1 366 ? 21.876 -4.833 -18.072 1.00 92.44 366 ARG A CA 1
ATOM 2728 C C . ARG A 1 366 ? 23.081 -5.096 -17.176 1.00 92.44 366 ARG A C 1
ATOM 2730 O O . ARG A 1 366 ? 22.928 -5.116 -15.958 1.00 92.44 366 ARG A O 1
ATOM 2737 N N . ALA A 1 367 ? 24.265 -5.297 -17.758 1.00 89.88 367 ALA A N 1
ATOM 2738 C CA . ALA A 1 367 ? 25.492 -5.500 -16.991 1.00 89.88 367 ALA A CA 1
ATOM 2739 C C . ALA A 1 367 ? 25.825 -4.273 -16.125 1.00 89.88 367 ALA A C 1
ATOM 2741 O O . ALA A 1 367 ? 26.103 -4.424 -14.937 1.00 89.88 367 ALA A O 1
ATOM 2742 N N . GLN A 1 368 ? 25.707 -3.068 -16.690 1.00 87.62 368 GLN A N 1
ATOM 2743 C CA . GLN A 1 368 ? 25.937 -1.817 -15.966 1.00 87.62 368 GLN A CA 1
ATOM 2744 C C . GLN A 1 368 ? 24.951 -1.628 -14.801 1.00 87.62 368 GLN A C 1
ATOM 2746 O O . GLN A 1 368 ? 25.362 -1.298 -13.690 1.00 87.62 368 GLN A O 1
ATOM 2751 N N . ILE A 1 369 ? 23.655 -1.864 -15.023 1.00 86.81 369 ILE A N 1
ATOM 2752 C CA . ILE A 1 369 ? 22.640 -1.743 -13.969 1.00 86.81 369 ILE A CA 1
ATOM 2753 C C . ILE A 1 369 ? 22.854 -2.795 -12.878 1.00 86.81 369 ILE A C 1
ATOM 2755 O O . ILE A 1 369 ? 22.748 -2.464 -11.700 1.00 86.81 369 ILE A O 1
ATOM 2759 N N . ARG A 1 370 ? 23.210 -4.037 -13.234 1.00 87.75 370 ARG A N 1
ATOM 2760 C CA . ARG A 1 370 ? 23.528 -5.087 -12.250 1.00 87.75 370 ARG A CA 1
ATOM 2761 C C . ARG A 1 370 ? 24.717 -4.723 -11.368 1.00 87.75 370 ARG A C 1
ATOM 2763 O O . ARG A 1 370 ? 24.661 -4.998 -10.178 1.00 87.75 370 ARG A O 1
ATOM 2770 N N . GLN A 1 371 ? 25.740 -4.067 -11.912 1.00 85.50 371 GLN A N 1
ATOM 2771 C CA . GLN A 1 371 ? 26.845 -3.552 -11.100 1.00 85.50 371 GLN A CA 1
ATOM 2772 C C . GLN A 1 371 ? 26.357 -2.494 -10.095 1.00 85.50 371 GLN A C 1
ATOM 2774 O O . GLN A 1 371 ? 26.722 -2.531 -8.926 1.00 85.50 371 GLN A O 1
ATOM 2779 N N . GLY A 1 372 ? 25.462 -1.592 -10.514 1.00 82.06 372 GLY A N 1
ATOM 2780 C CA . GLY A 1 372 ? 24.840 -0.615 -9.612 1.00 82.06 372 GLY A CA 1
ATOM 2781 C C . GLY A 1 372 ? 23.987 -1.238 -8.496 1.00 82.06 372 GLY A C 1
ATOM 2782 O O . GLY A 1 372 ? 23.834 -0.630 -7.437 1.00 82.06 372 GLY A O 1
ATOM 2783 N N . MET A 1 373 ? 23.471 -2.459 -8.693 1.00 84.06 373 MET A N 1
ATOM 2784 C CA . MET A 1 373 ? 22.680 -3.178 -7.684 1.00 84.06 373 MET A CA 1
ATOM 2785 C C . MET A 1 373 ? 23.493 -3.636 -6.465 1.00 84.06 373 MET A C 1
ATOM 2787 O O . MET A 1 373 ? 22.891 -4.031 -5.471 1.00 84.06 373 MET A O 1
ATOM 2791 N N . GLU A 1 374 ? 24.826 -3.542 -6.480 1.00 84.00 374 GLU A N 1
ATOM 2792 C CA . GLU A 1 374 ? 25.651 -3.755 -5.277 1.00 84.00 374 GLU A CA 1
ATOM 2793 C C . GLU A 1 374 ? 25.302 -2.767 -4.152 1.00 84.00 374 GLU A C 1
ATOM 2795 O O . GLU A 1 374 ? 25.422 -3.092 -2.974 1.00 84.00 374 GLU A O 1
ATOM 2800 N N . LEU A 1 375 ? 24.815 -1.575 -4.511 1.00 88.56 375 LEU A N 1
ATOM 2801 C CA . LEU A 1 375 ? 24.385 -0.539 -3.571 1.00 88.56 375 LEU A CA 1
ATOM 2802 C C . LEU A 1 375 ? 22.914 -0.685 -3.155 1.00 88.56 375 LEU A C 1
ATOM 2804 O O . LEU A 1 375 ? 22.402 0.153 -2.416 1.00 88.56 375 LEU A O 1
ATOM 2808 N N . ALA A 1 376 ? 22.203 -1.684 -3.677 1.00 92.19 376 ALA A N 1
ATOM 2809 C CA . ALA A 1 376 ? 20.758 -1.745 -3.568 1.00 92.19 376 ALA A CA 1
ATOM 2810 C C . ALA A 1 376 ? 20.281 -2.084 -2.149 1.00 92.19 376 ALA A C 1
ATOM 2812 O O . ALA A 1 376 ? 20.745 -3.039 -1.520 1.00 92.19 376 ALA A O 1
ATOM 2813 N N . ILE A 1 377 ? 19.283 -1.335 -1.678 1.00 95.25 377 ILE A N 1
ATOM 2814 C CA . ILE A 1 377 ? 18.588 -1.645 -0.425 1.00 95.25 377 ILE A CA 1
ATOM 2815 C C . ILE A 1 377 ? 17.687 -2.870 -0.590 1.00 95.25 377 ILE A C 1
ATOM 2817 O O . ILE A 1 377 ? 17.343 -3.287 -1.701 1.00 95.25 377 ILE A O 1
ATOM 2821 N N . ASP A 1 378 ? 17.309 -3.455 0.542 1.00 96.06 378 ASP A N 1
ATOM 2822 C CA . ASP A 1 378 ? 16.358 -4.558 0.576 1.00 96.06 378 ASP A CA 1
ATOM 2823 C C . ASP A 1 378 ? 14.950 -4.103 0.138 1.00 96.06 378 ASP A C 1
ATOM 2825 O O . ASP A 1 378 ? 14.546 -2.993 0.502 1.00 96.06 378 ASP A O 1
ATOM 2829 N N . PRO A 1 379 ? 14.185 -4.918 -0.615 1.00 96.94 379 PRO A N 1
ATOM 2830 C CA . PRO A 1 379 ? 12.783 -4.630 -0.921 1.00 96.94 379 PRO A CA 1
ATOM 2831 C C . PRO A 1 379 ? 11.920 -4.308 0.304 1.00 96.94 379 PRO A C 1
ATOM 2833 O O . PRO A 1 379 ? 11.024 -3.468 0.188 1.00 96.94 379 PRO A O 1
ATOM 2836 N N . ASP A 1 380 ? 12.216 -4.885 1.476 1.00 95.81 380 ASP A N 1
ATOM 2837 C CA . ASP A 1 380 ? 11.501 -4.567 2.720 1.00 95.81 380 ASP A CA 1
ATOM 2838 C C . ASP A 1 380 ? 11.614 -3.079 3.104 1.00 95.81 380 ASP A C 1
ATOM 2840 O O . ASP A 1 380 ? 10.686 -2.504 3.666 1.00 95.81 380 ASP A O 1
ATOM 2844 N N . ALA A 1 381 ? 12.693 -2.388 2.720 1.00 96.06 381 ALA A N 1
ATOM 2845 C CA . ALA A 1 381 ? 12.810 -0.950 2.961 1.00 96.06 381 ALA A CA 1
ATOM 2846 C C . ALA A 1 381 ? 11.750 -0.132 2.206 1.00 96.06 381 ALA A C 1
ATOM 2848 O O . ALA A 1 381 ? 11.297 0.895 2.709 1.00 96.06 381 ALA A O 1
ATOM 2849 N N . VAL A 1 382 ? 11.334 -0.586 1.019 1.00 97.94 382 VAL A N 1
ATOM 2850 C CA . VAL A 1 382 ? 10.219 0.025 0.280 1.00 97.94 382 VAL A CA 1
ATOM 2851 C C . VAL A 1 382 ? 8.880 -0.461 0.832 1.00 97.94 382 VAL A C 1
ATOM 2853 O O . VAL A 1 382 ? 7.943 0.326 0.907 1.00 97.94 382 VAL A O 1
ATOM 2856 N N . ALA A 1 383 ? 8.783 -1.718 1.274 1.00 98.06 383 ALA A N 1
ATOM 2857 C CA . ALA A 1 383 ? 7.579 -2.230 1.926 1.00 98.06 383 ALA A CA 1
ATOM 2858 C C . ALA A 1 383 ? 7.230 -1.436 3.198 1.00 98.06 383 ALA A C 1
ATOM 2860 O O . ALA A 1 383 ? 6.077 -1.047 3.352 1.00 98.06 383 ALA A O 1
ATOM 2861 N N . ARG A 1 384 ? 8.222 -1.105 4.041 1.00 96.19 384 ARG A N 1
ATOM 2862 C CA . ARG A 1 384 ? 8.072 -0.199 5.202 1.00 96.19 384 ARG A CA 1
ATOM 2863 C C . ARG A 1 384 ? 7.488 1.153 4.834 1.00 96.19 384 ARG A C 1
ATOM 2865 O O . ARG A 1 384 ? 6.705 1.727 5.573 1.00 96.19 384 ARG A O 1
ATOM 2872 N N . ALA A 1 385 ? 7.881 1.661 3.677 1.00 97.62 385 ALA A N 1
ATOM 2873 C CA . ALA A 1 385 ? 7.383 2.919 3.159 1.00 97.62 385 ALA A CA 1
ATOM 2874 C C . ALA A 1 385 ? 5.912 2.832 2.759 1.00 97.62 385 ALA A C 1
ATOM 2876 O O . ALA A 1 385 ? 5.144 3.738 3.057 1.00 97.62 385 ALA A O 1
ATOM 2877 N N . VAL A 1 386 ? 5.540 1.743 2.078 1.00 98.38 386 VAL A N 1
ATOM 2878 C CA . VAL A 1 386 ? 4.156 1.464 1.680 1.00 98.38 386 VAL A CA 1
ATOM 2879 C C . VAL A 1 386 ? 3.272 1.328 2.915 1.00 98.38 386 VAL A C 1
ATOM 2881 O O . VAL A 1 386 ? 2.233 1.968 2.985 1.00 98.38 386 VAL A O 1
ATOM 2884 N N . GLU A 1 387 ? 3.704 0.538 3.893 1.00 97.19 387 GLU A N 1
ATOM 2885 C CA . GLU A 1 387 ? 3.018 0.397 5.176 1.00 97.19 387 GLU A CA 1
ATOM 2886 C C . GLU A 1 387 ? 2.824 1.761 5.849 1.00 97.19 387 GLU A C 1
ATOM 2888 O O . GLU A 1 387 ? 1.691 2.154 6.104 1.00 97.19 387 GLU A O 1
ATOM 2893 N N . PHE A 1 388 ? 3.906 2.529 6.018 1.00 95.69 388 PHE A N 1
ATOM 2894 C CA . PHE A 1 388 ? 3.869 3.850 6.644 1.00 95.69 388 PHE A CA 1
ATOM 2895 C C . PHE A 1 388 ? 2.851 4.797 5.997 1.00 95.69 388 PHE A C 1
ATOM 2897 O O . PHE A 1 388 ? 2.119 5.473 6.716 1.00 95.69 388 PHE A O 1
ATOM 2904 N N . VAL A 1 389 ? 2.786 4.866 4.660 1.00 96.38 389 VAL A N 1
ATOM 2905 C CA . VAL A 1 389 ? 1.856 5.786 3.979 1.00 96.38 389 VAL A CA 1
ATOM 2906 C C . VAL A 1 389 ? 0.404 5.317 4.049 1.00 96.38 389 VAL A C 1
ATOM 2908 O O . VAL A 1 389 ? -0.489 6.161 4.077 1.00 96.38 389 VAL A O 1
ATOM 2911 N N . ILE A 1 390 ? 0.161 4.003 4.081 1.00 95.69 390 ILE A N 1
ATOM 2912 C CA . ILE A 1 390 ? -1.189 3.442 4.236 1.00 95.69 390 ILE A CA 1
ATOM 2913 C C . ILE A 1 390 ? -1.680 3.613 5.679 1.00 95.69 390 ILE A C 1
ATOM 2915 O O . ILE A 1 390 ? -2.876 3.811 5.896 1.00 95.69 390 ILE A O 1
ATOM 2919 N N . ASP A 1 391 ? -0.768 3.548 6.649 1.00 91.00 391 ASP A N 1
ATOM 2920 C CA . ASP A 1 391 ? -1.093 3.587 8.073 1.00 91.00 391 ASP A CA 1
ATOM 2921 C C . ASP A 1 391 ? -1.395 4.999 8.614 1.00 91.00 391 ASP A C 1
ATOM 2923 O O . ASP A 1 391 ? -1.763 5.183 9.771 1.00 91.00 391 ASP A O 1
ATOM 2927 N N . GLN A 1 392 ? -1.263 6.034 7.782 1.00 89.31 392 GLN A N 1
ATOM 2928 C CA . GLN A 1 392 ? -1.571 7.393 8.215 1.00 89.31 392 GLN A CA 1
ATOM 2929 C C . GLN A 1 392 ? -3.077 7.590 8.478 1.00 89.31 392 GLN A C 1
ATOM 2931 O O . GLN A 1 392 ? -3.905 7.062 7.722 1.00 89.31 392 GLN A O 1
ATOM 2936 N N . PRO A 1 393 ? -3.451 8.436 9.464 1.00 85.94 393 PRO A N 1
ATOM 2937 C CA . PRO A 1 393 ? -4.832 8.877 9.659 1.00 85.94 393 PRO A CA 1
ATOM 2938 C C . PRO A 1 393 ? -5.484 9.346 8.352 1.00 85.94 393 PRO A C 1
ATOM 2940 O O . PRO A 1 393 ? -4.816 9.846 7.439 1.00 85.94 393 PRO A O 1
ATOM 2943 N N . TRP A 1 394 ? -6.801 9.168 8.214 1.00 87.62 394 TRP A N 1
ATOM 2944 C CA . TRP A 1 394 ? -7.477 9.391 6.931 1.00 87.62 394 TRP A CA 1
ATOM 2945 C C . TRP A 1 394 ? -7.369 10.843 6.429 1.00 87.62 394 TRP A C 1
ATOM 2947 O O . TRP A 1 394 ? -7.285 11.079 5.233 1.00 87.62 394 TRP A O 1
ATOM 2957 N N . GLU A 1 395 ? -7.258 11.815 7.319 1.00 85.56 395 GLU A N 1
ATOM 2958 C CA . GLU A 1 395 ? -7.067 13.230 7.006 1.00 85.56 395 GLU A CA 1
ATOM 2959 C C . GLU A 1 395 ? -5.646 13.588 6.526 1.00 85.56 395 GLU A C 1
ATOM 2961 O O . GLU A 1 395 ? -5.424 14.689 6.022 1.00 85.56 395 GLU A O 1
ATOM 2966 N N . VAL A 1 396 ? -4.679 12.673 6.662 1.00 88.25 396 VAL A N 1
ATOM 2967 C CA . VAL A 1 396 ? -3.279 12.885 6.272 1.00 88.25 396 VAL A CA 1
ATOM 2968 C C . VAL A 1 396 ? -2.988 12.208 4.937 1.00 88.25 396 VAL A C 1
ATOM 2970 O O . VAL A 1 396 ? -2.925 10.982 4.841 1.00 88.25 396 VAL A O 1
ATOM 2973 N N . GLU A 1 397 ? -2.749 12.998 3.895 1.00 89.38 397 GLU A N 1
ATOM 2974 C CA . GLU A 1 397 ? -2.254 12.492 2.615 1.00 89.38 397 GLU A CA 1
ATOM 2975 C C . GLU A 1 397 ? -0.742 12.712 2.479 1.00 89.38 397 GLU A C 1
ATOM 2977 O O . GLU A 1 397 ? -0.237 13.825 2.632 1.00 89.38 397 GLU A O 1
ATOM 2982 N N . ILE A 1 398 ? -0.015 11.646 2.131 1.00 94.75 398 ILE A N 1
ATOM 2983 C CA . ILE A 1 398 ? 1.390 11.719 1.721 1.00 94.75 398 ILE A CA 1
ATOM 2984 C C . ILE A 1 398 ? 1.441 11.557 0.202 1.00 94.75 398 ILE A C 1
ATOM 2986 O O . ILE A 1 398 ? 1.374 10.440 -0.304 1.00 94.75 398 ILE A O 1
ATOM 2990 N N . GLY A 1 399 ? 1.571 12.666 -0.528 1.00 93.88 399 GLY A N 1
ATOM 2991 C CA . GLY A 1 399 ? 1.553 12.642 -1.996 1.00 93.88 399 GLY A CA 1
ATOM 2992 C C . GLY A 1 399 ? 2.771 11.951 -2.622 1.00 93.88 399 GLY A C 1
ATOM 2993 O O . GLY A 1 399 ? 2.633 11.166 -3.560 1.00 93.88 399 GLY A O 1
ATOM 2994 N N . GLU A 1 400 ? 3.977 12.191 -2.098 1.00 95.19 400 GLU A N 1
ATOM 2995 C CA . GLU A 1 400 ? 5.200 11.573 -2.619 1.00 95.19 400 GLU A CA 1
ATOM 2996 C C . GLU A 1 400 ? 6.217 11.256 -1.519 1.00 95.19 400 GLU A C 1
ATOM 2998 O O . GLU A 1 400 ? 6.433 12.045 -0.600 1.00 95.19 400 GLU A O 1
ATOM 3003 N N . LEU A 1 401 ? 6.890 10.111 -1.650 1.00 96.44 401 LEU A N 1
ATOM 3004 C CA . LEU A 1 401 ? 7.943 9.680 -0.739 1.00 96.44 401 LEU A CA 1
ATOM 3005 C C . LEU A 1 401 ? 9.120 9.068 -1.509 1.00 96.44 401 LEU A C 1
ATOM 3007 O O . LEU A 1 401 ? 8.965 8.121 -2.274 1.00 96.44 401 LEU A O 1
ATOM 3011 N N . THR A 1 402 ? 10.323 9.607 -1.312 1.00 96.12 402 THR A N 1
ATOM 3012 C CA . THR A 1 402 ? 11.549 9.136 -1.978 1.00 96.12 402 THR A CA 1
ATOM 3013 C C . THR A 1 402 ? 12.419 8.344 -1.008 1.00 96.12 402 THR A C 1
ATOM 3015 O O . THR A 1 402 ? 12.736 8.837 0.070 1.00 96.12 402 THR A O 1
ATOM 3018 N N . ILE A 1 403 ? 12.871 7.153 -1.412 1.00 93.88 403 ILE A N 1
ATOM 3019 C CA . ILE A 1 403 ? 13.766 6.300 -0.609 1.00 93.88 403 ILE A CA 1
ATOM 3020 C C . ILE A 1 403 ? 14.956 5.872 -1.450 1.00 93.88 403 ILE A C 1
ATOM 3022 O O . ILE A 1 403 ? 14.794 5.437 -2.587 1.00 93.88 403 ILE A O 1
ATOM 3026 N N . ARG A 1 404 ? 16.165 5.971 -0.897 1.00 93.19 404 ARG A N 1
ATOM 3027 C CA . ARG A 1 404 ? 17.412 5.616 -1.584 1.00 93.19 404 ARG A CA 1
ATOM 3028 C C . ARG A 1 404 ? 18.370 4.919 -0.618 1.00 93.19 404 ARG A C 1
ATOM 3030 O O . ARG A 1 404 ? 18.317 5.200 0.580 1.00 93.19 404 ARG A O 1
ATOM 3037 N N . PRO A 1 405 ? 19.276 4.063 -1.116 1.00 93.19 405 PRO A N 1
ATOM 3038 C CA . PRO A 1 405 ? 20.498 3.752 -0.392 1.00 93.19 405 PRO A CA 1
ATOM 3039 C C . PRO A 1 405 ? 21.216 5.050 -0.010 1.00 93.19 405 PRO A C 1
ATOM 3041 O O . PRO A 1 405 ? 21.352 5.949 -0.837 1.00 93.19 405 PRO A O 1
ATOM 3044 N N . THR A 1 406 ? 21.730 5.136 1.215 1.00 92.25 406 THR A N 1
ATOM 3045 C CA . THR A 1 406 ? 22.478 6.314 1.702 1.00 92.25 406 THR A CA 1
ATOM 3046 C C . THR A 1 406 ? 23.758 6.590 0.909 1.00 92.25 406 THR A C 1
ATOM 3048 O O . THR A 1 406 ? 24.311 7.682 0.978 1.00 92.25 406 THR A O 1
ATOM 3051 N N . VAL A 1 407 ? 24.213 5.600 0.144 1.00 88.88 407 VAL A N 1
ATOM 3052 C CA . VAL A 1 407 ? 25.400 5.632 -0.716 1.00 88.88 407 VAL A CA 1
ATOM 3053 C C . VAL A 1 407 ? 25.070 5.866 -2.198 1.00 88.88 407 VAL A C 1
ATOM 3055 O O . VAL A 1 407 ? 25.976 5.880 -3.028 1.00 88.88 407 VAL A O 1
ATO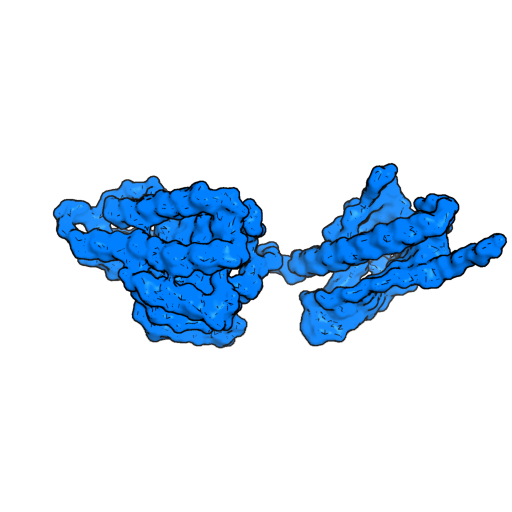M 3058 N N . GLN A 1 408 ? 23.791 6.038 -2.555 1.00 82.44 408 GLN A N 1
ATOM 3059 C CA . GLN A 1 408 ? 23.370 6.373 -3.916 1.00 82.44 408 GLN A CA 1
ATOM 3060 C C . GLN A 1 408 ? 23.335 7.898 -4.096 1.00 82.44 408 GLN A C 1
ATOM 3062 O O . GLN A 1 408 ? 22.491 8.571 -3.501 1.00 82.44 408 GLN A O 1
ATOM 3067 N N . GLY A 1 409 ? 24.251 8.412 -4.924 1.00 67.50 409 GLY A N 1
ATOM 3068 C CA . GLY A 1 409 ? 24.372 9.834 -5.276 1.00 67.50 409 GLY A CA 1
ATOM 3069 C C . GLY A 1 409 ? 23.368 10.342 -6.301 1.00 67.50 409 GLY A C 1
ATOM 3070 O O . GLY A 1 409 ? 22.769 9.514 -7.031 1.00 67.50 409 GLY A O 1
#

Solvent-accessible surface area (backbone atoms only — not comparable to full-atom values): 21189 Å² total; per-residue (Å²): 133,79,76,78,76,77,50,76,69,46,64,52,73,50,76,50,79,40,86,41,53,34,55,59,55,39,52,53,71,50,32,48,57,55,39,30,75,23,32,92,44,34,74,40,32,38,58,74,83,68,78,56,71,39,59,73,35,44,32,40,31,38,34,50,54,99,90,48,71,51,71,41,41,32,36,27,70,40,55,44,87,40,45,37,46,28,34,37,39,30,50,98,91,38,58,37,25,36,44,36,40,37,41,39,79,54,85,83,21,15,39,37,36,44,34,44,35,41,64,44,58,70,91,79,67,55,92,62,72,72,56,52,56,51,47,52,52,51,50,51,53,49,51,52,50,28,52,52,32,40,52,55,47,54,64,60,67,78,49,96,61,98,65,72,87,58,65,33,49,80,33,30,33,37,29,32,29,24,52,45,42,49,26,31,33,29,48,52,50,43,17,74,49,45,13,34,31,33,33,20,20,74,54,50,72,47,28,50,51,50,28,50,51,39,40,75,75,72,27,43,55,45,65,40,71,20,50,48,73,37,54,70,31,37,32,50,46,49,47,50,32,33,73,75,68,74,40,60,42,33,45,36,43,43,46,68,65,45,46,41,47,48,77,88,70,64,58,55,72,42,51,52,51,31,40,37,36,39,37,47,16,48,52,28,46,48,66,46,44,46,64,54,14,62,75,69,56,37,27,34,42,38,34,61,53,28,38,45,42,80,52,80,52,90,40,31,62,67,57,21,48,32,32,36,51,41,54,51,52,43,52,51,54,40,69,69,36,79,85,68,30,47,44,41,26,39,36,22,43,49,51,56,56,48,70,60,58,74,46,26,77,36,70,69,53,27,53,54,52,55,62,56,44,76,63,29,34,59,27,53,66,55,18,53,51,54,51,55,63,69,50,43,58,90,91,55,77,61,56,69,50,78,46,62,32,94,84,64,130

Nearest PDB structures (foldseek):
  3tfo-assembly1_D  TM=9.825E-01  e=4.559E-25  Sinorhizobium meliloti 1021
  4weo-assembly1_A  TM=9.210E-01  e=2.231E-20  Burkholderia cenocepacia J2315
  4nbv-assembly1_A  TM=8.973E-01  e=1.175E-19  Cupriavidus taiwanensis
  3ftp-assembly1_B  TM=8.727E-01  e=6.965E-19  Burkholderia pseudomallei
  4ag3-assembly1_A  TM=8.666E-01  e=7.932E-18  Pseudomonas aeruginosa PAO1

Foldseek 3Di:
DPDPPPQLPDKDKDKDKFLADLQLLLVCVQPQQNLCQQQVFWVGKDWPVPPGQDQQTKMKTWGADPVGIDIWIKGWHDRDPSAKTKIFIDDPRDTQWMWMWGWDDDPSIIMIMIMIGGRDCCVPAHDDPVVVVVCVVVVVVSVVSSVVSSSLVSQQPPDPDDDHLQPLALAEEEFAPCLWFLNVLLQLVSQVSHHAYEYEEQPQVSQVVSQVVSVVVVGHYHYAYADLLDLVRLLVSQVCRCVVRVAHAEYEAEWAADLFFAVVVVPVVRLVVRCSTLPVSVVSNCVNCVVRLVVVLAHEYEYEAACCLVDPDGRCVSSNVSSVNVLVVQVVVVVVPPPLSYAYEYEHEYQAQICRLVSHPDPVVSVVVVVVNVLHDYSNVVSVVVSVQSRDDSPDHDHYHYYYRPPDD

Mean predicted aligned error: 15.38 Å

Organism: Mycolicibacterium smegmatis (strain MKD8) (NCBI:txid1214915)

Radius of gyration: 29.02 Å; Cα contacts (8 Å, |Δi|>4): 822; chains: 1; bounding box: 68×47×85 Å

Secondary structure (DSSP, 8-state):
------GGG-EEEEEEEESS-HHHHHHHHH-TTGGGGT-TTEEEEEESSS--S-TT-EEEEEEEETTEEEEEEEEEEEEETTTEEEEEEEETTEEEEEEEEEEEEETTEEEEEEEEEES--TTTT-S-THHHHHHHHHHHHHHHHHHHHHHHHHHHHT-SS-----TTTT-EEEEETTTSHHHHHHHHHHHHTT-EEEEEES-HHHHHHHHHHHHHTT-EEEEEE--TTSHHHHHHHHHHHHHHHS---EEEE---------GGG--HHHHHHHHIIIIIHHHHHHHHHHHHHHHHT-EEEEEE--GGGTSPPTT-HHHHHHHHHHHHHHHHHHHH-TTS-EEEEEEEE-SBSSGGGGG---HHHHHHHHHHGGGPBPHHHHHHHHHHHHSS-TT----EEEE--TT--

pLDDT: mean 87.18, std 14.75, range [28.12, 98.94]

InterPro domains:
  IPR002347 Short-chain dehydrogenase/reductase SDR [PF00106] (171-361)
  IPR002347 Short-chain dehydrogenase/reductase SDR [PR00081] (172-189)
  IPR002347 Short-chain dehydrogenase/reductase SDR [PR00081] (246-257)
  IPR002347 Short-chain dehydrogenase/reductase SDR [PR00081] (293-309)
  IPR002347 Short-chain dehydrogenase/reductase SDR [PR00081] (319-338)
  IPR002347 Short-chain dehydrogenase/reductase SDR [PR00081] (340-357)
  IPR019587 Polyketide cyclase/dehydrase [PF10604] (11-150)
  IPR020904 Short-chain dehydrogenase/reductase, conserved site [PS00061] (306-334)
  IPR023393 START-like domain superfamily [G3DSA:3.30.530.20] (8-158)
  IPR036291 NAD(P)-binding domain superfamily [SSF51735] (167-395)
  IPR057326 Ketoreductase domain [SM00822] (171-354)